Protein AF-A0A9X0D9W3-F1 (afdb_monomer)

Radius of gyration: 35.71 Å; Cα contacts (8 Å, |Δi|>4): 872; chains: 1; bounding box: 97×118×79 Å

Nearest PDB structures (foldseek):
  4uxg-assembly2_E  TM=1.001E-01  e=1.977E-01  Tequatrovirus T4
  6rwe-assembly1_M  TM=1.896E-01  e=6.014E+00  Saccharomyces cerevisiae

Structure (mmCIF, N/CA/C/O backbone):
data_AF-A0A9X0D9W3-F1
#
_entry.id   AF-A0A9X0D9W3-F1
#
loop_
_atom_site.group_PDB
_atom_site.id
_atom_site.type_symbol
_atom_site.label_atom_id
_atom_site.label_alt_id
_atom_site.label_comp_id
_atom_site.label_asym_id
_atom_site.label_entity_id
_atom_site.label_seq_id
_atom_site.pdbx_PDB_ins_code
_atom_site.Cartn_x
_atom_site.Cartn_y
_atom_site.Cartn_z
_atom_site.occupancy
_atom_site.B_iso_or_equiv
_atom_site.auth_seq_id
_atom_site.auth_comp_id
_atom_site.auth_asym_id
_atom_site.auth_atom_id
_atom_site.pdbx_PDB_model_num
ATOM 1 N N . MET A 1 1 ? -22.710 -65.708 23.541 1.00 39.09 1 MET A N 1
ATOM 2 C CA . MET A 1 1 ? -21.930 -64.922 22.558 1.00 39.09 1 MET A CA 1
ATOM 3 C C . MET A 1 1 ? -22.764 -63.740 22.055 1.00 39.09 1 MET A C 1
ATOM 5 O O . MET A 1 1 ? -23.437 -63.841 21.042 1.00 39.09 1 MET A O 1
ATOM 9 N N . LYS A 1 2 ? -22.789 -62.633 22.803 1.00 39.78 2 LYS A N 1
ATOM 10 C CA . LYS A 1 2 ? -23.434 -61.356 22.439 1.00 39.78 2 LYS A CA 1
ATOM 11 C C . LYS A 1 2 ? -22.572 -60.258 23.061 1.00 39.78 2 LYS A C 1
ATOM 13 O O . LYS A 1 2 ? -22.761 -59.957 24.227 1.00 39.78 2 LYS A O 1
ATOM 18 N N . SER A 1 3 ? -21.560 -59.763 22.347 1.00 37.19 3 SER A N 1
ATOM 19 C CA . SER A 1 3 ? -20.753 -58.627 22.840 1.00 37.19 3 SER A CA 1
ATOM 20 C C . SER A 1 3 ? -19.869 -57.929 21.794 1.00 37.19 3 SER A C 1
ATOM 22 O O . SER A 1 3 ? -19.245 -56.931 22.133 1.00 37.19 3 SER A O 1
ATOM 24 N N . HIS A 1 4 ? -19.788 -58.386 20.537 1.00 36.91 4 HIS A N 1
ATOM 25 C CA . HIS A 1 4 ? -18.825 -57.805 19.581 1.00 36.91 4 HIS A CA 1
ATOM 26 C C . HIS A 1 4 ? -19.412 -56.837 18.539 1.00 36.91 4 HIS A C 1
ATOM 28 O O . HIS A 1 4 ? -18.663 -56.040 17.984 1.00 36.91 4 HIS A O 1
ATOM 34 N N . ASN A 1 5 ? -20.737 -56.787 18.341 1.00 39.09 5 ASN A N 1
ATOM 35 C CA . ASN A 1 5 ? -21.336 -55.907 17.320 1.00 39.09 5 ASN A CA 1
ATOM 36 C C . ASN A 1 5 ? -21.685 -54.488 17.803 1.00 39.09 5 ASN A C 1
ATOM 38 O O . ASN A 1 5 ? -21.963 -53.627 16.975 1.00 39.09 5 ASN A O 1
ATOM 42 N N . SER A 1 6 ? -21.645 -54.209 19.112 1.00 41.81 6 SER A N 1
ATOM 43 C CA . SER A 1 6 ? -21.981 -52.872 19.638 1.00 41.81 6 SER A CA 1
ATOM 44 C C . SER A 1 6 ? -20.792 -51.903 19.634 1.00 41.81 6 SER A C 1
ATOM 46 O O . SER A 1 6 ? -20.994 -50.694 19.581 1.00 41.81 6 SER A O 1
ATOM 48 N N . CYS A 1 7 ? -19.556 -52.414 19.659 1.00 36.59 7 CYS A N 1
ATOM 49 C CA . CYS A 1 7 ? -18.354 -51.577 19.731 1.00 36.59 7 CYS A CA 1
ATOM 50 C C . CYS A 1 7 ? -17.955 -51.015 18.353 1.00 36.59 7 CYS A C 1
ATOM 52 O O . CYS A 1 7 ? -17.571 -49.855 18.242 1.00 36.59 7 CYS A O 1
ATOM 54 N N . CYS A 1 8 ? -18.139 -51.794 17.277 1.00 38.62 8 CYS A N 1
ATOM 55 C CA . CYS A 1 8 ? -17.863 -51.333 15.910 1.00 38.62 8 CYS A CA 1
ATOM 56 C C . CYS A 1 8 ? -18.841 -50.245 15.442 1.00 38.62 8 CYS A C 1
ATOM 58 O O . CYS A 1 8 ? -18.432 -49.332 14.731 1.00 38.62 8 CYS A O 1
ATOM 60 N N . LEU A 1 9 ? -20.109 -50.295 15.871 1.00 40.12 9 LEU A N 1
ATOM 61 C CA . LEU A 1 9 ? -21.095 -49.264 15.533 1.00 40.12 9 LEU A CA 1
ATOM 62 C C . LEU A 1 9 ? -20.826 -47.951 16.289 1.00 40.12 9 LEU A C 1
ATOM 64 O O . LEU A 1 9 ? -20.983 -46.879 15.717 1.00 40.12 9 LEU A O 1
ATOM 68 N N . ALA A 1 10 ? -20.351 -48.025 17.539 1.00 43.81 10 ALA A N 1
ATOM 69 C CA . ALA A 1 10 ? -19.939 -46.851 18.308 1.00 43.81 10 ALA A CA 1
ATOM 70 C C . ALA A 1 10 ? -18.675 -46.189 17.726 1.00 43.81 10 ALA A C 1
ATOM 72 O O . ALA A 1 10 ? -18.628 -44.967 17.639 1.00 43.81 10 ALA A O 1
ATOM 73 N N . PHE A 1 11 ? -17.699 -46.969 17.242 1.00 44.72 11 PHE A N 1
ATOM 74 C CA . PHE A 1 11 ? -16.515 -46.442 16.545 1.00 44.72 11 PHE A CA 1
ATOM 75 C C . PHE A 1 11 ? -16.836 -45.848 15.163 1.00 44.72 11 PHE A C 1
ATOM 77 O O . PHE A 1 11 ? -16.240 -44.843 14.783 1.00 44.72 11 PHE A O 1
ATOM 84 N N . LEU A 1 12 ? -17.806 -46.406 14.428 1.00 43.94 12 LEU A N 1
ATOM 85 C CA . LEU A 1 12 ? -18.301 -45.824 13.171 1.00 43.94 12 LEU A CA 1
ATOM 86 C C . LEU A 1 12 ? -19.107 -44.538 13.401 1.00 43.94 12 LEU A C 1
ATOM 88 O O . LEU A 1 12 ? -18.981 -43.591 12.636 1.00 43.94 12 LEU A O 1
ATOM 92 N N . ILE A 1 13 ? -19.879 -44.451 14.486 1.00 44.81 13 ILE A N 1
ATOM 93 C CA . ILE A 1 13 ? -20.594 -43.221 14.853 1.00 44.81 13 ILE A CA 1
ATOM 94 C C . ILE A 1 13 ? -19.617 -42.158 15.387 1.00 44.81 13 ILE A C 1
ATOM 96 O O . ILE A 1 13 ? -19.758 -40.994 15.039 1.00 44.81 13 ILE A O 1
ATOM 100 N N . LEU A 1 14 ? -18.574 -42.529 16.137 1.00 40.50 14 LEU A N 1
ATOM 101 C CA . LEU A 1 14 ? -17.528 -41.596 16.587 1.00 40.50 14 LEU A CA 1
ATOM 102 C C . LEU A 1 14 ? -16.604 -41.122 15.454 1.00 40.50 14 LEU A C 1
ATOM 104 O O . LEU A 1 14 ? -16.125 -39.996 15.510 1.00 40.50 14 LEU A O 1
ATOM 108 N N . THR A 1 15 ? -16.400 -41.917 14.400 1.00 42.72 15 THR A N 1
ATOM 109 C CA . THR A 1 15 ? -15.663 -41.476 13.197 1.00 42.72 15 THR A CA 1
ATOM 110 C C . THR A 1 15 ? -16.526 -40.656 12.234 1.00 42.72 15 THR A C 1
ATOM 112 O O . THR A 1 15 ? -15.991 -39.796 11.545 1.00 42.72 15 THR A O 1
ATOM 115 N N . VAL A 1 16 ? -17.855 -40.835 12.230 1.00 43.56 16 VAL A N 1
ATOM 116 C CA . VAL A 1 16 ? -18.793 -39.989 11.460 1.00 43.56 16 VAL A CA 1
ATOM 117 C C . VAL A 1 16 ? -19.146 -38.686 12.199 1.00 43.56 16 VAL A C 1
ATOM 119 O O . VAL A 1 16 ? -19.351 -37.663 11.555 1.00 43.56 16 VAL A O 1
ATOM 122 N N . ILE A 1 17 ? -19.159 -38.675 13.538 1.00 42.56 17 ILE A N 1
ATOM 123 C CA . ILE A 1 17 ? -19.262 -37.444 14.353 1.00 42.56 17 ILE A CA 1
ATOM 124 C C . ILE A 1 17 ? -17.903 -36.730 14.445 1.00 42.56 17 ILE A C 1
ATOM 126 O O . ILE A 1 17 ? -17.855 -35.518 14.616 1.00 42.56 17 ILE A O 1
ATOM 130 N N . GLY A 1 18 ? -16.805 -37.455 14.226 1.00 35.28 18 GLY A N 1
ATOM 131 C CA . GLY A 1 18 ? -15.480 -36.913 13.938 1.00 35.28 18 GLY A CA 1
ATOM 132 C C . GLY A 1 18 ? -15.330 -36.381 12.510 1.00 35.28 18 GLY A C 1
ATOM 133 O O . GLY A 1 18 ? -14.214 -36.354 11.996 1.00 35.28 18 GLY A O 1
ATOM 134 N N . LEU A 1 19 ? -16.420 -35.940 11.863 1.00 42.41 19 LEU A N 1
ATOM 135 C CA . LEU A 1 19 ? -16.311 -34.830 10.921 1.00 42.41 19 LEU A CA 1
ATOM 136 C C . LEU A 1 19 ? -15.566 -33.749 11.693 1.00 42.41 19 LEU A C 1
ATOM 138 O O . LEU A 1 19 ? -16.136 -33.139 12.596 1.00 42.41 19 LEU A O 1
ATOM 142 N N . SER A 1 20 ? -14.278 -33.566 11.393 1.00 44.38 20 SER A N 1
ATOM 143 C CA . SER A 1 20 ? -13.572 -32.358 11.774 1.00 44.38 20 SER A CA 1
ATOM 144 C C . SER A 1 20 ? -14.526 -31.226 11.420 1.00 44.38 20 SER A C 1
ATOM 146 O O . SER A 1 20 ? -14.822 -31.034 10.236 1.00 44.38 20 SER A O 1
ATOM 148 N N . LEU A 1 21 ? -15.095 -30.556 12.424 1.00 46.56 21 LEU A N 1
ATOM 149 C CA . LEU A 1 21 ? -15.677 -29.243 12.221 1.00 46.56 21 LEU A CA 1
ATOM 150 C C . LEU A 1 21 ? -14.519 -28.468 11.618 1.00 46.56 21 LEU A C 1
ATOM 152 O O . LEU A 1 21 ? -13.539 -28.202 12.311 1.00 46.56 21 LEU A O 1
ATOM 156 N N . ALA A 1 22 ? -14.536 -28.332 10.293 1.00 53.66 22 ALA A N 1
ATOM 157 C CA . ALA A 1 22 ? -13.422 -27.783 9.557 1.00 53.66 22 ALA A CA 1
ATOM 158 C C . ALA A 1 22 ? -13.324 -26.340 10.029 1.00 53.66 22 ALA A C 1
ATOM 160 O O . ALA A 1 22 ? -14.157 -25.504 9.675 1.00 53.66 22 ALA A O 1
ATOM 161 N N . GLN A 1 23 ? -12.378 -26.098 10.931 1.00 66.94 23 GLN A N 1
ATOM 162 C CA . GLN A 1 23 ? -12.080 -24.772 11.418 1.00 66.94 23 GLN A CA 1
ATOM 163 C C . GLN A 1 23 ? -11.667 -23.946 10.205 1.00 66.94 23 GLN A C 1
ATOM 165 O O . GLN A 1 23 ? -10.966 -24.442 9.318 1.00 66.94 23 GLN A O 1
ATOM 170 N N . LYS A 1 24 ? -12.125 -22.697 10.146 1.00 80.62 24 LYS A N 1
ATOM 171 C CA . LYS A 1 24 ? -11.691 -21.769 9.107 1.00 80.62 24 LYS A CA 1
ATOM 172 C C . LYS A 1 24 ? -10.165 -21.690 9.130 1.00 80.62 24 LYS A C 1
ATOM 174 O O . LYS A 1 24 ? -9.580 -21.267 10.123 1.00 80.62 24 LYS A O 1
ATOM 179 N N . GLU A 1 25 ? -9.529 -22.099 8.037 1.00 81.12 25 GLU A N 1
ATOM 180 C CA . GLU A 1 25 ? -8.079 -22.000 7.887 1.00 81.12 25 GLU A CA 1
ATOM 181 C C . GLU A 1 25 ? -7.709 -20.547 7.583 1.00 81.12 25 GLU A C 1
ATOM 183 O O . GLU A 1 25 ? -7.837 -20.075 6.450 1.00 81.12 25 GLU A O 1
ATOM 188 N N . ILE A 1 26 ? -7.314 -19.820 8.626 1.00 84.25 26 ILE A N 1
ATOM 189 C CA . ILE A 1 26 ? -6.941 -18.412 8.531 1.00 84.25 26 ILE A CA 1
ATOM 190 C C . ILE A 1 26 ? -5.695 -18.249 7.656 1.00 84.25 26 ILE A C 1
ATOM 192 O O . ILE A 1 26 ? -4.765 -19.050 7.696 1.00 84.25 26 ILE A O 1
ATOM 196 N N . CYS A 1 27 ? -5.686 -17.187 6.854 1.00 90.56 27 CYS A N 1
ATOM 197 C CA . CYS A 1 27 ? -4.566 -16.866 5.983 1.00 90.56 27 CYS A CA 1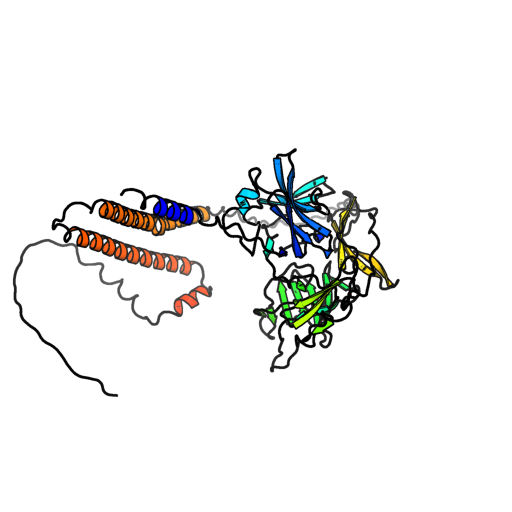
ATOM 198 C C . CYS A 1 27 ? -3.341 -16.449 6.803 1.00 90.56 27 CYS A C 1
ATOM 200 O O . CYS A 1 27 ? -3.468 -15.685 7.754 1.00 90.56 27 CYS A O 1
ATOM 202 N N . SER A 1 28 ? -2.153 -16.922 6.418 1.00 92.00 28 SER A N 1
ATOM 203 C CA . SER A 1 28 ? -0.890 -16.528 7.059 1.00 92.00 28 SER A CA 1
ATOM 204 C C . SER A 1 28 ? -0.595 -15.038 6.885 1.00 92.00 28 SER A C 1
ATOM 206 O O . SER A 1 28 ? 0.047 -14.440 7.746 1.00 92.00 28 SER A O 1
ATOM 208 N N . LYS A 1 29 ? -1.080 -14.437 5.791 1.00 94.44 29 LYS A N 1
ATOM 209 C CA . LYS A 1 29 ? -0.956 -13.012 5.487 1.00 94.44 29 LYS A CA 1
ATOM 210 C C . LYS A 1 29 ? -2.245 -12.435 4.932 1.00 94.44 29 LYS A C 1
ATOM 212 O O . LYS A 1 29 ? -2.955 -13.085 4.157 1.00 94.44 29 LYS A O 1
ATOM 217 N N . ILE A 1 30 ? -2.504 -11.184 5.297 1.00 95.56 30 ILE A N 1
ATOM 218 C CA . ILE A 1 30 ? -3.636 -10.408 4.795 1.00 95.56 30 ILE A CA 1
ATOM 219 C C . ILE A 1 30 ? -3.189 -9.032 4.302 1.00 95.56 30 ILE A C 1
ATOM 221 O O . ILE A 1 30 ? -2.220 -8.464 4.804 1.00 95.56 30 ILE A O 1
ATOM 225 N N . PHE A 1 31 ? -3.914 -8.483 3.333 1.00 94.88 31 PHE A N 1
ATOM 226 C CA . PHE A 1 31 ? -3.724 -7.130 2.812 1.00 94.88 31 PHE A CA 1
ATOM 227 C C . PHE A 1 31 ? -5.055 -6.378 2.801 1.00 94.88 31 PHE A C 1
ATOM 229 O O . PHE A 1 31 ? -6.076 -6.947 2.413 1.00 94.88 31 PHE A O 1
ATOM 236 N N . PHE A 1 32 ? -5.046 -5.110 3.212 1.00 92.38 32 PHE A N 1
ATOM 237 C CA . PHE A 1 32 ? -6.223 -4.242 3.161 1.00 92.38 32 PHE A CA 1
ATOM 238 C C . PHE A 1 32 ? -6.247 -3.448 1.854 1.00 92.38 32 PHE A C 1
ATOM 240 O O . PHE A 1 32 ? -5.360 -2.641 1.604 1.00 92.38 32 PHE A O 1
ATOM 247 N N . GLN A 1 33 ? -7.268 -3.685 1.033 1.00 89.50 33 GLN A N 1
ATOM 248 C CA . GLN A 1 33 ? -7.480 -3.037 -0.263 1.00 89.50 33 GLN A CA 1
ATOM 249 C C . GLN A 1 33 ? -8.439 -1.847 -0.170 1.00 89.50 33 GLN A C 1
ATOM 251 O O . GLN A 1 33 ? -9.206 -1.732 0.785 1.00 89.50 33 GLN A O 1
ATOM 256 N N . ASN A 1 34 ? -8.457 -1.030 -1.231 1.00 88.31 34 ASN A N 1
ATOM 257 C CA . ASN A 1 34 ? -9.407 0.067 -1.465 1.00 88.31 34 ASN A CA 1
ATOM 258 C C . ASN A 1 34 ? -9.416 1.139 -0.367 1.00 88.31 34 ASN A C 1
ATOM 260 O O . ASN A 1 34 ? -10.449 1.721 -0.032 1.00 88.31 34 ASN A O 1
ATOM 264 N N . ILE A 1 35 ? -8.240 1.414 0.181 1.00 89.50 35 ILE A N 1
ATOM 265 C CA . ILE A 1 35 ? -8.014 2.544 1.067 1.00 89.50 35 ILE A CA 1
ATOM 266 C C . ILE A 1 35 ? -8.012 3.823 0.217 1.00 89.50 35 ILE A C 1
ATOM 268 O O . ILE A 1 35 ? -7.099 4.050 -0.570 1.00 89.50 35 ILE A O 1
ATOM 272 N N . ASN A 1 36 ? -9.063 4.637 0.344 1.00 88.31 36 ASN A N 1
ATOM 273 C CA . ASN A 1 36 ? -9.229 5.884 -0.407 1.00 88.31 36 ASN A CA 1
ATOM 274 C C . ASN A 1 36 ? -8.993 7.098 0.498 1.00 88.31 36 ASN A C 1
ATOM 276 O O . ASN A 1 36 ? -9.819 7.400 1.363 1.00 88.31 36 ASN A O 1
ATOM 280 N N . GLU A 1 37 ? -7.909 7.829 0.247 1.00 87.75 37 GLU A N 1
ATOM 281 C CA . GLU A 1 37 ? -7.503 9.000 1.029 1.00 87.75 37 GLU A CA 1
ATOM 282 C C . GLU A 1 37 ? -8.542 10.134 1.058 1.00 87.75 37 GLU A C 1
ATOM 284 O O . GLU A 1 37 ? -8.553 10.926 1.994 1.00 87.75 37 GLU A O 1
ATOM 289 N N . ASN A 1 38 ? -9.447 10.195 0.074 1.00 85.19 38 ASN A N 1
ATOM 290 C CA . ASN A 1 38 ? -10.453 11.259 -0.031 1.00 85.19 38 ASN A CA 1
ATOM 291 C C . ASN A 1 38 ? -11.637 11.082 0.928 1.00 85.19 38 ASN A C 1
ATOM 293 O O . ASN A 1 38 ? -12.405 12.015 1.144 1.00 85.19 38 ASN A O 1
ATOM 297 N N . VAL A 1 39 ? -11.836 9.868 1.444 1.00 86.19 39 VAL A N 1
ATOM 298 C CA . VAL A 1 39 ? -12.977 9.523 2.312 1.00 86.19 39 VAL A CA 1
ATOM 299 C C . VAL A 1 39 ? -12.550 8.817 3.597 1.00 86.19 39 VAL A C 1
ATOM 301 O O . VAL A 1 39 ? -13.357 8.651 4.509 1.00 86.19 39 VAL A O 1
ATOM 304 N N . MET A 1 40 ? -11.289 8.384 3.674 1.00 88.69 40 MET A N 1
ATOM 305 C CA . MET A 1 40 ? -10.721 7.672 4.809 1.00 88.69 40 MET A CA 1
ATOM 306 C C . MET A 1 40 ? -9.302 8.210 5.079 1.00 88.69 40 MET A C 1
ATOM 308 O O . MET A 1 40 ? -8.352 7.828 4.394 1.00 88.69 40 MET A O 1
ATOM 312 N N . PRO A 1 41 ? -9.129 9.100 6.075 1.00 89.06 41 PRO A N 1
ATOM 313 C CA . PRO A 1 41 ? -7.866 9.817 6.281 1.00 89.06 41 PRO A CA 1
ATOM 314 C C . PRO A 1 41 ? -6.770 8.982 6.968 1.00 89.06 41 PRO A C 1
ATOM 316 O O . PRO A 1 41 ? -5.608 9.386 7.026 1.00 89.06 41 PRO A O 1
ATOM 319 N N . TRP A 1 42 ? -7.102 7.794 7.474 1.00 92.38 42 TRP A N 1
ATOM 320 C CA . TRP A 1 42 ? -6.179 6.891 8.174 1.00 92.38 42 TRP A CA 1
ATOM 321 C C . TRP A 1 42 ? -5.471 5.932 7.214 1.00 92.38 42 TRP A C 1
ATOM 323 O O . TRP A 1 42 ? -5.446 4.721 7.418 1.00 92.38 42 TRP A O 1
ATOM 333 N N . VAL A 1 43 ? -4.891 6.477 6.147 1.00 92.12 43 VAL A N 1
ATOM 334 C CA . VAL A 1 43 ? -4.268 5.722 5.045 1.00 92.12 43 VAL A CA 1
ATOM 335 C C . VAL A 1 43 ? -3.105 4.824 5.484 1.00 92.12 43 VAL A C 1
ATOM 337 O O . VAL A 1 43 ? -2.771 3.861 4.803 1.00 92.12 43 VAL A O 1
ATOM 340 N N . GLN A 1 44 ? -2.516 5.082 6.655 1.00 92.31 44 GLN A N 1
ATOM 341 C CA . GLN A 1 44 ? -1.395 4.318 7.212 1.00 92.31 44 GLN A CA 1
ATOM 342 C C . GLN A 1 44 ? -1.740 2.876 7.603 1.00 92.31 44 GLN A C 1
ATOM 344 O O . GLN A 1 44 ? -0.837 2.104 7.923 1.00 92.31 44 GLN A O 1
ATOM 349 N N . VAL A 1 45 ? -3.029 2.531 7.634 1.00 92.94 45 VAL A N 1
ATOM 350 C CA . VAL A 1 45 ? -3.499 1.153 7.834 1.00 92.94 45 VAL A CA 1
ATOM 351 C C . VAL A 1 45 ? -3.348 0.297 6.573 1.00 92.94 45 VAL A C 1
ATOM 353 O O . VAL A 1 45 ? -3.478 -0.922 6.649 1.00 92.94 45 VAL A O 1
ATOM 356 N N . GLU A 1 46 ? -3.079 0.901 5.408 1.00 91.25 46 GLU A N 1
ATOM 357 C CA . GLU A 1 46 ? -2.768 0.129 4.210 1.00 91.25 46 GLU A CA 1
ATOM 358 C C . GLU A 1 46 ? -1.409 -0.562 4.369 1.00 91.25 46 GLU A C 1
ATOM 360 O O . GLU A 1 46 ? -0.367 0.061 4.595 1.00 91.25 46 GLU A O 1
ATOM 365 N N . GLY A 1 47 ? -1.410 -1.880 4.217 1.00 89.62 47 GLY A N 1
ATOM 366 C CA . GLY A 1 47 ? -0.199 -2.673 4.276 1.00 89.62 47 GLY A CA 1
ATOM 367 C C . GLY A 1 47 ? -0.486 -4.152 4.441 1.00 89.62 47 GLY A C 1
ATOM 368 O O . GLY A 1 47 ? -1.634 -4.585 4.559 1.00 89.62 47 GLY A O 1
ATOM 369 N N . VAL A 1 48 ? 0.589 -4.933 4.431 1.00 92.94 48 VAL A N 1
ATOM 370 C CA . VAL A 1 48 ? 0.536 -6.385 4.612 1.00 92.94 48 VAL A CA 1
ATOM 371 C C . VAL A 1 48 ? 0.665 -6.723 6.087 1.00 92.94 48 VAL A C 1
ATOM 373 O O . VAL A 1 48 ? 1.580 -6.236 6.750 1.00 92.94 48 VAL A O 1
ATOM 376 N N . TYR A 1 49 ? -0.234 -7.550 6.599 1.00 95.19 49 TYR A N 1
ATOM 377 C CA . TYR A 1 49 ? -0.220 -7.992 7.982 1.00 95.19 49 TYR A CA 1
ATOM 378 C C . TYR A 1 49 ? 0.030 -9.499 8.029 1.00 95.19 49 TYR A C 1
ATOM 380 O O . TYR A 1 49 ? -0.736 -10.281 7.465 1.00 95.19 49 TYR A O 1
ATOM 388 N N . ASP A 1 50 ? 1.103 -9.895 8.710 1.00 94.50 50 ASP A N 1
ATOM 389 C CA . ASP A 1 50 ? 1.421 -11.296 8.977 1.00 94.50 50 ASP A CA 1
ATOM 390 C C . ASP A 1 50 ? 0.604 -11.783 10.178 1.00 94.50 50 ASP A C 1
ATOM 392 O O . ASP A 1 50 ? 0.424 -11.041 11.146 1.00 94.50 50 ASP A O 1
ATOM 396 N N . PHE A 1 51 ? 0.152 -13.035 10.162 1.00 94.69 51 PHE A N 1
ATOM 397 C CA . PHE A 1 51 ? -0.406 -13.674 11.349 1.00 94.69 51 PHE A CA 1
ATOM 398 C C . PHE A 1 51 ? 0.620 -13.623 12.488 1.00 94.69 51 PHE A C 1
ATOM 400 O O . PHE A 1 51 ? 1.781 -14.002 12.320 1.00 94.69 51 PHE A O 1
ATOM 407 N N . PHE A 1 52 ? 0.188 -13.124 13.644 1.00 94.25 52 PHE A N 1
ATOM 408 C CA . PHE A 1 52 ? 1.053 -12.880 14.792 1.00 94.25 52 PHE A CA 1
ATOM 409 C C . PHE A 1 52 ? 0.752 -13.847 15.936 1.00 94.25 52 PHE A C 1
ATOM 411 O O . PHE A 1 52 ? 1.653 -14.518 16.435 1.00 94.25 52 PHE A O 1
ATOM 418 N N . SER A 1 53 ? -0.510 -13.925 16.354 1.00 93.19 53 SER A N 1
ATOM 419 C CA . SER A 1 53 ? -0.946 -14.797 17.445 1.00 93.19 53 SER A CA 1
ATOM 420 C C . SER A 1 53 ? -2.463 -14.923 17.474 1.00 93.19 53 SER A C 1
ATOM 422 O O . SER A 1 53 ? -3.165 -14.027 17.011 1.00 93.19 53 SER A O 1
ATOM 424 N N . ASP A 1 54 ? -2.980 -15.944 18.147 1.00 85.88 54 ASP A N 1
ATOM 425 C CA . ASP A 1 54 ? -4.384 -15.967 18.552 1.00 85.88 54 ASP A CA 1
ATOM 426 C C . ASP A 1 54 ? -4.560 -15.218 19.875 1.00 85.88 54 ASP A C 1
ATOM 428 O O . ASP A 1 54 ? -3.895 -15.526 20.865 1.00 85.88 54 ASP A O 1
ATOM 432 N N . ASN A 1 55 ? -5.460 -14.235 19.902 1.00 81.62 55 ASN A N 1
ATOM 433 C CA . ASN A 1 55 ? -5.818 -13.503 21.113 1.00 81.62 55 ASN A CA 1
ATOM 434 C C . ASN A 1 55 ? -7.339 -13.496 21.282 1.00 81.62 55 ASN A C 1
ATOM 436 O O . ASN A 1 55 ? -8.065 -13.217 20.331 1.00 81.62 55 ASN A O 1
ATOM 440 N N . ASP A 1 56 ? -7.827 -13.862 22.468 1.00 77.75 56 ASP A N 1
ATOM 441 C CA . ASP A 1 56 ? -9.262 -13.986 22.775 1.00 77.75 56 ASP A CA 1
ATOM 442 C C . ASP A 1 56 ? -10.070 -14.849 21.781 1.00 77.75 56 ASP A C 1
ATOM 444 O O . ASP A 1 56 ? -11.272 -14.669 21.586 1.00 77.75 56 ASP A O 1
ATOM 448 N N . GLY A 1 57 ? -9.423 -15.845 21.166 1.00 82.81 57 GLY A N 1
ATOM 449 C CA . GLY A 1 57 ? -10.052 -16.705 20.160 1.00 82.81 57 GLY A CA 1
ATOM 450 C C . GLY A 1 57 ? -10.244 -16.033 18.799 1.00 82.81 57 GLY A C 1
ATOM 451 O O . GLY A 1 57 ? -11.092 -16.486 18.037 1.00 82.81 57 GLY A O 1
ATOM 452 N N . PHE A 1 58 ? -9.484 -14.976 18.497 1.00 89.44 58 PHE A N 1
ATOM 453 C CA . PHE A 1 58 ? -9.424 -14.324 17.190 1.00 89.44 58 PHE A CA 1
ATOM 454 C C . PHE A 1 58 ? -7.967 -14.201 16.693 1.00 89.44 58 PHE A C 1
ATOM 456 O O . PHE A 1 58 ? -7.082 -13.870 17.492 1.00 89.44 58 PHE A O 1
ATOM 463 N N . PRO A 1 59 ? -7.696 -14.404 15.388 1.00 91.81 59 PRO A N 1
ATOM 464 C CA . PRO A 1 59 ? -6.363 -14.218 14.825 1.00 91.81 59 PRO A CA 1
ATOM 465 C C . PRO A 1 59 ? -5.960 -12.741 14.834 1.00 91.81 59 PRO A C 1
ATOM 467 O O . PRO A 1 59 ? -6.590 -11.890 14.207 1.00 91.81 59 PRO A O 1
ATOM 470 N N . THR A 1 60 ? -4.878 -12.429 15.534 1.00 95.31 60 THR A N 1
ATOM 471 C CA . THR A 1 60 ? -4.246 -11.111 15.511 1.00 95.31 60 THR A CA 1
ATOM 472 C C . THR A 1 60 ? -3.170 -11.086 14.439 1.00 95.31 60 THR A C 1
ATOM 474 O O . THR A 1 60 ? -2.341 -11.995 14.360 1.00 95.31 60 THR A O 1
ATOM 477 N N . PHE A 1 61 ? -3.152 -10.020 13.646 1.00 96.62 61 PHE A N 1
ATOM 478 C CA . PHE A 1 61 ? -2.168 -9.817 12.591 1.00 96.62 61 PHE A CA 1
ATOM 479 C C . PHE A 1 61 ? -1.303 -8.590 12.876 1.00 96.62 61 PHE A C 1
ATOM 481 O O . PHE A 1 61 ? -1.769 -7.634 13.492 1.00 96.62 61 PHE A O 1
ATOM 488 N N . LEU A 1 62 ? -0.056 -8.598 12.412 1.00 95.12 62 LEU A N 1
ATOM 489 C CA . LEU A 1 62 ? 0.923 -7.534 12.613 1.00 95.12 62 LEU A CA 1
ATOM 490 C C . LEU A 1 62 ? 1.512 -7.091 11.274 1.00 95.12 62 LEU A C 1
ATOM 492 O O . LEU A 1 62 ? 2.145 -7.870 10.562 1.00 95.12 62 LEU A O 1
ATOM 496 N N . ASN A 1 63 ? 1.383 -5.805 10.969 1.00 93.06 63 ASN A N 1
ATOM 497 C CA . ASN A 1 63 ? 2.192 -5.159 9.950 1.00 93.06 63 ASN A CA 1
ATOM 498 C C . ASN A 1 63 ? 3.535 -4.775 10.582 1.00 93.06 63 ASN A C 1
ATOM 500 O O . ASN A 1 63 ? 3.654 -3.736 11.231 1.00 93.06 63 ASN A O 1
ATOM 504 N N . LYS A 1 64 ? 4.550 -5.630 10.410 1.00 88.12 64 LYS A N 1
ATOM 505 C CA . LYS A 1 64 ? 5.892 -5.413 10.984 1.00 88.12 64 LYS A CA 1
ATOM 506 C C . LYS A 1 64 ? 6.491 -4.048 10.617 1.00 88.12 64 LYS A C 1
ATOM 508 O O . LYS A 1 64 ? 6.974 -3.382 11.529 1.00 88.12 64 LYS A O 1
ATOM 513 N N . PRO A 1 65 ? 6.419 -3.581 9.350 1.00 84.31 65 PRO A N 1
ATOM 514 C CA . PRO A 1 65 ? 7.045 -2.315 8.973 1.00 84.31 65 PRO A CA 1
ATOM 515 C C . PRO A 1 65 ? 6.448 -1.082 9.671 1.00 84.31 65 PRO A C 1
ATOM 517 O O . PRO A 1 65 ? 7.124 -0.065 9.774 1.00 84.31 65 PRO A O 1
ATOM 520 N N . SER A 1 66 ? 5.191 -1.147 10.116 1.00 85.94 66 SER A N 1
ATOM 521 C CA . SER A 1 66 ? 4.483 -0.034 10.766 1.00 85.94 66 SER A CA 1
ATOM 522 C C . SER A 1 66 ? 4.193 -0.267 12.255 1.00 85.94 66 SER A C 1
ATOM 524 O O . SER A 1 66 ? 3.663 0.605 12.946 1.00 85.94 66 SER A O 1
ATOM 526 N N . SER A 1 67 ? 4.511 -1.465 12.757 1.00 90.06 67 SER A N 1
ATOM 527 C CA . SER A 1 67 ? 4.154 -1.934 14.102 1.00 90.06 67 SER A CA 1
ATOM 528 C C . SER A 1 67 ? 2.659 -1.791 14.435 1.00 90.06 67 SER A C 1
ATOM 530 O O . SER A 1 67 ? 2.288 -1.605 15.596 1.00 90.06 67 SER A O 1
ATOM 532 N N . LEU A 1 68 ? 1.788 -1.861 13.423 1.00 94.19 68 LEU A N 1
ATOM 533 C CA . LEU A 1 68 ? 0.341 -1.871 13.612 1.00 94.19 68 LEU A CA 1
ATOM 534 C C . LEU A 1 68 ? -0.191 -3.296 13.708 1.00 94.19 68 LEU A C 1
ATOM 536 O O . LEU A 1 68 ? 0.023 -4.123 12.822 1.00 94.19 68 LEU A O 1
ATOM 540 N N . PHE A 1 69 ? -0.969 -3.542 14.750 1.00 96.25 69 PHE A N 1
ATOM 541 C CA . PHE A 1 69 ? -1.784 -4.731 14.915 1.00 96.25 69 PHE A CA 1
ATOM 542 C C . PHE A 1 69 ? -3.154 -4.538 14.275 1.00 96.25 69 PHE A C 1
ATOM 544 O O . PHE A 1 69 ? -3.706 -3.439 14.317 1.00 96.25 69 PHE A O 1
ATOM 551 N N . PHE A 1 70 ? -3.720 -5.626 13.767 1.00 96.81 70 PHE A N 1
ATOM 552 C CA . PHE A 1 70 ? -5.131 -5.771 13.435 1.00 96.81 70 PHE A CA 1
ATOM 553 C C . PHE A 1 70 ? -5.716 -6.903 14.283 1.00 96.81 70 PHE A C 1
ATOM 555 O O . PHE A 1 70 ? -5.203 -8.024 14.255 1.00 96.81 70 PHE A O 1
ATOM 562 N N . TYR A 1 71 ? -6.736 -6.603 15.086 1.00 95.69 71 TYR A N 1
ATOM 563 C CA . TYR A 1 71 ? -7.193 -7.493 16.155 1.00 95.69 71 TYR A CA 1
ATOM 564 C C . TYR A 1 71 ? -8.676 -7.292 16.500 1.00 95.69 71 TYR A C 1
ATOM 566 O O . TYR A 1 71 ? -9.274 -6.264 16.183 1.00 95.69 71 TYR A O 1
ATOM 574 N N . TYR A 1 72 ? -9.271 -8.276 17.175 1.00 94.75 72 TYR A N 1
ATOM 575 C CA . TYR A 1 72 ? -10.628 -8.182 17.717 1.00 94.75 72 TYR A CA 1
ATOM 576 C C . TYR A 1 72 ? -10.644 -7.429 19.050 1.00 94.75 72 TYR A C 1
ATOM 578 O O . TYR A 1 72 ? -9.818 -7.687 19.925 1.00 94.75 72 TYR A O 1
ATOM 586 N N . LYS A 1 73 ? -11.615 -6.529 19.230 1.00 92.00 73 LYS A N 1
ATOM 587 C CA . LYS A 1 73 ? -11.786 -5.744 20.453 1.00 92.00 73 LYS A CA 1
ATOM 588 C C . LYS A 1 73 ? -13.239 -5.697 20.905 1.00 92.00 73 LYS A C 1
ATOM 590 O O . LYS A 1 73 ? -14.105 -5.205 20.181 1.00 92.00 73 LYS A O 1
ATOM 595 N N . ASP A 1 74 ? -13.470 -6.105 22.148 1.00 90.62 74 ASP A N 1
ATOM 596 C CA . ASP A 1 74 ? -14.742 -5.935 22.850 1.00 90.62 74 ASP A CA 1
ATOM 597 C C . ASP A 1 74 ? -14.680 -4.709 23.775 1.00 90.62 74 ASP A C 1
ATOM 599 O O . ASP A 1 74 ? -13.896 -4.658 24.728 1.00 90.62 74 ASP A O 1
ATOM 603 N N . VAL A 1 75 ? -15.491 -3.690 23.486 1.00 85.12 75 VAL A N 1
ATOM 604 C CA . VAL A 1 75 ? -15.601 -2.489 24.320 1.00 85.12 75 VAL A CA 1
ATOM 605 C C . VAL A 1 75 ? -16.774 -2.669 25.284 1.00 85.12 75 VAL A C 1
ATOM 607 O O . VAL A 1 75 ? -17.872 -2.148 25.071 1.00 85.12 75 VAL A O 1
ATOM 610 N N . GLN A 1 76 ? -16.510 -3.391 26.378 1.00 71.94 76 GLN A N 1
ATOM 611 C CA . GLN A 1 76 ? -17.502 -3.821 27.378 1.00 71.94 76 GLN A CA 1
ATOM 612 C C . GLN A 1 76 ? -18.406 -2.695 27.906 1.00 71.94 76 GLN A C 1
ATOM 614 O O . GLN A 1 76 ? -19.580 -2.918 28.182 1.00 71.94 76 GLN A O 1
ATOM 619 N N . THR A 1 77 ? -17.899 -1.463 28.010 1.00 65.50 77 THR A N 1
ATOM 620 C CA . THR A 1 77 ? -18.671 -0.311 28.509 1.00 65.50 77 THR A CA 1
ATOM 621 C C . THR A 1 77 ? -19.811 0.118 27.583 1.00 65.50 77 THR A C 1
ATOM 623 O O . THR A 1 77 ? -20.693 0.856 28.016 1.00 65.50 77 THR A O 1
ATOM 626 N N . ARG A 1 78 ? -19.805 -0.322 26.318 1.00 62.66 78 ARG A N 1
ATOM 627 C CA . ARG A 1 78 ? -20.824 0.005 25.304 1.00 62.66 78 ARG A CA 1
ATOM 628 C C . ARG A 1 78 ? -21.427 -1.228 24.624 1.00 62.66 78 ARG A C 1
ATOM 630 O O . ARG A 1 78 ? -22.256 -1.065 23.735 1.00 62.66 78 ARG A O 1
ATOM 637 N N . GLY A 1 79 ? -20.981 -2.434 24.988 1.00 74.25 79 GLY A N 1
ATOM 638 C CA . GLY A 1 79 ? -21.350 -3.686 24.312 1.00 74.25 79 GLY A CA 1
ATOM 639 C C . GLY A 1 79 ? -20.974 -3.729 22.825 1.00 74.25 79 GLY A C 1
ATOM 640 O O . GLY A 1 79 ? -21.466 -4.582 22.096 1.00 74.25 79 GLY A O 1
ATOM 641 N N . THR A 1 80 ? -20.144 -2.790 22.357 1.00 86.25 80 THR A N 1
ATOM 642 C CA . THR A 1 80 ? -19.798 -2.652 20.940 1.00 86.25 80 THR A CA 1
ATOM 643 C C . THR A 1 80 ? -18.520 -3.421 20.641 1.00 86.25 80 THR A C 1
ATOM 645 O O . THR A 1 80 ? -17.522 -3.284 21.354 1.00 86.25 80 THR A O 1
ATOM 648 N N . LYS A 1 81 ? -18.545 -4.193 19.557 1.00 92.75 81 LYS A N 1
ATOM 649 C CA . LYS A 1 81 ? -17.442 -5.049 19.120 1.00 92.75 81 LYS A CA 1
ATOM 650 C C . LYS A 1 81 ? -16.837 -4.527 17.825 1.00 92.75 81 LYS A C 1
ATOM 652 O O . LYS A 1 81 ? -17.557 -4.086 16.925 1.00 92.75 81 LYS A O 1
ATOM 657 N N . PHE A 1 82 ? -15.515 -4.593 17.732 1.00 94.12 82 PHE A N 1
ATOM 658 C CA . PHE A 1 82 ? -14.761 -4.079 16.596 1.00 94.12 82 PHE A CA 1
ATOM 659 C C . PHE A 1 82 ? -13.694 -5.061 16.130 1.00 94.12 82 PHE A C 1
ATOM 661 O O . PHE A 1 82 ? -13.097 -5.777 16.933 1.00 94.12 82 PHE A O 1
ATOM 668 N N . LEU A 1 83 ? -13.389 -5.005 14.837 1.00 95.38 83 LEU A N 1
ATOM 669 C CA . LEU A 1 83 ? -12.051 -5.300 14.339 1.00 95.38 83 LEU A CA 1
ATOM 670 C C . LEU A 1 83 ? -11.290 -3.979 14.270 1.00 95.38 83 LEU A C 1
ATOM 672 O O . LEU A 1 83 ? -11.741 -3.040 13.617 1.00 95.38 83 LEU A O 1
ATOM 676 N N . ALA A 1 84 ? -10.186 -3.873 14.995 1.00 95.62 84 ALA A N 1
ATOM 677 C CA . ALA A 1 84 ? -9.490 -2.617 15.219 1.00 95.62 84 ALA A CA 1
ATOM 678 C C . ALA A 1 84 ? -8.039 -2.687 14.757 1.00 95.62 84 ALA A C 1
ATOM 680 O O . ALA A 1 84 ? -7.380 -3.721 14.876 1.00 95.62 84 ALA A O 1
ATOM 681 N N . PHE A 1 85 ? -7.534 -1.542 14.302 1.00 96.50 85 PHE A N 1
ATOM 682 C CA . PHE A 1 85 ? -6.103 -1.310 14.156 1.00 96.50 85 PHE A CA 1
ATOM 683 C C . PHE A 1 85 ? -5.546 -0.698 15.439 1.00 96.50 85 PHE A C 1
ATOM 685 O O . PHE A 1 85 ? -6.250 0.050 16.115 1.00 96.50 85 PHE A O 1
ATOM 692 N N . GLY A 1 86 ? -4.293 -0.977 15.791 1.00 95.50 86 GLY A N 1
ATOM 693 C CA . GLY A 1 86 ? -3.680 -0.413 16.994 1.00 95.50 86 GLY A CA 1
ATOM 694 C C . GLY A 1 86 ? -2.172 -0.584 17.041 1.00 95.50 86 GLY A C 1
ATOM 695 O O . GLY A 1 86 ? -1.655 -1.598 16.598 1.00 95.50 86 GLY A O 1
ATOM 696 N N . ARG A 1 87 ? -1.450 0.365 17.648 1.00 93.06 87 ARG A N 1
ATOM 697 C CA . ARG A 1 87 ? -0.021 0.173 17.984 1.00 93.06 87 ARG A CA 1
ATOM 698 C C . ARG A 1 87 ? 0.185 -0.856 19.101 1.00 93.06 87 ARG A C 1
ATOM 700 O O . ARG A 1 87 ? 1.274 -1.389 19.282 1.00 93.06 87 ARG A O 1
ATOM 707 N N . LYS A 1 88 ? -0.880 -1.129 19.854 1.00 92.94 88 LYS A N 1
ATOM 708 C CA . LYS A 1 88 ? -1.007 -2.215 20.824 1.00 92.94 88 LYS A CA 1
ATOM 709 C C . LYS A 1 88 ? -2.393 -2.826 20.669 1.00 92.94 88 LYS A C 1
ATOM 711 O O . LYS A 1 88 ? -3.338 -2.114 20.329 1.00 92.94 88 LYS A O 1
ATOM 716 N N . VAL A 1 89 ? -2.545 -4.091 21.049 1.00 91.06 89 VAL A N 1
ATOM 717 C CA . VAL A 1 89 ? -3.836 -4.815 21.071 1.00 91.06 89 VAL A CA 1
ATOM 718 C C . VAL A 1 89 ? -4.842 -4.284 22.111 1.00 91.06 89 VAL A C 1
ATOM 720 O O . VAL A 1 89 ? -5.885 -4.878 22.356 1.00 91.06 89 VAL A O 1
ATOM 723 N N . THR A 1 90 ? -4.545 -3.155 22.753 1.00 89.06 90 THR A N 1
ATOM 724 C CA . THR A 1 90 ? -5.420 -2.460 23.706 1.00 89.06 90 THR A CA 1
ATOM 725 C C . THR A 1 90 ? -5.813 -1.058 23.237 1.00 89.06 90 THR A C 1
ATOM 727 O O . THR A 1 90 ? -6.694 -0.436 23.833 1.00 89.06 90 THR A O 1
ATOM 730 N N . GLU A 1 91 ? -5.237 -0.559 22.141 1.00 91.19 91 GLU A N 1
ATOM 731 C CA . GLU A 1 91 ? -5.381 0.818 21.647 1.00 91.19 91 GLU A CA 1
ATOM 732 C C . GLU A 1 91 ? -6.011 0.833 20.249 1.00 91.19 91 GLU A C 1
ATOM 734 O O . GLU A 1 91 ? -5.753 -0.060 19.449 1.00 91.19 91 GLU A O 1
ATOM 739 N N . ILE A 1 92 ? -6.845 1.832 19.946 1.00 92.81 92 ILE A N 1
ATOM 740 C CA . ILE A 1 92 ? -7.420 1.999 18.601 1.00 92.81 92 ILE A CA 1
ATOM 741 C C . ILE A 1 92 ? -6.626 3.070 17.852 1.00 92.81 92 ILE A C 1
ATOM 743 O O . ILE A 1 92 ? -6.466 4.184 18.346 1.00 92.81 92 ILE A O 1
ATOM 747 N N . PHE A 1 93 ? -6.168 2.733 16.653 1.00 93.88 93 PHE A N 1
ATOM 748 C CA . PHE A 1 93 ? -5.477 3.608 15.719 1.00 93.88 93 PHE A CA 1
ATOM 749 C C . PHE A 1 93 ? -6.430 4.005 14.588 1.00 93.88 93 PHE A C 1
ATOM 751 O O . PHE A 1 93 ? -6.343 3.506 13.470 1.00 93.88 93 PHE A O 1
ATOM 758 N N . GLY A 1 94 ? -7.381 4.881 14.908 1.00 92.44 94 GLY A N 1
ATOM 759 C CA . GLY A 1 94 ? -8.184 5.574 13.905 1.00 92.44 94 GLY A CA 1
ATOM 760 C C . GLY A 1 94 ? -9.300 4.769 13.248 1.00 92.44 94 GLY A C 1
ATOM 761 O O . GLY A 1 94 ? -10.454 5.147 13.387 1.00 92.44 94 GLY A O 1
ATOM 762 N N . LEU A 1 95 ? -8.985 3.685 12.542 1.00 94.50 95 LEU A N 1
ATOM 763 C CA . LEU A 1 95 ? -9.935 2.898 11.750 1.00 94.50 95 LEU A CA 1
ATOM 764 C C . LEU A 1 95 ? -10.423 1.655 12.512 1.00 94.50 95 LEU A C 1
ATOM 766 O O . LEU A 1 95 ? -9.642 0.967 13.176 1.00 94.50 95 LEU A O 1
ATOM 770 N N . VAL A 1 96 ? -11.715 1.346 12.386 1.00 95.12 96 VAL A N 1
ATOM 771 C CA . VAL A 1 96 ? -12.344 0.129 12.916 1.00 95.12 96 VAL A CA 1
ATOM 772 C C . VAL A 1 96 ? -13.406 -0.417 11.960 1.00 95.12 96 VAL A C 1
ATOM 774 O O . VAL A 1 96 ? -14.111 0.342 11.299 1.00 95.12 96 VAL A O 1
ATOM 777 N N . GLY A 1 97 ? -13.561 -1.738 11.922 1.00 94.88 97 GLY A N 1
ATOM 778 C CA . GLY A 1 97 ? -14.722 -2.415 11.345 1.00 94.88 97 GLY A CA 1
ATOM 779 C C . GLY A 1 97 ? -15.718 -2.756 12.450 1.00 94.88 97 GLY A C 1
ATOM 780 O O . GLY A 1 97 ? -15.378 -3.493 13.378 1.00 94.88 97 GLY A O 1
ATOM 781 N N . ARG A 1 98 ? -16.937 -2.213 12.389 1.00 93.88 98 ARG A N 1
ATOM 782 C CA . ARG A 1 98 ? -17.988 -2.478 13.381 1.00 93.88 98 ARG A CA 1
ATOM 783 C C . ARG A 1 98 ? -18.595 -3.860 13.164 1.00 93.88 98 ARG A C 1
ATOM 785 O O . ARG A 1 98 ? -19.030 -4.184 12.062 1.00 93.88 98 ARG A O 1
ATOM 792 N N . LEU A 1 99 ? -18.682 -4.637 14.238 1.00 94.06 99 LEU A N 1
ATOM 793 C CA . LEU A 1 99 ? -19.264 -5.977 14.242 1.00 94.06 99 LEU A CA 1
ATOM 794 C C . LEU A 1 99 ? -20.679 -5.972 14.852 1.00 94.06 99 LEU A C 1
ATOM 796 O O . LEU A 1 99 ? -21.051 -5.018 15.543 1.00 94.06 99 LEU A O 1
ATOM 800 N N . PRO A 1 100 ? -21.484 -7.025 14.617 1.00 92.12 100 PRO A N 1
ATOM 801 C CA . PRO A 1 100 ? -22.691 -7.296 15.389 1.00 92.12 100 PRO A CA 1
ATOM 802 C C . PRO A 1 100 ? -22.415 -7.367 16.895 1.00 92.12 100 PRO A C 1
ATOM 804 O O . PRO A 1 100 ? -21.402 -7.921 17.319 1.00 92.12 100 PRO A O 1
ATOM 807 N N . ASP A 1 101 ? -23.341 -6.862 17.711 1.00 89.56 101 ASP A N 1
ATOM 808 C CA . ASP A 1 101 ? -23.195 -6.870 19.174 1.00 89.56 101 ASP A CA 1
ATOM 809 C C . ASP A 1 101 ? -23.148 -8.311 19.737 1.00 89.56 101 ASP A C 1
ATOM 811 O O . ASP A 1 101 ? -22.498 -8.585 20.747 1.00 89.56 101 ASP A O 1
ATOM 815 N N . ASP A 1 102 ? -23.769 -9.270 19.048 1.00 90.00 102 ASP A N 1
ATOM 816 C CA . ASP A 1 102 ? -23.775 -10.701 19.366 1.00 90.00 102 ASP A CA 1
ATOM 817 C C . ASP A 1 102 ? -22.614 -11.490 18.733 1.00 90.00 102 ASP A C 1
ATOM 819 O O . ASP A 1 102 ? -22.513 -12.694 18.953 1.00 90.00 102 ASP A O 1
ATOM 823 N N . PHE A 1 103 ? -21.702 -10.834 18.005 1.00 91.56 103 PHE A N 1
ATOM 824 C CA . PHE A 1 103 ? -20.569 -11.506 17.366 1.00 91.56 103 PHE A CA 1
ATOM 825 C C . PHE A 1 103 ? -19.677 -12.217 18.392 1.00 91.56 103 PHE A C 1
ATOM 827 O O . PHE A 1 103 ? -19.243 -11.611 19.373 1.00 91.56 103 PHE A O 1
ATOM 834 N N . ASP A 1 104 ? -19.359 -13.485 18.147 1.00 90.25 104 ASP A N 1
ATOM 835 C CA . ASP A 1 104 ? -18.398 -14.251 18.935 1.00 90.25 104 ASP A CA 1
ATOM 836 C C . ASP A 1 104 ? -17.296 -14.814 18.013 1.00 90.25 104 ASP A C 1
ATOM 838 O O . ASP A 1 104 ? -17.589 -15.603 17.109 1.00 90.25 104 ASP A O 1
ATOM 842 N N . PRO A 1 105 ? -16.019 -14.437 18.228 1.00 89.88 105 PRO A N 1
ATOM 843 C CA . PRO A 1 105 ? -14.901 -14.924 17.424 1.00 89.88 105 PRO A CA 1
ATOM 844 C C . PRO A 1 105 ? -14.807 -16.449 17.342 1.00 89.88 105 PRO A C 1
ATOM 846 O O . PRO A 1 105 ? -14.519 -17.001 16.277 1.00 89.88 105 PRO A O 1
ATOM 849 N N . LYS A 1 106 ? -15.078 -17.146 18.455 1.00 88.19 106 LYS A N 1
ATOM 850 C CA . LYS A 1 106 ? -14.895 -18.600 18.548 1.00 88.19 106 LYS A CA 1
ATOM 851 C C . LYS A 1 106 ? -15.894 -19.333 17.666 1.00 88.19 106 LYS A C 1
ATOM 853 O O . LYS A 1 106 ? -15.506 -20.208 16.890 1.00 88.19 106 LYS A O 1
ATOM 858 N N . THR A 1 107 ? -17.169 -18.955 17.744 1.00 88.62 107 THR A N 1
ATOM 859 C CA . THR A 1 107 ? -18.203 -19.499 16.856 1.00 88.62 107 THR A CA 1
ATOM 860 C C . THR A 1 107 ? -17.928 -19.156 15.394 1.00 88.62 107 THR A C 1
ATOM 862 O O . THR A 1 107 ? -17.983 -20.062 14.559 1.00 88.62 107 THR A O 1
ATOM 865 N N . TRP A 1 108 ? -17.532 -17.914 15.079 1.00 88.31 108 TRP A N 1
ATOM 866 C CA . TRP A 1 108 ? -17.214 -17.510 13.703 1.00 88.31 108 TRP A CA 1
ATOM 867 C C . TRP A 1 108 ? -16.067 -18.319 13.079 1.00 88.31 108 TRP A C 1
ATOM 869 O O . TRP A 1 108 ? -16.150 -18.644 11.893 1.00 88.31 108 TRP A O 1
ATOM 879 N N . LEU A 1 109 ? -15.032 -18.677 13.851 1.00 86.75 109 LEU A N 1
ATOM 880 C CA . LEU A 1 109 ? -13.905 -19.501 13.385 1.00 86.75 109 LEU A CA 1
ATOM 881 C C . LEU A 1 109 ? -14.238 -20.996 13.272 1.00 86.75 109 LEU A C 1
ATOM 883 O O . LEU A 1 109 ? -13.630 -21.702 12.467 1.00 86.75 109 LEU A O 1
ATOM 887 N N . SER A 1 110 ? -15.176 -21.492 14.080 1.00 83.19 110 SER A N 1
ATOM 888 C CA . SER A 1 110 ? -15.448 -22.930 14.221 1.00 83.19 110 SER A CA 1
ATOM 889 C C . SER A 1 110 ? -16.227 -23.577 13.069 1.00 83.19 110 SER A C 1
ATOM 891 O O . SER A 1 110 ? -16.337 -24.802 13.028 1.00 83.19 110 SER A O 1
ATOM 893 N N . SER A 1 111 ? -16.785 -22.796 12.138 1.00 75.75 111 SER A N 1
ATOM 894 C CA . SER A 1 111 ? -17.543 -23.348 11.010 1.00 75.75 111 SER A CA 1
ATOM 895 C C . SER A 1 111 ? -17.548 -22.438 9.779 1.00 75.75 111 SER A C 1
ATOM 897 O O . SER A 1 111 ? -17.438 -21.218 9.885 1.00 75.75 111 SER A O 1
ATOM 899 N N . GLY A 1 112 ? -17.716 -23.042 8.598 1.00 77.06 112 GLY A N 1
ATOM 900 C CA . GLY A 1 112 ? -17.850 -22.345 7.314 1.00 77.06 112 GLY A CA 1
ATOM 901 C C . GLY A 1 112 ? -16.545 -22.212 6.522 1.00 77.06 112 GLY A C 1
ATOM 902 O O . GLY A 1 112 ? -15.482 -22.649 6.948 1.00 77.06 112 GLY A O 1
ATOM 903 N N . SER A 1 113 ? -16.634 -21.611 5.335 1.00 80.88 113 SER A N 1
ATOM 904 C CA . SER A 1 113 ? -15.486 -21.319 4.467 1.00 80.88 113 SER A CA 1
ATOM 905 C C . SER A 1 113 ? -15.132 -19.835 4.512 1.00 80.88 113 SER A C 1
ATOM 907 O O . SER A 1 113 ? -16.030 -18.996 4.494 1.00 80.88 113 SER A O 1
ATOM 909 N N . LEU A 1 114 ? -13.841 -19.501 4.499 1.00 85.38 114 LEU A N 1
ATOM 910 C CA . LEU A 1 114 ? -13.383 -18.117 4.359 1.00 85.38 114 LEU A CA 1
ATOM 911 C C . LEU A 1 114 ? -13.467 -17.649 2.905 1.00 85.38 114 LEU A C 1
ATOM 913 O O . LEU A 1 114 ? -12.961 -18.314 1.996 1.00 85.38 114 LEU A O 1
ATOM 917 N N . ASN A 1 115 ? -14.028 -16.461 2.688 1.00 90.38 115 ASN A N 1
ATOM 918 C CA . ASN A 1 115 ? -13.865 -15.759 1.423 1.00 90.38 115 ASN A CA 1
ATOM 919 C C . ASN A 1 115 ? -12.471 -15.119 1.386 1.00 90.38 115 ASN A C 1
ATOM 921 O O . ASN A 1 115 ? -12.257 -14.029 1.901 1.00 90.38 115 ASN A O 1
ATOM 925 N N . LYS A 1 116 ? -11.505 -15.781 0.743 1.00 91.69 116 LYS A N 1
ATOM 926 C CA . LYS A 1 116 ? -10.115 -15.293 0.663 1.00 91.69 116 LYS A CA 1
ATOM 927 C C . LYS A 1 116 ? -9.956 -13.938 -0.049 1.00 91.69 116 LYS A C 1
ATOM 929 O O . LYS A 1 116 ? -8.883 -13.351 0.019 1.00 91.69 116 LYS A O 1
ATOM 934 N N . LYS A 1 117 ? -10.991 -13.446 -0.741 1.00 91.25 117 LYS A N 1
ATOM 935 C CA . LYS A 1 117 ? -11.008 -12.134 -1.412 1.00 91.25 117 LYS A CA 1
ATOM 936 C C . LYS A 1 117 ? -11.751 -11.053 -0.623 1.00 91.25 117 LYS A C 1
ATOM 938 O O . LYS A 1 117 ? -11.830 -9.927 -1.099 1.00 91.25 117 LYS A O 1
ATOM 943 N N . ASP A 1 118 ? -12.333 -11.412 0.516 1.00 91.50 118 ASP A N 1
ATOM 944 C CA . ASP A 1 118 ? -12.963 -10.493 1.460 1.00 91.50 118 ASP A CA 1
ATOM 945 C C . ASP A 1 118 ? -13.204 -11.232 2.785 1.00 91.50 118 ASP A C 1
ATOM 947 O O . ASP A 1 118 ? -14.276 -11.788 3.031 1.00 91.50 118 ASP A O 1
ATOM 951 N N . LEU A 1 119 ? -12.152 -11.327 3.596 1.00 91.69 119 LEU A N 1
ATOM 952 C CA . LEU A 1 119 ? -12.090 -12.192 4.775 1.00 91.69 119 LEU A CA 1
ATOM 953 C C . LEU A 1 119 ? -13.128 -11.858 5.841 1.00 91.69 119 LEU A C 1
ATOM 955 O O . LEU A 1 119 ? -13.563 -12.760 6.553 1.00 91.69 119 LEU A O 1
ATOM 959 N N . PHE A 1 120 ? -13.476 -10.578 5.964 1.00 90.75 120 PHE A N 1
ATOM 960 C CA . PHE A 1 120 ? -14.349 -10.064 7.019 1.00 90.75 120 PHE A CA 1
ATOM 961 C C . PHE A 1 120 ? -15.619 -9.405 6.469 1.00 90.75 120 PHE A C 1
ATOM 963 O O . PHE A 1 120 ? -16.403 -8.860 7.245 1.00 90.75 120 PHE A O 1
ATOM 970 N N . GLY A 1 121 ? -15.845 -9.447 5.153 1.00 89.12 121 GLY A N 1
ATOM 971 C CA . GLY A 1 121 ? -17.015 -8.835 4.520 1.00 89.12 121 GLY A CA 1
ATOM 972 C C . GLY A 1 121 ? -18.351 -9.476 4.902 1.00 89.12 121 GLY A C 1
ATOM 973 O O . GLY A 1 121 ? -19.399 -8.874 4.697 1.00 89.12 121 GLY A O 1
ATOM 974 N N . ASP A 1 122 ? -18.341 -10.681 5.482 1.00 86.81 122 ASP A N 1
ATOM 975 C CA . ASP A 1 122 ? -19.533 -11.338 6.029 1.00 86.81 122 ASP A CA 1
ATOM 976 C C . ASP A 1 122 ? -19.894 -10.864 7.449 1.00 86.81 122 ASP A C 1
ATOM 978 O O . ASP A 1 122 ? -21.013 -11.106 7.904 1.00 86.81 122 ASP A O 1
ATOM 982 N N . VAL A 1 123 ? -18.967 -10.201 8.154 1.00 90.12 123 VAL A N 1
ATOM 983 C CA . VAL A 1 123 ? -19.127 -9.823 9.570 1.00 90.12 123 VAL A CA 1
ATOM 984 C C . VAL A 1 123 ? -19.023 -8.329 9.839 1.00 90.12 123 VAL A C 1
ATOM 986 O O . VAL A 1 123 ? -19.643 -7.848 10.787 1.00 90.12 123 VAL A O 1
ATOM 989 N N . ILE A 1 124 ? -18.267 -7.576 9.041 1.00 92.56 124 ILE A N 1
ATOM 990 C CA . ILE A 1 124 ? -18.183 -6.122 9.189 1.00 92.56 124 ILE A CA 1
ATOM 991 C C . ILE A 1 124 ? -19.475 -5.507 8.654 1.00 92.56 124 ILE A C 1
ATOM 993 O O . ILE A 1 124 ? -19.813 -5.668 7.486 1.00 92.56 124 ILE A O 1
ATOM 997 N N . ARG A 1 125 ? -20.188 -4.780 9.518 1.00 90.88 125 ARG A N 1
ATOM 998 C CA . ARG A 1 125 ? -21.380 -4.015 9.130 1.00 90.88 125 ARG A CA 1
ATOM 999 C C . ARG A 1 125 ? -20.988 -2.738 8.409 1.00 90.88 125 ARG A C 1
ATOM 1001 O O . ARG A 1 125 ? -21.443 -2.496 7.301 1.00 90.88 125 ARG A O 1
ATOM 1008 N N . ASP A 1 126 ? -20.112 -1.965 9.046 1.00 90.31 126 ASP A N 1
ATOM 1009 C CA . ASP A 1 126 ? -19.667 -0.666 8.562 1.00 90.31 126 ASP A CA 1
ATOM 1010 C C . ASP A 1 126 ? -18.210 -0.431 8.961 1.00 90.31 126 ASP A C 1
ATOM 1012 O O . ASP A 1 126 ? -17.790 -0.760 10.078 1.00 90.31 126 ASP A O 1
ATOM 1016 N N . TRP A 1 127 ? -17.447 0.188 8.064 1.00 93.44 127 TRP A N 1
ATOM 1017 C CA . TRP A 1 127 ? -16.145 0.753 8.397 1.00 93.44 127 TRP A CA 1
ATOM 1018 C C . TRP A 1 127 ? -16.328 2.146 8.994 1.00 93.44 127 TRP A C 1
ATOM 1020 O O . TRP A 1 127 ? -17.077 2.973 8.471 1.00 93.44 127 TRP A O 1
ATOM 1030 N N . MET A 1 128 ? -15.637 2.416 10.097 1.00 93.38 128 MET A N 1
ATOM 1031 C CA . MET A 1 128 ? -15.705 3.689 10.804 1.00 93.38 128 MET A CA 1
ATOM 1032 C C . MET A 1 128 ? -14.306 4.199 11.116 1.00 93.38 128 MET A C 1
ATOM 1034 O O . MET A 1 128 ? -13.435 3.424 11.504 1.00 93.38 128 MET A O 1
ATOM 1038 N N . TYR A 1 129 ? -14.105 5.508 11.030 1.00 93.31 129 TYR A N 1
ATOM 1039 C CA . TYR A 1 129 ? -12.850 6.143 11.405 1.00 93.31 129 TYR A CA 1
ATOM 1040 C C . TYR A 1 129 ? -13.057 7.208 12.477 1.00 93.31 129 TYR A C 1
ATOM 1042 O O . TYR A 1 129 ? -14.066 7.904 12.499 1.00 93.31 129 TYR A O 1
ATOM 1050 N N . TYR A 1 130 ? -12.105 7.343 13.391 1.00 92.56 130 TYR A N 1
ATOM 1051 C CA . TYR A 1 130 ? -12.126 8.366 14.423 1.00 92.56 130 TYR A CA 1
ATOM 1052 C C . TYR A 1 130 ? -11.771 9.725 13.814 1.00 92.56 130 TYR A C 1
ATOM 1054 O O . TYR A 1 130 ? -10.714 9.870 13.200 1.00 92.56 130 TYR A O 1
ATOM 1062 N N . SER A 1 131 ? -12.644 10.712 14.008 1.00 90.56 131 SER A N 1
ATOM 1063 C CA . SER A 1 131 ? -12.409 12.124 13.704 1.00 90.56 131 SER A CA 1
ATOM 1064 C C . SER A 1 131 ? -11.911 12.818 14.977 1.00 90.56 131 SER A C 1
ATOM 1066 O O . SER A 1 131 ? -12.684 12.961 15.930 1.00 90.56 131 SER A O 1
ATOM 1068 N N . PRO A 1 132 ? -10.641 13.266 15.041 1.00 89.75 132 PRO A N 1
ATOM 1069 C CA . PRO A 1 132 ? -10.147 14.063 16.163 1.00 89.75 132 PRO A CA 1
ATOM 1070 C C . PRO A 1 132 ? -10.899 15.387 16.322 1.00 89.75 132 PRO A C 1
ATOM 1072 O O . PRO A 1 132 ? -11.071 15.855 17.448 1.00 89.75 132 PRO A O 1
ATOM 1075 N N . LEU A 1 133 ? -11.370 15.954 15.206 1.00 85.69 133 LEU A N 1
ATOM 1076 C CA . LEU A 1 133 ? -12.131 17.199 15.162 1.00 85.69 133 LEU A CA 1
ATOM 1077 C C . LEU A 1 133 ? -13.465 17.060 15.907 1.00 85.69 133 LEU A C 1
ATOM 1079 O O . LEU A 1 133 ? -13.753 17.834 16.818 1.00 85.69 133 LEU A O 1
ATOM 1083 N N . ASP A 1 134 ? -14.233 16.025 15.568 1.00 87.62 134 ASP A N 1
ATOM 1084 C CA . ASP A 1 134 ? -15.560 15.779 16.147 1.00 87.62 134 ASP A CA 1
ATOM 1085 C C . ASP A 1 134 ? -15.502 14.952 17.439 1.00 87.62 134 ASP A C 1
ATOM 1087 O O . ASP A 1 134 ? -16.507 14.781 18.131 1.00 87.62 134 ASP A O 1
ATOM 1091 N N . LYS A 1 135 ? -14.324 14.399 17.753 1.00 89.38 135 LYS A N 1
ATOM 1092 C CA . LYS A 1 135 ? -14.075 13.470 18.865 1.00 89.38 135 LYS A CA 1
ATOM 1093 C C . LYS A 1 135 ? -15.020 12.265 18.855 1.00 89.38 135 LYS A C 1
ATOM 1095 O O . LYS A 1 135 ? -15.421 11.760 19.905 1.00 89.38 135 LYS A O 1
ATOM 1100 N N . THR A 1 136 ? -15.374 11.792 17.664 1.00 91.69 136 THR A N 1
ATOM 1101 C CA . THR A 1 136 ? -16.276 10.655 17.464 1.00 91.69 136 THR A CA 1
ATOM 1102 C C . THR A 1 136 ? -15.873 9.842 16.240 1.00 91.69 136 THR A C 1
ATOM 1104 O O . THR A 1 136 ? -15.091 10.294 15.405 1.00 91.69 136 THR A O 1
ATOM 1107 N N . PHE A 1 137 ? -16.405 8.627 16.140 1.00 91.12 137 PHE A N 1
ATOM 1108 C CA . PHE A 1 137 ? -16.274 7.821 14.936 1.00 91.12 137 PHE A CA 1
ATOM 1109 C C . PHE A 1 137 ? -17.273 8.282 13.874 1.00 91.12 137 PHE A C 1
ATOM 1111 O O . PHE A 1 137 ? -18.473 8.359 14.139 1.00 91.12 137 PHE A O 1
ATOM 1118 N N . GLN A 1 138 ? -16.760 8.543 12.679 1.00 91.19 138 GLN A N 1
ATOM 1119 C CA . GLN A 1 138 ? -17.516 8.796 11.462 1.00 91.19 138 GLN A CA 1
ATOM 1120 C C . GLN A 1 138 ? -17.589 7.511 10.638 1.00 91.19 138 GLN A C 1
ATOM 1122 O O . GLN A 1 138 ? -16.671 6.692 10.663 1.00 91.19 138 GLN A O 1
ATOM 1127 N N . THR A 1 139 ? -18.689 7.318 9.916 1.00 91.00 139 THR A N 1
ATOM 1128 C CA . THR A 1 139 ? -18.822 6.181 8.992 1.00 91.00 139 THR A CA 1
ATOM 1129 C C . THR A 1 139 ? -18.080 6.508 7.703 1.00 91.00 139 THR A C 1
ATOM 1131 O O . THR A 1 139 ? -18.223 7.620 7.199 1.00 91.00 139 THR A O 1
ATOM 1134 N N . VAL A 1 140 ? -17.301 5.563 7.171 1.00 89.00 140 VAL A N 1
ATOM 1135 C CA . VAL A 1 140 ? -16.637 5.723 5.869 1.00 89.00 140 VAL A CA 1
ATOM 1136 C C . VAL A 1 140 ? -17.720 5.772 4.775 1.00 89.00 140 VAL A C 1
ATOM 1138 O O . VAL A 1 140 ? -18.465 4.801 4.634 1.00 89.00 140 VAL A O 1
ATOM 1141 N N . PRO A 1 141 ? -17.860 6.879 4.019 1.00 81.12 141 PRO A N 1
ATOM 1142 C CA . PRO A 1 141 ? -18.877 7.008 2.976 1.00 81.12 141 PRO A CA 1
ATOM 1143 C C . PRO A 1 141 ? -18.613 6.110 1.758 1.00 81.12 141 PRO A C 1
ATOM 1145 O O . PRO A 1 141 ? -17.467 5.923 1.358 1.00 81.12 141 PRO A O 1
ATOM 1148 N N . GLY A 1 142 ? -19.686 5.671 1.093 1.00 67.56 142 GLY A N 1
ATOM 1149 C CA . GLY A 1 142 ? -19.626 4.905 -0.160 1.00 67.56 142 GLY A CA 1
ATOM 1150 C C . GLY A 1 142 ? -19.870 3.403 0.028 1.00 67.56 142 GLY A C 1
ATOM 1151 O O . GLY A 1 142 ? -20.119 2.956 1.148 1.00 67.56 142 GLY A O 1
ATOM 1152 N N . PRO A 1 143 ? -19.884 2.609 -1.059 1.00 56.34 143 PRO A N 1
ATOM 1153 C CA . PRO A 1 143 ? -19.949 1.157 -0.935 1.00 56.34 143 PRO A CA 1
ATOM 1154 C C . PRO A 1 143 ? -18.765 0.637 -0.102 1.00 56.34 143 PRO A C 1
ATOM 1156 O O . PRO A 1 143 ? -17.675 1.204 -0.137 1.00 56.34 143 PRO A O 1
ATOM 1159 N N . LEU A 1 144 ? -19.013 -0.417 0.686 1.00 60.75 144 LEU A N 1
ATOM 1160 C CA . LEU A 1 144 ? -18.056 -1.075 1.586 1.00 60.75 144 LEU A CA 1
ATOM 1161 C C . LEU A 1 144 ? -16.877 -1.664 0.792 1.00 60.75 144 LEU A C 1
ATOM 1163 O O . LEU A 1 144 ? -16.848 -2.855 0.485 1.00 60.75 144 LEU A O 1
ATOM 1167 N N . ASP A 1 145 ? -15.919 -0.819 0.424 1.00 72.06 145 ASP A N 1
ATOM 1168 C CA . ASP A 1 145 ? -14.836 -1.230 -0.463 1.00 72.06 145 ASP A CA 1
ATOM 1169 C C . ASP A 1 145 ? -13.595 -1.696 0.299 1.00 72.06 145 ASP A C 1
ATOM 1171 O O . ASP A 1 145 ? -12.831 -2.482 -0.261 1.00 72.06 145 ASP A O 1
ATOM 1175 N N . ILE A 1 146 ? -13.397 -1.299 1.565 1.00 89.12 146 ILE A N 1
ATOM 1176 C CA . ILE A 1 146 ? -12.239 -1.772 2.336 1.00 89.12 146 ILE A CA 1
ATOM 1177 C C . ILE A 1 146 ? -12.379 -3.275 2.579 1.00 89.12 146 ILE A C 1
ATOM 1179 O O . ILE A 1 146 ? -13.280 -3.730 3.287 1.00 89.12 146 ILE A O 1
ATOM 1183 N N . LYS A 1 147 ? -11.454 -4.037 1.994 1.00 90.69 147 LYS A N 1
ATOM 1184 C CA . LYS A 1 147 ? -11.457 -5.503 2.003 1.00 90.69 147 LYS A CA 1
ATOM 1185 C C . LYS A 1 147 ? -10.140 -6.019 2.529 1.00 90.69 147 LYS A C 1
ATOM 1187 O O . LYS A 1 147 ? -9.086 -5.618 2.047 1.00 90.69 147 LYS A O 1
ATOM 1192 N N . ALA A 1 148 ? -10.208 -6.949 3.472 1.00 93.25 148 ALA A N 1
ATOM 1193 C CA . ALA A 1 148 ? -9.055 -7.756 3.836 1.00 93.25 148 ALA A CA 1
ATOM 1194 C C . ALA A 1 148 ? -8.996 -8.968 2.904 1.00 93.25 148 ALA A C 1
ATOM 1196 O O . ALA A 1 148 ? -9.923 -9.778 2.876 1.00 93.25 148 ALA A O 1
ATOM 1197 N N . VAL A 1 149 ? -7.916 -9.108 2.146 1.00 93.75 149 VAL A N 1
ATOM 1198 C CA . VAL A 1 149 ? -7.714 -10.232 1.227 1.00 93.75 149 VAL A CA 1
ATOM 1199 C C . VAL A 1 149 ? -6.540 -11.079 1.679 1.00 93.75 149 VAL A C 1
ATOM 1201 O O . VAL A 1 149 ? -5.571 -10.561 2.227 1.00 93.75 149 VAL A O 1
ATOM 1204 N N . CYS A 1 150 ? -6.610 -12.382 1.433 1.00 93.75 150 CYS A N 1
ATOM 1205 C CA . CYS A 1 150 ? -5.462 -13.257 1.607 1.00 93.75 150 CYS A CA 1
ATOM 1206 C C . CYS A 1 150 ? -4.458 -13.004 0.495 1.00 93.75 150 CYS A C 1
ATOM 1208 O O . CYS A 1 150 ? -4.822 -12.991 -0.684 1.00 93.75 150 CYS A O 1
ATOM 1210 N N . VAL A 1 151 ? -3.199 -12.863 0.879 1.00 92.88 151 VAL A N 1
ATOM 1211 C CA . VAL A 1 151 ? -2.083 -12.688 -0.048 1.00 92.88 151 VAL A CA 1
ATOM 1212 C C . VAL A 1 151 ? -1.045 -13.776 0.180 1.00 92.88 151 VAL A C 1
ATOM 1214 O O . VAL A 1 151 ? -1.048 -14.437 1.219 1.00 92.88 151 VAL A O 1
ATOM 1217 N N . ASP A 1 152 ? -0.209 -14.010 -0.825 1.00 89.00 152 ASP A N 1
ATOM 1218 C CA . ASP A 1 152 ? 0.881 -14.975 -0.726 1.00 89.00 152 ASP A CA 1
ATOM 1219 C C . ASP A 1 152 ? 2.053 -14.431 0.110 1.00 89.00 152 ASP A C 1
ATOM 1221 O O . ASP A 1 152 ? 2.096 -13.261 0.500 1.00 89.00 152 ASP A O 1
ATOM 1225 N N . ASP A 1 153 ? 3.024 -15.300 0.393 1.00 85.44 153 ASP A N 1
ATOM 1226 C CA . ASP A 1 153 ? 4.185 -14.940 1.205 1.00 85.44 153 ASP A CA 1
ATOM 1227 C C . ASP A 1 153 ? 5.122 -13.927 0.521 1.00 85.44 153 ASP A C 1
ATOM 1229 O O . ASP A 1 153 ? 5.938 -13.307 1.209 1.00 85.44 153 ASP A O 1
ATOM 1233 N N . GLU A 1 154 ? 4.984 -13.717 -0.791 1.00 85.31 154 GLU A N 1
ATOM 1234 C CA . GLU A 1 154 ? 5.763 -12.758 -1.584 1.00 85.31 154 GLU A CA 1
ATOM 1235 C C . GLU A 1 154 ? 5.139 -11.370 -1.652 1.00 85.31 154 GLU A C 1
ATOM 1237 O O . GLU A 1 154 ? 5.738 -10.438 -2.191 1.00 85.31 154 GLU A O 1
ATOM 1242 N N . TYR A 1 155 ? 3.948 -11.218 -1.091 1.00 89.56 155 TYR A N 1
ATOM 1243 C CA . TYR A 1 155 ? 3.300 -9.936 -0.974 1.00 89.56 155 TYR A CA 1
ATOM 1244 C C . TYR A 1 155 ? 3.894 -9.194 0.225 1.00 89.56 155 TYR A C 1
ATOM 1246 O O . TYR A 1 155 ? 3.549 -9.438 1.381 1.00 89.56 155 TYR A O 1
ATOM 1254 N N . PHE A 1 156 ? 4.859 -8.319 -0.035 1.00 89.50 156 PHE A N 1
ATOM 1255 C CA . PHE A 1 156 ? 5.539 -7.520 0.979 1.00 89.50 156 PHE A CA 1
ATOM 1256 C C . PHE A 1 156 ? 5.909 -6.144 0.429 1.00 89.50 156 PHE A C 1
ATOM 1258 O O . PHE A 1 156 ? 5.952 -5.925 -0.779 1.00 89.50 156 PHE A O 1
ATOM 1265 N N . ARG A 1 157 ? 6.175 -5.202 1.336 1.00 88.75 157 ARG A N 1
ATOM 1266 C CA . ARG A 1 157 ? 6.616 -3.848 0.991 1.00 88.75 157 ARG A CA 1
ATOM 1267 C C . ARG A 1 157 ? 7.996 -3.877 0.332 1.00 88.75 157 ARG A C 1
ATOM 1269 O O . ARG A 1 157 ? 8.909 -4.515 0.857 1.00 88.75 157 ARG A O 1
ATOM 1276 N N . CYS A 1 158 ? 8.175 -3.128 -0.754 1.00 90.31 158 CYS A N 1
ATOM 1277 C CA . CYS A 1 158 ? 9.473 -2.988 -1.407 1.00 90.31 158 CYS A CA 1
ATOM 1278 C C . CYS A 1 158 ? 10.286 -1.855 -0.773 1.00 90.31 158 CYS A C 1
ATOM 1280 O O . CYS A 1 158 ? 10.263 -0.711 -1.230 1.00 90.31 158 CYS A O 1
ATOM 1282 N N . ASP A 1 159 ? 11.051 -2.176 0.271 1.00 87.88 159 ASP A N 1
ATOM 1283 C CA . ASP A 1 159 ? 11.936 -1.204 0.928 1.00 87.88 159 ASP A CA 1
ATOM 1284 C C . ASP A 1 159 ? 13.262 -0.974 0.169 1.00 87.88 159 ASP A C 1
ATOM 1286 O O . ASP A 1 159 ? 14.039 -0.092 0.533 1.00 87.88 159 ASP A O 1
ATOM 1290 N N . SER A 1 160 ? 13.495 -1.686 -0.943 1.00 90.81 160 SER A N 1
ATOM 1291 C CA . SER A 1 160 ? 14.649 -1.479 -1.833 1.00 90.81 160 SER A CA 1
ATOM 1292 C C . SER A 1 160 ? 14.597 -0.169 -2.627 1.00 90.81 160 SER A C 1
ATOM 1294 O O . SER A 1 160 ? 15.606 0.254 -3.191 1.00 90.81 160 SER A O 1
ATOM 1296 N N . GLY A 1 161 ? 13.418 0.457 -2.719 1.00 91.12 161 GLY A N 1
ATOM 1297 C CA . GLY A 1 161 ? 13.171 1.593 -3.610 1.00 91.12 161 GLY A CA 1
ATOM 1298 C C . GLY A 1 161 ? 13.138 1.214 -5.094 1.00 91.12 161 GLY A C 1
ATOM 1299 O O . GLY A 1 161 ? 13.118 2.100 -5.949 1.00 91.12 161 GLY A O 1
ATOM 1300 N N . GLN A 1 162 ? 13.138 -0.084 -5.413 1.00 95.50 162 GLN A N 1
ATOM 1301 C CA . GLN A 1 162 ? 13.140 -0.593 -6.778 1.00 95.50 162 GLN A CA 1
ATOM 1302 C C . GLN A 1 162 ? 12.049 -1.645 -6.972 1.00 95.50 162 GLN A C 1
ATOM 1304 O O . GLN A 1 162 ? 11.874 -2.558 -6.163 1.00 95.50 162 GLN A O 1
ATOM 1309 N N . VAL A 1 163 ? 11.339 -1.544 -8.089 1.00 96.88 163 VAL A N 1
ATOM 1310 C CA . VAL A 1 163 ? 10.277 -2.475 -8.476 1.00 96.88 163 VAL A CA 1
ATOM 1311 C C . VAL A 1 163 ? 10.419 -2.863 -9.941 1.00 96.88 163 VAL A C 1
ATOM 1313 O O . VAL A 1 163 ? 11.061 -2.157 -10.711 1.00 96.88 163 VAL A O 1
ATOM 1316 N N . TYR A 1 164 ? 9.841 -3.980 -10.358 1.00 96.06 164 TYR A N 1
ATOM 1317 C CA . TYR A 1 164 ? 9.877 -4.421 -11.750 1.00 96.06 164 TYR A CA 1
ATOM 1318 C C . TYR A 1 164 ? 8.544 -5.031 -12.174 1.00 96.06 164 TYR A C 1
ATOM 1320 O O . TYR A 1 164 ? 7.773 -5.510 -11.343 1.00 96.06 164 TYR A O 1
ATOM 1328 N N . LEU A 1 165 ? 8.274 -5.002 -13.478 1.00 95.62 165 LEU A N 1
ATOM 1329 C CA . LEU A 1 165 ? 7.174 -5.753 -14.078 1.00 95.62 165 LEU A CA 1
ATOM 1330 C C . LEU A 1 165 ? 7.588 -7.220 -14.164 1.00 95.62 165 LEU A C 1
ATOM 1332 O O . LEU A 1 165 ? 8.647 -7.510 -14.710 1.00 95.62 165 LEU A O 1
ATOM 1336 N N . ASN A 1 166 ? 6.769 -8.132 -13.647 1.00 94.00 166 ASN A N 1
ATOM 1337 C CA . ASN A 1 166 ? 7.074 -9.567 -13.590 1.00 94.00 166 ASN A CA 1
ATOM 1338 C C . ASN A 1 166 ? 7.021 -10.298 -14.943 1.00 94.00 166 ASN A C 1
ATOM 1340 O O . ASN A 1 166 ? 7.332 -11.487 -14.986 1.00 94.00 166 ASN A O 1
ATOM 1344 N N . ASP A 1 167 ? 6.610 -9.618 -16.010 1.00 92.81 167 ASP A N 1
ATOM 1345 C CA . ASP A 1 167 ? 6.458 -10.189 -17.343 1.00 92.81 167 ASP A CA 1
ATOM 1346 C C . ASP A 1 167 ? 7.117 -9.299 -18.404 1.00 92.81 167 ASP A C 1
ATOM 1348 O O . ASP A 1 167 ? 7.390 -8.110 -18.191 1.00 92.81 167 ASP A O 1
ATOM 1352 N N . THR A 1 168 ? 7.399 -9.897 -19.555 1.00 91.06 168 THR A N 1
ATOM 1353 C CA . THR A 1 168 ? 7.993 -9.211 -20.695 1.00 91.06 168 THR A CA 1
ATOM 1354 C C . THR A 1 168 ? 6.955 -8.333 -21.386 1.00 91.06 168 THR A C 1
ATOM 1356 O O . THR A 1 168 ? 5.905 -8.807 -21.805 1.00 91.06 168 THR A O 1
ATOM 1359 N N . VAL A 1 169 ? 7.276 -7.050 -21.572 1.00 87.94 169 VAL A N 1
ATOM 1360 C CA . VAL A 1 169 ? 6.452 -6.139 -22.383 1.00 87.94 169 VAL A CA 1
ATOM 1361 C C . VAL A 1 169 ? 7.102 -5.990 -23.750 1.00 87.94 169 VAL A C 1
ATOM 1363 O O . VAL A 1 169 ? 8.262 -5.584 -23.844 1.00 87.94 169 VAL A O 1
ATOM 1366 N N . THR A 1 170 ? 6.360 -6.308 -24.810 1.00 84.19 170 THR A N 1
ATOM 1367 C CA . THR A 1 170 ? 6.846 -6.230 -26.195 1.00 84.19 170 THR A CA 1
ATOM 1368 C C . THR A 1 170 ? 6.204 -5.092 -26.980 1.00 84.19 170 THR A C 1
ATOM 1370 O O . THR A 1 170 ? 5.014 -4.825 -26.830 1.00 84.19 170 THR A O 1
ATOM 1373 N N . GLY A 1 171 ? 6.978 -4.460 -27.860 1.00 74.69 171 GLY A N 1
ATOM 1374 C CA . GLY A 1 171 ? 6.517 -3.427 -28.784 1.00 74.69 171 GLY A CA 1
ATOM 1375 C C . GLY A 1 171 ? 5.940 -3.981 -30.087 1.00 74.69 171 GLY A C 1
ATOM 1376 O O . GLY A 1 171 ? 5.870 -5.194 -30.315 1.00 74.69 171 GLY A O 1
ATOM 1377 N N . SER A 1 172 ? 5.554 -3.072 -30.987 1.00 67.06 172 SER A N 1
ATOM 1378 C CA . SER A 1 172 ? 5.059 -3.408 -32.325 1.00 67.06 172 SER A CA 1
ATOM 1379 C C . SER A 1 172 ? 6.200 -3.956 -33.190 1.00 67.06 172 SER A C 1
ATOM 1381 O O . SER A 1 172 ? 6.914 -3.196 -33.838 1.00 67.06 172 SER A O 1
ATOM 1383 N N . GLY A 1 173 ? 6.392 -5.275 -33.169 1.00 65.12 173 GLY A N 1
ATOM 1384 C CA . GLY A 1 173 ? 7.464 -5.958 -33.906 1.00 65.12 173 GLY A CA 1
ATOM 1385 C C . GLY A 1 173 ? 8.269 -6.978 -33.098 1.00 65.12 173 GLY A C 1
ATOM 1386 O O . GLY A 1 173 ? 9.348 -7.354 -33.541 1.00 65.12 173 GLY A O 1
ATOM 1387 N N . ALA A 1 174 ? 7.770 -7.418 -31.935 1.00 70.44 174 ALA A N 1
ATOM 1388 C CA . ALA A 1 174 ? 8.455 -8.346 -31.022 1.00 70.44 174 ALA A CA 1
ATOM 1389 C C . ALA A 1 174 ? 9.750 -7.796 -30.388 1.00 70.44 174 ALA A C 1
ATOM 1391 O O . ALA A 1 174 ? 10.520 -8.549 -29.795 1.00 70.44 174 ALA A O 1
ATOM 1392 N N . GLU A 1 175 ? 9.976 -6.481 -30.462 1.00 83.50 175 GLU A N 1
ATOM 1393 C CA . GLU A 1 175 ? 11.004 -5.812 -29.666 1.00 83.50 175 GLU A CA 1
ATOM 1394 C C . GLU A 1 175 ? 10.660 -5.940 -28.178 1.00 83.50 175 GLU A C 1
ATOM 1396 O O . GLU A 1 175 ? 9.546 -5.615 -27.768 1.00 83.50 175 GLU A O 1
ATOM 1401 N N . VAL A 1 176 ? 11.607 -6.411 -27.368 1.00 87.25 176 VAL A N 1
ATOM 1402 C CA . VAL A 1 176 ? 11.458 -6.461 -25.910 1.00 87.25 176 VAL A CA 1
ATOM 1403 C C . VAL A 1 176 ? 11.682 -5.059 -25.358 1.00 87.25 176 VAL A C 1
ATOM 1405 O O . VAL A 1 176 ? 12.808 -4.565 -25.339 1.00 87.25 176 VAL A O 1
ATOM 1408 N N . LEU A 1 177 ? 10.603 -4.418 -24.915 1.00 88.25 177 LEU A N 1
ATOM 1409 C CA . LEU A 1 177 ? 10.648 -3.075 -24.344 1.00 88.25 177 LEU A CA 1
ATOM 1410 C C . LEU A 1 177 ? 10.946 -3.098 -22.839 1.00 88.25 177 LEU A C 1
ATOM 1412 O O . LEU A 1 177 ? 11.591 -2.176 -22.344 1.00 88.25 177 LEU A O 1
ATOM 1416 N N . ASN A 1 178 ? 10.499 -4.150 -22.143 1.00 93.25 178 ASN A N 1
ATOM 1417 C CA . ASN A 1 178 ? 10.821 -4.432 -20.742 1.00 93.25 178 ASN A CA 1
ATOM 1418 C C . ASN A 1 178 ? 11.134 -5.923 -20.563 1.00 93.25 178 ASN A C 1
ATOM 1420 O O . ASN A 1 178 ? 10.275 -6.770 -20.822 1.00 93.25 178 ASN A O 1
ATOM 1424 N N . ASP A 1 179 ? 12.333 -6.229 -20.076 1.00 93.62 179 ASP A N 1
ATOM 1425 C CA . ASP A 1 179 ? 12.773 -7.562 -19.666 1.00 93.62 179 ASP A CA 1
ATOM 1426 C C . ASP A 1 179 ? 12.727 -7.701 -18.129 1.00 93.62 179 ASP A C 1
ATOM 1428 O O . ASP A 1 179 ? 13.534 -7.069 -17.439 1.00 93.62 179 ASP A O 1
ATOM 1432 N N . PRO A 1 180 ? 11.865 -8.568 -17.558 1.00 93.50 180 PRO A N 1
ATOM 1433 C CA . PRO A 1 180 ? 11.753 -8.765 -16.111 1.00 93.50 180 PRO A CA 1
ATOM 1434 C C . PRO A 1 180 ? 13.046 -9.253 -15.436 1.00 93.50 180 PRO A C 1
ATOM 1436 O O . PRO A 1 180 ? 13.120 -9.250 -14.208 1.00 93.50 180 PRO A O 1
ATOM 1439 N N . ARG A 1 181 ? 14.069 -9.685 -16.182 1.00 92.81 181 ARG A N 1
ATOM 1440 C CA . ARG A 1 181 ? 15.360 -10.127 -15.624 1.00 92.81 181 ARG A CA 1
ATOM 1441 C C . ARG A 1 181 ? 16.362 -8.995 -15.429 1.00 92.81 181 ARG A C 1
ATOM 1443 O O . ARG A 1 181 ? 17.209 -9.086 -14.547 1.00 92.81 181 ARG A O 1
ATOM 1450 N N . ALA A 1 182 ? 16.283 -7.951 -16.250 1.00 92.88 182 ALA A N 1
ATOM 1451 C CA . ALA A 1 182 ? 17.276 -6.874 -16.293 1.00 92.88 182 ALA A CA 1
ATOM 1452 C C . ALA A 1 182 ? 16.688 -5.500 -15.953 1.00 92.88 182 ALA A C 1
ATOM 1454 O O . ALA A 1 182 ? 17.394 -4.610 -15.470 1.00 92.88 182 ALA A O 1
ATOM 1455 N N . ASP A 1 183 ? 15.397 -5.319 -16.207 1.00 96.12 183 ASP A N 1
ATOM 1456 C CA . ASP A 1 183 ? 14.762 -4.016 -16.186 1.00 96.12 183 ASP A CA 1
ATOM 1457 C C . ASP A 1 183 ? 14.034 -3.785 -14.866 1.00 96.12 183 ASP A C 1
ATOM 1459 O O . ASP A 1 183 ? 13.541 -4.706 -14.209 1.00 96.12 183 ASP A O 1
ATOM 1463 N N . TYR A 1 184 ? 14.020 -2.534 -14.426 1.00 97.00 184 TYR A N 1
ATOM 1464 C CA . TYR A 1 184 ? 13.375 -2.126 -13.188 1.00 97.00 184 TYR A CA 1
ATOM 1465 C C . TYR A 1 184 ? 13.064 -0.633 -13.215 1.00 97.00 184 TYR A C 1
ATOM 1467 O O . TYR A 1 184 ? 13.640 0.148 -13.975 1.00 97.00 184 TYR A O 1
ATOM 1475 N N . PHE A 1 185 ? 12.166 -0.245 -12.325 1.00 98.00 185 PHE A N 1
ATOM 1476 C CA . PHE A 1 185 ? 11.814 1.118 -11.997 1.00 98.00 185 PHE A CA 1
ATOM 1477 C C . PHE A 1 185 ? 12.410 1.458 -10.631 1.00 98.00 185 PHE A C 1
ATOM 1479 O O . PHE A 1 185 ? 12.138 0.777 -9.645 1.00 98.00 185 PHE A O 1
ATOM 1486 N N . ALA A 1 186 ? 13.219 2.512 -10.564 1.00 96.94 186 ALA A N 1
ATOM 1487 C CA . ALA A 1 186 ? 13.750 3.043 -9.313 1.00 96.94 186 ALA A CA 1
ATOM 1488 C C . ALA A 1 186 ? 12.956 4.279 -8.892 1.00 96.94 186 ALA A C 1
ATOM 1490 O O . ALA A 1 186 ? 12.679 5.146 -9.725 1.00 96.94 186 ALA A O 1
ATOM 1491 N N . ALA A 1 187 ? 12.598 4.369 -7.612 1.00 95.31 187 ALA A N 1
ATOM 1492 C CA . ALA A 1 187 ? 11.913 5.532 -7.066 1.00 95.31 187 ALA A CA 1
ATOM 1493 C C . ALA A 1 187 ? 12.763 6.787 -7.309 1.00 95.31 187 ALA A C 1
ATOM 1495 O O . ALA A 1 187 ? 13.963 6.802 -7.032 1.00 95.31 187 ALA A O 1
ATOM 1496 N N . ILE A 1 188 ? 12.153 7.842 -7.844 1.00 94.06 188 ILE A N 1
ATOM 1497 C CA . ILE A 1 188 ? 12.834 9.116 -8.047 1.00 94.06 188 ILE A CA 1
ATOM 1498 C C . ILE A 1 188 ? 12.878 9.833 -6.695 1.00 94.06 188 ILE A C 1
ATOM 1500 O O . ILE A 1 188 ? 11.818 10.134 -6.136 1.00 94.06 188 ILE A O 1
ATOM 1504 N N . PRO A 1 189 ? 14.070 10.169 -6.171 1.00 89.19 189 PRO A N 1
ATOM 1505 C CA . PRO A 1 189 ? 14.179 10.811 -4.873 1.00 89.19 189 PRO A CA 1
ATOM 1506 C C . PRO A 1 189 ? 13.317 12.074 -4.762 1.00 89.19 189 PRO A C 1
ATOM 1508 O O . PRO A 1 189 ? 13.380 13.012 -5.574 1.00 89.19 189 PRO A O 1
ATOM 1511 N N . SER A 1 190 ? 12.495 12.076 -3.715 1.00 87.62 190 SER A N 1
ATOM 1512 C CA . SER A 1 190 ? 11.642 13.191 -3.304 1.00 87.62 190 SER A CA 1
ATOM 1513 C C . SER A 1 190 ? 10.557 13.614 -4.305 1.00 87.62 190 SER A C 1
ATOM 1515 O O . SER A 1 190 ? 9.990 14.698 -4.138 1.00 87.62 190 SER A O 1
ATOM 1517 N N . VAL A 1 191 ? 10.249 12.790 -5.316 1.00 92.56 191 VAL A N 1
ATOM 1518 C CA . VAL A 1 191 ? 9.143 13.021 -6.264 1.00 92.56 191 VAL A CA 1
ATOM 1519 C C . VAL A 1 191 ? 7.949 12.151 -5.899 1.00 92.56 191 VAL A C 1
ATOM 1521 O O . VAL A 1 191 ? 8.025 10.924 -5.954 1.00 92.56 191 VAL A O 1
ATOM 1524 N N . TYR A 1 192 ? 6.847 12.816 -5.576 1.00 92.69 192 TYR A N 1
ATOM 1525 C CA . TYR A 1 192 ? 5.569 12.208 -5.238 1.00 92.69 192 TYR A CA 1
ATOM 1526 C C . TYR A 1 192 ? 4.460 12.905 -6.029 1.00 92.69 192 TYR A C 1
ATOM 1528 O O . TYR A 1 192 ? 4.603 14.070 -6.409 1.00 92.69 192 TYR A O 1
ATOM 1536 N N . LEU A 1 193 ? 3.392 12.168 -6.322 1.00 90.38 193 LEU A N 1
ATOM 1537 C CA . LEU A 1 193 ? 2.138 12.706 -6.842 1.00 90.38 193 LEU A CA 1
ATOM 1538 C C . LEU A 1 193 ? 1.057 12.370 -5.822 1.00 90.38 193 LEU A C 1
ATOM 1540 O O . LEU A 1 193 ? 0.747 11.192 -5.613 1.00 90.38 193 LEU A O 1
ATOM 1544 N N . SER A 1 194 ? 0.541 13.401 -5.143 1.00 85.94 194 SER A N 1
ATOM 1545 C CA . SER A 1 194 ? -0.143 13.218 -3.860 1.00 85.94 194 SER A CA 1
ATOM 1546 C C . SER A 1 194 ? 0.778 12.407 -2.927 1.00 85.94 194 SER A C 1
ATOM 1548 O O . SER A 1 194 ? 1.974 12.663 -2.846 1.00 85.94 194 SER A O 1
ATOM 1550 N N . ILE A 1 195 ? 0.285 11.360 -2.283 1.00 92.31 195 ILE A N 1
ATOM 1551 C CA . ILE A 1 195 ? 1.039 10.541 -1.323 1.00 92.31 195 ILE A CA 1
ATOM 1552 C C . ILE A 1 195 ? 1.774 9.333 -1.932 1.00 92.31 195 ILE A C 1
ATOM 1554 O O . ILE A 1 195 ? 2.262 8.479 -1.193 1.00 92.31 195 ILE A O 1
ATOM 1558 N N . ARG A 1 196 ? 1.862 9.229 -3.267 1.00 94.25 196 ARG A N 1
ATOM 1559 C CA . ARG A 1 196 ? 2.417 8.050 -3.962 1.00 94.25 196 ARG A CA 1
ATOM 1560 C C . ARG A 1 196 ? 3.741 8.368 -4.672 1.00 94.25 196 ARG A C 1
ATOM 1562 O O . ARG A 1 196 ? 3.841 9.414 -5.318 1.00 94.25 196 ARG A O 1
ATOM 1569 N N . PRO A 1 197 ? 4.769 7.503 -4.565 1.00 95.19 197 PRO A N 1
ATOM 1570 C CA . PRO A 1 197 ? 6.069 7.743 -5.188 1.00 95.19 197 PRO A CA 1
ATOM 1571 C C . PRO A 1 197 ? 6.017 7.609 -6.713 1.00 95.19 197 PRO A C 1
ATOM 1573 O O . PRO A 1 197 ? 5.277 6.788 -7.257 1.00 95.19 197 PRO A O 1
ATOM 1576 N N . VAL A 1 198 ? 6.862 8.380 -7.399 1.00 96.94 198 VAL A N 1
ATOM 1577 C CA . VAL A 1 198 ? 7.111 8.237 -8.841 1.00 96.94 198 VAL A CA 1
ATOM 1578 C C . VAL A 1 198 ? 8.398 7.453 -9.055 1.00 96.94 198 VAL A C 1
ATOM 1580 O O . VAL A 1 198 ? 9.407 7.725 -8.407 1.00 96.94 198 VAL A O 1
ATOM 1583 N N . PHE A 1 199 ? 8.397 6.523 -10.006 1.00 97.94 199 PHE A N 1
ATOM 1584 C CA . PHE A 1 199 ? 9.571 5.733 -10.355 1.00 97.94 199 PHE A CA 1
ATOM 1585 C C . PHE A 1 199 ? 9.993 5.985 -11.799 1.00 97.94 199 PHE A C 1
ATOM 1587 O O . PHE A 1 199 ? 9.159 6.246 -12.664 1.00 97.94 199 PHE A O 1
ATOM 1594 N N . LYS A 1 200 ? 11.293 5.867 -12.073 1.00 98.00 200 LYS A N 1
ATOM 1595 C CA . LYS A 1 200 ? 11.881 5.960 -13.410 1.00 98.00 200 LYS A CA 1
ATOM 1596 C C . LYS A 1 200 ? 12.452 4.612 -13.828 1.00 98.00 200 LYS A C 1
ATOM 1598 O O . LYS A 1 200 ? 13.169 3.979 -13.054 1.00 98.00 200 LYS A O 1
ATOM 1603 N N . HIS A 1 201 ? 12.164 4.198 -15.054 1.00 97.81 201 HIS A N 1
ATOM 1604 C CA . HIS A 1 201 ? 12.737 2.991 -15.637 1.00 97.81 201 HIS A CA 1
ATOM 1605 C C . HIS A 1 201 ? 14.249 3.153 -15.857 1.00 97.81 201 HIS A C 1
ATOM 1607 O O . HIS A 1 201 ? 14.730 4.212 -16.258 1.00 97.81 201 HIS A O 1
ATOM 1613 N N . ASN A 1 202 ? 15.012 2.090 -15.618 1.00 96.56 202 ASN A N 1
ATOM 1614 C CA . ASN A 1 202 ? 16.476 2.091 -15.707 1.00 96.56 202 ASN A CA 1
ATOM 1615 C C . ASN A 1 202 ? 17.059 2.238 -17.132 1.00 96.56 202 ASN A C 1
ATOM 1617 O O . ASN A 1 202 ? 18.240 2.546 -17.269 1.00 96.56 202 ASN A O 1
ATOM 1621 N N . ARG A 1 203 ? 16.268 2.008 -18.187 1.00 94.19 203 ARG A N 1
ATOM 1622 C CA . ARG A 1 203 ? 16.724 1.951 -19.591 1.00 94.19 203 ARG A CA 1
ATOM 1623 C C . ARG A 1 203 ? 15.809 2.721 -20.527 1.00 94.19 203 ARG A C 1
ATOM 1625 O O . ARG A 1 203 ? 16.295 3.455 -21.380 1.00 94.19 203 ARG A O 1
ATOM 1632 N N . GLN A 1 204 ? 14.501 2.552 -20.360 1.00 92.75 204 GLN A N 1
ATOM 1633 C CA . GLN A 1 204 ? 13.505 3.265 -21.147 1.00 92.75 204 GLN A CA 1
ATOM 1634 C C . GLN A 1 204 ? 13.277 4.668 -20.588 1.00 92.75 204 GLN A C 1
ATOM 1636 O O . GLN A 1 204 ? 13.432 4.916 -19.391 1.00 92.75 204 GLN A O 1
ATOM 1641 N N . ASN A 1 205 ? 12.825 5.588 -21.439 1.00 93.50 205 ASN A N 1
ATOM 1642 C CA . ASN A 1 205 ? 12.292 6.867 -20.974 1.00 93.50 205 ASN A CA 1
ATOM 1643 C C . ASN A 1 205 ? 10.845 6.696 -20.485 1.00 93.50 205 ASN A C 1
ATOM 1645 O O . ASN A 1 205 ? 9.926 7.294 -21.041 1.00 93.50 205 ASN A O 1
ATOM 1649 N N . TRP A 1 206 ? 10.650 5.821 -19.496 1.00 96.38 206 TRP A N 1
ATOM 1650 C CA . TRP A 1 206 ? 9.355 5.500 -18.903 1.00 96.38 206 TRP A CA 1
ATOM 1651 C C . TRP A 1 206 ? 9.333 5.818 -17.415 1.00 96.38 206 TRP A C 1
ATOM 1653 O O . TRP A 1 206 ? 10.341 5.711 -16.709 1.00 96.38 206 TRP A O 1
ATOM 1663 N N . TYR A 1 207 ? 8.142 6.145 -16.941 1.00 98.12 207 TYR A N 1
ATOM 1664 C CA . TYR A 1 207 ? 7.841 6.446 -15.558 1.00 98.12 207 TYR A CA 1
ATOM 1665 C C . TYR A 1 207 ? 6.678 5.589 -15.096 1.00 98.12 207 TYR A C 1
ATOM 1667 O O . TYR A 1 207 ? 5.719 5.429 -15.843 1.00 98.12 207 TYR A O 1
ATOM 1675 N N . LEU A 1 208 ? 6.760 5.079 -13.871 1.00 98.19 208 LEU A N 1
ATOM 1676 C CA . LEU A 1 208 ? 5.655 4.434 -13.166 1.00 98.19 208 LEU A CA 1
ATOM 1677 C C . LEU A 1 208 ? 5.126 5.420 -12.124 1.00 98.19 208 LEU A C 1
ATOM 1679 O O . LEU A 1 208 ? 5.888 5.890 -11.276 1.00 98.19 208 LEU A O 1
ATOM 1683 N N . TYR A 1 209 ? 3.850 5.774 -12.224 1.00 97.62 209 TYR A N 1
ATOM 1684 C CA . TYR A 1 209 ? 3.268 6.874 -11.459 1.00 97.62 209 TYR A CA 1
ATOM 1685 C C . TYR A 1 209 ? 1.760 6.700 -11.262 1.00 97.62 209 TYR A C 1
ATOM 1687 O O . TYR A 1 209 ? 1.132 5.875 -11.926 1.00 97.62 209 TYR A O 1
ATOM 1695 N N . TYR A 1 210 ? 1.181 7.483 -10.352 1.00 95.62 210 TYR A N 1
ATOM 1696 C CA . TYR A 1 210 ? -0.250 7.478 -10.066 1.00 95.62 210 TYR A CA 1
ATOM 1697 C C . TYR A 1 210 ? -0.903 8.792 -10.495 1.00 95.62 210 TYR A C 1
ATOM 1699 O O . TYR A 1 210 ? -0.402 9.865 -10.160 1.00 95.62 210 TYR A O 1
ATOM 1707 N N . LEU A 1 211 ? -2.014 8.708 -11.230 1.00 93.69 211 LEU A N 1
ATOM 1708 C CA . LEU A 1 211 ? -2.789 9.861 -11.692 1.00 93.69 211 LEU A CA 1
ATOM 1709 C C . LEU A 1 211 ? -4.248 9.466 -11.970 1.00 93.69 211 LEU A C 1
ATOM 1711 O O . LEU A 1 211 ? -4.508 8.459 -12.639 1.00 93.69 211 LEU A O 1
ATOM 1715 N N . ASP A 1 212 ? -5.189 10.287 -11.499 1.00 90.44 212 ASP A N 1
ATOM 1716 C CA . ASP A 1 212 ? -6.637 10.162 -11.734 1.00 90.44 212 ASP A CA 1
ATOM 1717 C C . ASP A 1 212 ? -7.211 8.779 -11.381 1.00 90.44 212 ASP A C 1
ATOM 1719 O O . ASP A 1 212 ? -7.915 8.151 -12.176 1.00 90.44 212 ASP A O 1
ATOM 1723 N N . GLY A 1 213 ? -6.871 8.247 -10.203 1.00 90.94 213 GLY A N 1
ATOM 1724 C CA . GLY A 1 213 ? -7.377 6.945 -9.749 1.00 90.94 213 GLY A CA 1
ATOM 1725 C C . GLY A 1 213 ? -6.697 5.730 -10.389 1.00 90.94 213 GLY A C 1
ATOM 1726 O O . GLY A 1 213 ? -7.210 4.617 -10.272 1.00 90.94 213 GLY A O 1
ATOM 1727 N N . HIS A 1 214 ? -5.594 5.934 -11.117 1.00 95.25 214 HIS A N 1
ATOM 1728 C CA . HIS A 1 214 ? -4.900 4.877 -11.845 1.00 95.25 214 HIS A CA 1
ATOM 1729 C C . HIS A 1 214 ? -3.394 4.905 -11.599 1.00 95.25 214 HIS A C 1
ATOM 1731 O O . HIS A 1 214 ? -2.766 5.961 -11.671 1.00 95.25 214 HIS A O 1
ATOM 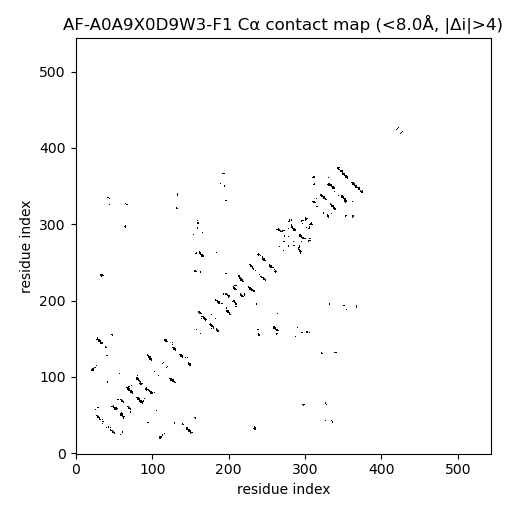1737 N N . TRP A 1 215 ? -2.804 3.724 -11.444 1.00 97.44 215 TRP A N 1
ATOM 1738 C CA . TRP A 1 215 ? -1.377 3.520 -11.672 1.00 97.44 215 TRP A CA 1
ATOM 1739 C C . TRP A 1 215 ? -1.104 3.369 -13.168 1.00 97.44 215 TRP A C 1
ATOM 1741 O O . TRP A 1 215 ? -1.880 2.749 -13.901 1.00 97.44 215 TRP A O 1
ATOM 1751 N N . ARG A 1 216 ? -0.017 3.977 -13.641 1.00 97.25 216 ARG A N 1
ATOM 1752 C CA . ARG A 1 216 ? 0.291 4.157 -15.064 1.00 97.25 216 ARG A CA 1
ATOM 1753 C C . ARG A 1 216 ? 1.772 3.947 -15.332 1.00 97.25 216 ARG A C 1
ATOM 1755 O O . ARG A 1 216 ? 2.604 4.261 -14.483 1.00 97.25 216 ARG A O 1
ATOM 1762 N N . VAL A 1 217 ? 2.087 3.467 -16.534 1.00 97.31 217 VAL A N 1
ATOM 1763 C CA . VAL A 1 217 ? 3.438 3.534 -17.103 1.00 97.31 217 VAL A CA 1
ATOM 1764 C C . VAL A 1 217 ? 3.383 4.349 -18.385 1.00 97.31 217 VAL A C 1
ATOM 1766 O O . VAL A 1 217 ? 2.602 4.015 -19.272 1.00 97.31 217 VAL A O 1
ATOM 1769 N N . GLY A 1 218 ? 4.202 5.393 -18.496 1.00 95.44 218 GLY A N 1
ATOM 1770 C CA . GLY A 1 218 ? 4.208 6.299 -19.650 1.00 95.44 218 GLY A CA 1
ATOM 1771 C C . GLY A 1 218 ? 5.501 7.103 -19.771 1.00 95.44 218 GLY A C 1
ATOM 1772 O O . GLY A 1 218 ? 6.377 7.020 -18.912 1.00 95.44 218 GLY A O 1
ATOM 1773 N N . SER A 1 219 ? 5.648 7.889 -20.840 1.00 93.94 219 SER A N 1
ATOM 1774 C CA . SER A 1 219 ? 6.878 8.665 -21.093 1.00 93.94 219 SER A CA 1
ATOM 1775 C C . SER A 1 219 ? 7.007 9.957 -20.276 1.00 93.94 219 SER A C 1
ATOM 1777 O O . SER A 1 219 ? 8.043 10.619 -20.318 1.00 93.94 219 SER A O 1
ATOM 1779 N N . SER A 1 220 ? 5.955 10.338 -19.554 1.00 93.69 220 SER A N 1
ATOM 1780 C CA . SER A 1 220 ? 5.931 11.437 -18.591 1.00 93.69 220 SER A CA 1
ATOM 1781 C C . SER A 1 220 ? 4.975 11.079 -17.458 1.00 93.69 220 SER A C 1
ATOM 1783 O O . SER A 1 220 ? 4.008 10.363 -17.681 1.00 93.69 220 SER A O 1
ATOM 1785 N N . TYR A 1 221 ? 5.230 11.609 -16.265 1.00 93.69 221 TYR A N 1
ATOM 1786 C CA . TYR A 1 221 ? 4.324 11.521 -15.116 1.00 93.69 221 TYR A CA 1
ATOM 1787 C C . TYR A 1 221 ? 3.508 12.809 -14.902 1.00 93.69 221 TYR A C 1
ATOM 1789 O O . TYR A 1 221 ? 2.767 12.917 -13.932 1.00 93.69 221 TYR A O 1
ATOM 1797 N N . SER A 1 222 ? 3.647 13.806 -15.786 1.00 89.75 222 SER A N 1
ATOM 1798 C CA . SER A 1 222 ? 2.880 15.064 -15.737 1.00 89.75 222 SER A CA 1
ATOM 1799 C C . SER A 1 222 ? 1.557 15.015 -16.513 1.00 89.75 222 SER A C 1
ATOM 1801 O O . SER A 1 222 ? 0.849 16.017 -16.575 1.00 89.75 222 SER A O 1
ATOM 1803 N N . GLY A 1 223 ? 1.242 13.890 -17.156 1.00 88.50 223 GLY A N 1
ATOM 1804 C CA . GLY A 1 223 ? 0.015 13.692 -17.921 1.00 88.50 223 GLY A CA 1
ATOM 1805 C C . GLY A 1 223 ? -0.020 12.323 -18.599 1.00 88.50 223 GLY A C 1
ATOM 1806 O O . GLY A 1 223 ? 1.019 11.701 -18.788 1.00 88.50 223 GLY A O 1
ATOM 1807 N N . SER A 1 224 ? -1.215 11.885 -18.997 1.00 85.88 224 SER A N 1
ATOM 1808 C CA . SER A 1 224 ? -1.514 10.501 -19.409 1.00 85.88 224 SER A CA 1
ATOM 1809 C C . SER A 1 224 ? -1.537 10.250 -20.923 1.00 85.88 224 SER A C 1
ATOM 1811 O O . SER A 1 224 ? -1.849 9.151 -21.379 1.00 85.88 224 SER A O 1
ATOM 1813 N N . ALA A 1 225 ? -1.217 11.259 -21.739 1.00 84.69 225 ALA A N 1
ATOM 1814 C CA . ALA A 1 225 ? -1.365 11.183 -23.197 1.00 84.69 225 ALA A CA 1
ATOM 1815 C C . ALA A 1 225 ? -0.471 10.122 -23.872 1.00 84.69 225 ALA A C 1
ATOM 1817 O O . ALA A 1 225 ? -0.764 9.699 -24.987 1.00 84.69 225 ALA A O 1
ATOM 1818 N N . ALA A 1 226 ? 0.612 9.708 -23.212 1.00 87.12 226 ALA A N 1
ATOM 1819 C CA . ALA A 1 226 ? 1.596 8.755 -23.725 1.00 87.12 226 ALA A CA 1
ATOM 1820 C C . ALA A 1 226 ? 1.733 7.518 -22.818 1.00 87.12 226 ALA A C 1
ATOM 1822 O O . ALA A 1 226 ? 2.820 6.945 -22.695 1.00 87.12 226 ALA A O 1
ATOM 1823 N N . ASP A 1 227 ? 0.645 7.136 -22.149 1.00 92.94 227 ASP A N 1
ATOM 1824 C CA . ASP A 1 227 ? 0.612 5.935 -21.320 1.00 92.94 227 ASP A CA 1
ATOM 1825 C C . ASP A 1 227 ? 0.599 4.669 -22.176 1.00 92.94 227 ASP A C 1
ATOM 1827 O O . ASP A 1 227 ? -0.142 4.551 -23.152 1.00 92.94 227 ASP A O 1
ATOM 1831 N N . ILE A 1 228 ? 1.401 3.695 -21.762 1.00 92.62 228 ILE A N 1
ATOM 1832 C CA . ILE A 1 228 ? 1.496 2.367 -22.369 1.00 92.62 228 ILE A CA 1
ATOM 1833 C C . ILE A 1 228 ? 0.902 1.278 -21.480 1.00 92.62 228 ILE A C 1
ATOM 1835 O O . ILE A 1 228 ? 0.478 0.248 -21.995 1.00 92.62 228 ILE A O 1
ATOM 1839 N N . LEU A 1 229 ? 0.852 1.503 -20.164 1.00 95.50 229 LEU A N 1
ATOM 1840 C CA . LEU A 1 229 ? 0.193 0.625 -19.204 1.00 95.50 229 LEU A CA 1
ATOM 1841 C C . LEU A 1 229 ? -0.689 1.457 -18.276 1.00 95.50 229 LEU A C 1
ATOM 1843 O O . LEU A 1 229 ? -0.317 2.564 -17.889 1.00 95.50 229 LEU A O 1
ATOM 1847 N N . SER A 1 230 ? -1.839 0.916 -17.889 1.00 96.25 230 SER A N 1
ATOM 1848 C CA . SER A 1 230 ? -2.748 1.557 -16.942 1.00 96.25 230 SER A CA 1
ATOM 1849 C C . SER A 1 230 ? -3.542 0.529 -16.143 1.00 96.25 230 SER A C 1
ATOM 1851 O O . SER A 1 230 ? -3.994 -0.480 -16.682 1.00 96.25 230 SER A O 1
ATOM 1853 N N . VAL A 1 231 ? -3.747 0.794 -14.858 1.00 96.44 231 VAL A N 1
ATOM 1854 C CA . VAL A 1 231 ? -4.589 -0.004 -13.967 1.00 96.44 231 VAL A CA 1
ATOM 1855 C C . VAL A 1 231 ? -5.318 0.917 -13.001 1.00 96.44 231 VAL A C 1
ATOM 1857 O O . VAL A 1 231 ? -4.714 1.794 -12.393 1.00 96.44 231 VAL A O 1
ATOM 1860 N N . GLN A 1 232 ? -6.628 0.730 -12.869 1.00 94.94 232 GLN A N 1
ATOM 1861 C CA . GLN A 1 232 ? -7.420 1.426 -11.862 1.00 94.94 232 GLN A CA 1
ATOM 1862 C C . GLN A 1 232 ? -7.268 0.679 -10.537 1.00 94.94 232 GLN A C 1
ATOM 1864 O O . GLN A 1 232 ? -7.783 -0.429 -10.408 1.00 94.94 232 GLN A O 1
ATOM 1869 N N . ASP A 1 233 ? -6.530 1.234 -9.584 1.00 93.44 233 ASP A N 1
ATOM 1870 C CA . ASP A 1 233 ? -6.263 0.623 -8.277 1.00 93.44 233 ASP A CA 1
ATOM 1871 C C . ASP A 1 233 ? -5.812 1.722 -7.310 1.00 93.44 233 ASP A C 1
ATOM 1873 O O . ASP A 1 233 ? -5.011 2.566 -7.702 1.00 93.44 233 ASP A O 1
ATOM 1877 N N . LEU A 1 234 ? -6.326 1.734 -6.079 1.00 92.19 234 LEU A N 1
ATOM 1878 C CA . LEU A 1 234 ? -6.060 2.794 -5.098 1.00 92.19 234 LEU A CA 1
ATOM 1879 C C . LEU A 1 234 ? -4.794 2.565 -4.267 1.00 92.19 234 LEU A C 1
ATOM 1881 O O . LEU A 1 234 ? -4.469 3.418 -3.443 1.00 92.19 234 LEU A O 1
ATOM 1885 N N . ALA A 1 235 ? -4.073 1.464 -4.487 1.00 93.31 235 ALA A N 1
ATOM 1886 C CA . ALA A 1 235 ? -2.861 1.127 -3.750 1.00 93.31 235 ALA A CA 1
ATOM 1887 C C . ALA A 1 235 ? -1.915 2.331 -3.567 1.00 93.31 235 ALA A C 1
ATOM 1889 O O . ALA A 1 235 ? -1.616 3.047 -4.530 1.00 93.31 235 ALA A O 1
ATOM 1890 N N . LEU A 1 236 ? -1.399 2.565 -2.356 1.00 92.88 236 LEU A N 1
ATOM 1891 C CA . LEU A 1 236 ? -0.421 3.636 -2.095 1.00 92.88 236 LEU A CA 1
ATOM 1892 C C . LEU A 1 236 ? 0.967 3.306 -2.656 1.00 92.88 236 LEU A C 1
ATOM 1894 O O . LEU A 1 236 ? 1.827 4.180 -2.782 1.00 92.88 236 LEU A O 1
ATOM 1898 N N . ARG A 1 237 ? 1.198 2.037 -2.997 1.00 93.56 237 ARG A N 1
ATOM 1899 C CA . ARG A 1 237 ? 2.462 1.524 -3.525 1.00 93.56 237 ARG A CA 1
ATOM 1900 C C . ARG A 1 237 ? 2.211 0.623 -4.726 1.00 93.56 237 ARG A C 1
ATOM 1902 O O . ARG A 1 237 ? 1.230 -0.121 -4.723 1.00 93.56 237 ARG A O 1
ATOM 1909 N N . PRO A 1 238 ? 3.079 0.647 -5.747 1.00 95.38 238 PRO A N 1
ATOM 1910 C CA . PRO A 1 238 ? 2.812 -0.094 -6.968 1.00 95.38 238 PRO A CA 1
ATOM 1911 C C . PRO A 1 238 ? 2.894 -1.613 -6.773 1.00 95.38 238 PRO A C 1
ATOM 1913 O O . PRO A 1 238 ? 2.155 -2.348 -7.420 1.00 95.38 238 PRO A O 1
ATOM 1916 N N . GLU A 1 239 ? 3.730 -2.106 -5.857 1.00 93.88 239 GLU A N 1
ATOM 1917 C CA . GLU A 1 239 ? 3.777 -3.530 -5.501 1.00 93.88 239 GLU A CA 1
ATOM 1918 C C . GLU A 1 239 ? 2.486 -4.044 -4.846 1.00 93.88 239 GLU A C 1
ATOM 1920 O O . GLU A 1 239 ? 2.268 -5.250 -4.781 1.00 93.88 239 GLU A O 1
ATOM 1925 N N . TYR A 1 240 ? 1.619 -3.137 -4.385 1.00 94.00 240 TYR A N 1
ATOM 1926 C CA . TYR A 1 240 ? 0.331 -3.469 -3.783 1.00 94.00 240 TYR A CA 1
ATOM 1927 C C . TYR A 1 240 ? -0.845 -3.421 -4.765 1.00 94.00 240 TYR A C 1
ATOM 1929 O O . TYR A 1 240 ? -2.000 -3.594 -4.377 1.00 94.00 240 TYR A O 1
ATOM 1937 N N . ILE A 1 241 ? -0.574 -3.190 -6.049 1.00 93.44 241 ILE A N 1
ATOM 1938 C CA . ILE A 1 241 ? -1.604 -3.222 -7.083 1.00 93.44 241 ILE A CA 1
ATOM 1939 C C . ILE A 1 241 ? -2.100 -4.655 -7.248 1.00 93.44 241 ILE A C 1
ATOM 1941 O O . ILE A 1 241 ? -1.336 -5.585 -7.520 1.00 93.44 241 ILE A O 1
ATOM 1945 N N . THR A 1 242 ? -3.414 -4.824 -7.170 1.00 89.25 242 THR A N 1
ATOM 1946 C CA . THR A 1 242 ? -4.057 -6.139 -7.258 1.00 89.25 242 THR A CA 1
ATOM 1947 C C . THR A 1 242 ? -4.944 -6.290 -8.485 1.00 89.25 242 THR A C 1
ATOM 1949 O O . THR A 1 242 ? -5.131 -7.412 -8.979 1.00 89.25 242 THR A O 1
ATOM 1952 N N . ASN A 1 243 ? -5.435 -5.171 -9.023 1.00 91.75 243 ASN A N 1
ATOM 1953 C CA . ASN A 1 243 ? -6.246 -5.150 -10.230 1.00 91.75 243 ASN A CA 1
ATOM 1954 C C . ASN A 1 243 ? -5.436 -5.483 -11.492 1.00 91.75 243 ASN A C 1
ATOM 1956 O O . ASN A 1 243 ? -4.205 -5.532 -11.510 1.00 91.75 243 ASN A O 1
ATOM 1960 N N . GLN A 1 244 ? -6.153 -5.811 -12.567 1.00 94.50 244 GLN A N 1
ATOM 1961 C CA . GLN A 1 244 ? -5.537 -6.216 -13.827 1.00 94.50 244 GLN A CA 1
ATOM 1962 C C . GLN A 1 244 ? -5.045 -5.001 -14.609 1.00 94.50 244 GLN A C 1
ATOM 1964 O O . GLN A 1 244 ? -5.813 -4.077 -14.887 1.00 94.50 244 GLN A O 1
ATOM 1969 N N . TRP A 1 245 ? -3.776 -5.048 -15.001 1.00 96.00 245 TRP A N 1
ATOM 1970 C CA . TRP A 1 245 ? -3.184 -4.061 -15.887 1.00 96.00 245 TRP A CA 1
ATOM 1971 C C . TRP A 1 245 ? -3.805 -4.118 -17.275 1.00 96.00 245 TRP A C 1
ATOM 1973 O O . TRP A 1 245 ? -4.233 -5.169 -17.751 1.00 96.00 245 TRP A O 1
ATOM 1983 N N . LYS A 1 246 ? -3.836 -2.965 -17.929 1.00 94.62 246 LYS A N 1
ATOM 1984 C CA . LYS A 1 246 ? -4.161 -2.820 -19.340 1.00 94.62 246 LYS A CA 1
ATOM 1985 C C . LYS A 1 246 ? -2.952 -2.263 -20.068 1.00 94.62 246 LYS A C 1
ATOM 1987 O O . LYS A 1 246 ? -2.281 -1.392 -19.523 1.00 94.62 246 LYS A O 1
ATOM 1992 N N . SER A 1 247 ? -2.715 -2.720 -21.286 1.00 92.19 247 SER A N 1
ATOM 1993 C CA . SER A 1 247 ? -1.680 -2.228 -22.189 1.00 92.19 247 SER A CA 1
ATOM 1994 C C . SER A 1 247 ? -2.285 -1.482 -23.371 1.00 92.19 247 SER A C 1
ATOM 1996 O O . SER A 1 247 ? -3.392 -1.792 -23.819 1.00 92.19 247 SER A O 1
ATOM 1998 N N . TRP A 1 248 ? -1.582 -0.468 -23.865 1.00 89.00 248 TRP A N 1
ATOM 1999 C CA . TRP A 1 248 ? -1.983 0.271 -25.054 1.00 89.00 248 TRP A CA 1
ATOM 2000 C C . TRP A 1 248 ? -1.341 -0.335 -26.301 1.00 89.00 248 TRP A C 1
ATOM 2002 O O . TRP A 1 248 ? -0.124 -0.334 -26.460 1.00 89.00 248 TRP A O 1
ATOM 2012 N N . THR A 1 249 ? -2.169 -0.797 -27.234 1.00 81.38 249 THR A N 1
ATOM 2013 C CA . THR A 1 249 ? -1.722 -1.407 -28.503 1.00 81.38 249 THR A CA 1
ATOM 2014 C C . THR A 1 249 ? -1.425 -0.386 -29.609 1.00 81.38 249 THR A C 1
ATOM 2016 O O . THR A 1 249 ? -1.194 -0.758 -30.757 1.00 81.38 249 THR A O 1
ATOM 2019 N N . GLY A 1 250 ? -1.507 0.913 -29.312 1.00 82.25 250 GLY A N 1
ATOM 2020 C CA . GLY A 1 250 ? -1.510 1.984 -30.314 1.00 82.25 250 GLY A CA 1
ATOM 2021 C C . GLY A 1 250 ? -2.914 2.379 -30.787 1.00 82.25 250 GLY A C 1
ATOM 2022 O O . GLY A 1 250 ? -3.097 3.496 -31.265 1.00 82.25 250 GLY A O 1
ATOM 2023 N N . THR A 1 251 ? -3.912 1.501 -30.625 1.00 85.62 251 THR A N 1
ATOM 2024 C CA . THR A 1 251 ? -5.303 1.752 -31.060 1.00 85.62 251 THR A CA 1
ATOM 2025 C C . THR A 1 251 ? -6.353 1.459 -29.991 1.00 85.62 251 THR A C 1
ATOM 2027 O O . THR A 1 251 ? -7.400 2.105 -29.974 1.00 85.62 251 THR A O 1
ATOM 2030 N N . ALA A 1 252 ? -6.089 0.508 -29.096 1.00 89.69 252 ALA A N 1
ATOM 2031 C CA . ALA A 1 252 ? -7.002 0.123 -28.028 1.00 89.69 252 ALA A CA 1
ATOM 2032 C C . ALA A 1 252 ? -6.254 -0.335 -26.771 1.00 89.69 252 ALA A C 1
ATOM 2034 O O . ALA A 1 252 ? -5.112 -0.800 -26.844 1.00 89.69 252 ALA A O 1
ATOM 2035 N N . TRP A 1 253 ? -6.941 -0.246 -25.631 1.00 91.88 253 TRP A N 1
ATOM 2036 C CA . TRP A 1 253 ? -6.497 -0.825 -24.367 1.00 91.88 253 TRP A CA 1
ATOM 2037 C C . TRP A 1 253 ? -6.873 -2.306 -24.293 1.00 91.88 253 TRP A C 1
ATOM 2039 O O . TRP A 1 253 ? -8.046 -2.654 -24.442 1.00 91.88 253 TRP A O 1
ATOM 2049 N N . THR A 1 254 ? -5.899 -3.164 -24.010 1.00 91.38 254 THR A N 1
ATOM 2050 C CA . THR A 1 254 ? -6.072 -4.613 -23.845 1.00 91.38 254 THR A CA 1
ATOM 2051 C C . THR A 1 254 ? -5.710 -5.038 -22.434 1.00 91.38 254 THR A C 1
ATOM 2053 O O . THR A 1 254 ? -4.743 -4.541 -21.875 1.00 91.38 254 THR A O 1
ATOM 2056 N N . THR A 1 255 ? -6.487 -5.935 -21.828 1.00 93.12 255 THR A N 1
ATOM 2057 C CA . THR A 1 255 ? -6.206 -6.426 -20.471 1.00 93.12 255 THR A CA 1
ATOM 2058 C C . THR A 1 255 ? -5.061 -7.434 -20.488 1.00 93.12 255 THR A C 1
ATOM 2060 O O . THR A 1 255 ? -5.143 -8.441 -21.186 1.00 93.12 255 THR A O 1
ATOM 2063 N N . GLU A 1 256 ? -4.052 -7.199 -19.657 1.00 87.38 256 GLU A N 1
ATOM 2064 C CA . GLU A 1 256 ? -2.909 -8.081 -19.452 1.00 87.38 256 GLU A CA 1
ATOM 2065 C C . GLU A 1 256 ? -3.182 -9.051 -18.300 1.00 87.38 256 GLU A C 1
ATOM 2067 O O . GLU A 1 256 ? -3.354 -8.667 -17.134 1.00 87.38 256 GLU A O 1
ATOM 2072 N N . SER A 1 257 ? -3.232 -10.344 -18.614 1.00 84.81 257 SER A N 1
ATOM 2073 C CA . SER A 1 257 ? -3.397 -11.386 -17.605 1.00 84.81 257 SER A CA 1
ATOM 2074 C C . SER A 1 257 ? -2.055 -11.711 -16.955 1.00 84.81 257 SER A C 1
ATOM 2076 O O . SER A 1 257 ? -1.160 -12.214 -17.619 1.00 84.81 257 SER A O 1
ATOM 2078 N N . GLY A 1 258 ? -1.932 -11.488 -15.647 1.00 86.50 258 GLY A N 1
ATOM 2079 C CA . GLY A 1 258 ? -0.762 -11.919 -14.870 1.00 86.50 258 GLY A CA 1
ATOM 2080 C C . GLY A 1 258 ? 0.352 -10.880 -14.723 1.00 86.50 258 GLY A C 1
ATOM 2081 O O . GLY A 1 258 ? 1.192 -11.051 -13.839 1.00 86.50 258 GLY A O 1
ATOM 2082 N N . LEU A 1 259 ? 0.307 -9.776 -15.480 1.00 92.88 259 LEU A N 1
ATOM 2083 C CA . LEU A 1 259 ? 1.222 -8.649 -15.291 1.00 92.88 259 LEU A CA 1
ATOM 2084 C C . LEU A 1 259 ? 1.025 -8.036 -13.897 1.00 92.88 259 LEU A C 1
ATOM 2086 O O . LEU A 1 259 ? -0.099 -7.720 -13.493 1.00 92.88 259 LEU A O 1
ATOM 2090 N N . ARG A 1 260 ? 2.112 -7.898 -13.144 1.00 93.56 260 ARG A N 1
ATOM 2091 C CA . ARG A 1 260 ? 2.175 -7.393 -11.770 1.00 93.56 260 ARG A CA 1
ATOM 2092 C C . ARG A 1 260 ? 3.479 -6.638 -11.560 1.00 93.56 260 ARG A C 1
ATOM 2094 O O . ARG A 1 260 ? 4.488 -6.926 -12.202 1.00 93.56 260 ARG A O 1
ATOM 2101 N N . ILE A 1 261 ? 3.456 -5.707 -10.614 1.00 95.25 261 ILE A N 1
ATOM 2102 C CA . ILE A 1 261 ? 4.669 -5.081 -10.101 1.00 95.25 261 ILE A CA 1
ATOM 2103 C C . ILE A 1 261 ? 5.165 -5.913 -8.917 1.00 95.25 261 ILE A C 1
ATOM 2105 O O . ILE A 1 261 ? 4.386 -6.250 -8.030 1.00 95.25 261 ILE A O 1
ATOM 2109 N N . LYS A 1 262 ? 6.453 -6.253 -8.913 1.00 94.44 262 LYS A N 1
ATOM 2110 C CA . LYS A 1 262 ? 7.131 -6.972 -7.828 1.00 94.44 262 LYS A CA 1
ATOM 2111 C C . LYS A 1 262 ? 8.358 -6.195 -7.356 1.00 94.44 262 LYS A C 1
ATOM 2113 O O . LYS A 1 262 ? 8.883 -5.351 -8.082 1.00 94.44 262 LYS A O 1
ATOM 2118 N N . CYS A 1 263 ? 8.846 -6.494 -6.156 1.00 94.81 263 CYS A N 1
ATOM 2119 C CA . CYS A 1 263 ? 10.066 -5.877 -5.638 1.00 94.81 263 CYS A CA 1
ATOM 2120 C C . CYS A 1 263 ? 11.293 -6.337 -6.417 1.00 94.81 263 CYS A C 1
ATOM 2122 O O . CYS A 1 263 ? 11.525 -7.537 -6.546 1.00 94.81 263 CYS A O 1
ATOM 2124 N N . ARG A 1 264 ? 12.111 -5.387 -6.875 1.00 94.75 264 ARG A N 1
ATOM 2125 C CA . ARG A 1 264 ? 13.461 -5.671 -7.365 1.00 94.75 264 ARG A CA 1
ATOM 2126 C C . ARG A 1 264 ? 14.398 -5.700 -6.159 1.00 94.75 264 ARG A C 1
ATOM 2128 O O . ARG A 1 264 ? 14.397 -4.766 -5.352 1.00 94.75 264 ARG A O 1
ATOM 2135 N N . GLY A 1 265 ? 15.135 -6.792 -6.011 1.00 92.75 265 GLY A N 1
ATOM 2136 C CA . GLY A 1 265 ? 16.034 -7.034 -4.894 1.00 92.75 265 GLY A CA 1
ATOM 2137 C C . GLY A 1 265 ? 17.502 -6.861 -5.275 1.00 92.75 265 GLY A C 1
ATOM 2138 O O . GLY A 1 265 ? 17.846 -6.087 -6.164 1.00 92.75 265 GLY A O 1
ATOM 2139 N N . ILE A 1 266 ? 18.379 -7.580 -4.576 1.00 93.69 266 ILE A N 1
ATOM 2140 C CA . ILE A 1 266 ? 19.839 -7.501 -4.750 1.00 93.69 266 ILE A CA 1
ATOM 2141 C C . ILE A 1 266 ? 20.361 -8.409 -5.865 1.00 93.69 266 ILE A C 1
ATOM 2143 O O . ILE A 1 266 ? 21.471 -8.208 -6.354 1.00 93.69 266 ILE A O 1
ATOM 2147 N N . ALA A 1 267 ? 19.589 -9.429 -6.250 1.00 92.81 267 ALA A N 1
ATOM 2148 C CA . ALA A 1 267 ? 19.963 -10.370 -7.297 1.00 92.81 267 ALA A CA 1
ATOM 2149 C C . ALA A 1 267 ? 18.731 -11.019 -7.939 1.00 92.81 267 ALA A C 1
ATOM 2151 O O . ALA A 1 267 ? 17.798 -11.410 -7.239 1.00 92.81 267 ALA A O 1
ATOM 2152 N N . ASN A 1 268 ? 18.796 -11.221 -9.256 1.00 92.88 268 ASN A N 1
ATOM 2153 C CA . ASN A 1 268 ? 17.849 -12.020 -10.031 1.00 92.88 268 ASN A CA 1
ATOM 2154 C C . ASN A 1 268 ? 18.526 -13.317 -10.509 1.00 92.88 268 ASN A C 1
ATOM 2156 O O . ASN A 1 268 ? 19.692 -13.305 -10.900 1.00 92.88 268 ASN A O 1
ATOM 2160 N N . GLY A 1 269 ? 17.810 -14.440 -10.478 1.00 91.19 269 GLY A N 1
ATOM 2161 C CA . GLY A 1 269 ? 18.282 -15.746 -10.951 1.00 91.19 269 GLY A CA 1
ATOM 2162 C C . GLY A 1 269 ? 19.145 -16.538 -9.963 1.00 91.19 269 GLY A C 1
ATOM 2163 O O . GLY A 1 269 ? 19.441 -17.700 -10.223 1.00 91.19 269 GLY A O 1
ATOM 2164 N N . GLU A 1 270 ? 19.516 -15.963 -8.817 1.00 91.31 270 GLU A N 1
ATOM 2165 C CA . GLU A 1 270 ? 20.385 -16.609 -7.827 1.00 91.31 270 GLU A CA 1
ATOM 2166 C C . GLU A 1 270 ? 19.948 -16.262 -6.401 1.00 91.31 270 GLU A C 1
ATOM 2168 O O . GLU A 1 270 ? 19.638 -15.104 -6.112 1.00 91.31 270 GLU A O 1
ATOM 2173 N N . SER A 1 271 ? 19.961 -17.253 -5.503 1.00 94.31 271 SER A N 1
ATOM 2174 C CA . SER A 1 271 ? 19.737 -17.035 -4.071 1.00 94.31 271 SER A CA 1
ATOM 2175 C C . SER A 1 271 ? 21.021 -16.565 -3.389 1.00 94.31 271 SER A C 1
ATOM 2177 O O . SER A 1 271 ? 21.959 -17.341 -3.201 1.00 94.31 271 SER A O 1
ATOM 2179 N N . LYS A 1 272 ? 21.051 -15.295 -2.970 1.00 94.00 272 LYS A N 1
ATOM 2180 C CA . LYS A 1 272 ? 22.148 -14.724 -2.165 1.00 94.00 272 LYS A CA 1
ATOM 2181 C C . LYS A 1 272 ? 21.901 -14.822 -0.656 1.00 94.00 272 LYS A C 1
ATOM 2183 O O . LYS A 1 272 ? 22.733 -14.366 0.125 1.00 94.00 272 LYS A O 1
ATOM 2188 N N . CYS A 1 273 ? 20.808 -15.459 -0.227 1.00 94.25 273 CYS A N 1
ATOM 2189 C CA . CYS A 1 273 ? 20.450 -15.532 1.192 1.00 94.25 273 CYS A CA 1
ATOM 2190 C C . CYS A 1 273 ? 21.392 -16.379 2.052 1.00 94.25 273 CYS A C 1
ATOM 2192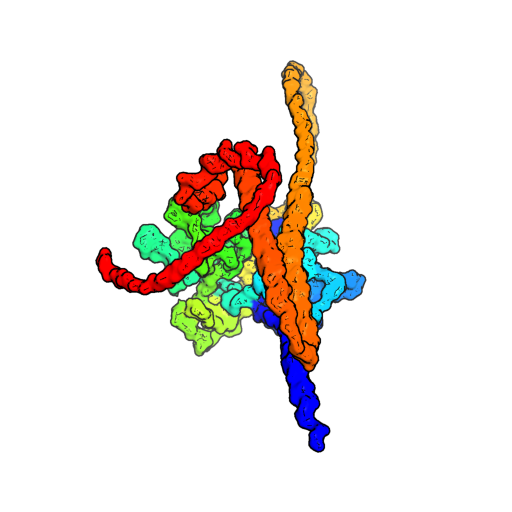 O O . CYS A 1 273 ? 21.450 -16.174 3.259 1.00 94.25 273 CYS A O 1
ATOM 2194 N N . ASN A 1 274 ? 22.171 -17.272 1.437 1.00 90.94 274 ASN A N 1
ATOM 2195 C CA . ASN A 1 274 ? 23.176 -18.079 2.134 1.00 90.94 274 ASN A CA 1
ATOM 2196 C C . ASN A 1 274 ? 24.507 -17.336 2.367 1.00 90.94 274 ASN A C 1
ATOM 2198 O O . ASN A 1 274 ? 25.426 -17.903 2.953 1.00 90.94 274 ASN A O 1
ATOM 2202 N N . GLY A 1 275 ? 24.648 -16.102 1.870 1.00 85.25 275 GLY A N 1
ATOM 2203 C CA . GLY A 1 275 ? 25.826 -15.276 2.125 1.00 85.25 275 GLY A CA 1
ATOM 2204 C C . GLY A 1 275 ? 25.902 -14.789 3.577 1.00 85.25 275 GLY A C 1
ATOM 2205 O O . GLY A 1 275 ? 24.930 -14.851 4.328 1.00 85.25 275 GLY A O 1
ATOM 2206 N N . ASN A 1 276 ? 27.054 -14.242 3.972 1.00 85.38 276 ASN A N 1
ATOM 2207 C CA . ASN A 1 276 ? 27.177 -13.567 5.263 1.00 85.38 276 ASN A CA 1
ATOM 2208 C C . ASN A 1 276 ? 26.399 -12.244 5.235 1.00 85.38 276 ASN A C 1
ATOM 2210 O O . ASN A 1 276 ? 26.788 -11.323 4.524 1.00 85.38 276 ASN A O 1
ATOM 2214 N N . ALA A 1 277 ? 25.329 -12.159 6.031 1.00 88.44 277 ALA A N 1
ATOM 2215 C CA . ALA A 1 277 ? 24.540 -10.946 6.268 1.00 88.44 277 ALA A CA 1
ATOM 2216 C C . ALA A 1 277 ? 24.144 -10.162 4.989 1.00 88.44 277 ALA A C 1
ATOM 2218 O O . ALA A 1 277 ? 24.404 -8.962 4.907 1.00 88.44 277 ALA A O 1
ATOM 2219 N N . PRO A 1 278 ? 23.467 -10.791 4.006 1.00 93.00 278 PRO A N 1
ATOM 2220 C CA . PRO A 1 278 ? 23.116 -10.159 2.726 1.00 93.00 278 PRO A CA 1
ATOM 2221 C C . PRO A 1 278 ? 22.208 -8.929 2.872 1.00 93.00 278 PRO A C 1
ATOM 2223 O O . PRO A 1 278 ? 22.146 -8.112 1.965 1.00 93.00 278 PRO A O 1
ATOM 2226 N N . CYS A 1 279 ? 21.533 -8.780 4.013 1.00 94.81 279 CYS A N 1
ATOM 2227 C CA . CYS A 1 279 ? 20.683 -7.636 4.344 1.00 94.81 279 CYS A CA 1
ATOM 2228 C C . CYS A 1 279 ? 21.252 -6.813 5.511 1.00 94.81 279 CYS A C 1
ATOM 2230 O O . CYS A 1 279 ? 20.501 -6.327 6.355 1.00 94.81 279 CYS A O 1
ATOM 2232 N N . ASN A 1 280 ? 22.584 -6.756 5.639 1.00 93.38 280 ASN A N 1
ATOM 2233 C CA . ASN A 1 280 ? 23.320 -5.980 6.648 1.00 93.38 280 ASN A CA 1
ATOM 2234 C C . ASN A 1 280 ? 22.928 -6.243 8.118 1.00 93.38 280 ASN A C 1
ATOM 2236 O O . ASN A 1 280 ? 23.154 -5.398 8.981 1.00 93.38 280 ASN A O 1
ATOM 2240 N N . ASN A 1 281 ? 22.349 -7.411 8.428 1.00 91.56 281 ASN A N 1
ATOM 2241 C CA . ASN A 1 281 ? 21.723 -7.724 9.727 1.00 91.56 281 ASN A CA 1
ATOM 2242 C C . ASN A 1 281 ? 20.599 -6.748 10.134 1.00 91.56 281 ASN A C 1
ATOM 2244 O O . ASN A 1 281 ? 20.244 -6.669 11.306 1.00 91.56 281 ASN A O 1
ATOM 2248 N N . LEU A 1 282 ? 20.048 -6.012 9.168 1.00 92.19 282 LEU A N 1
ATOM 2249 C CA . LEU A 1 282 ? 18.954 -5.050 9.331 1.00 92.19 282 LEU A CA 1
ATOM 2250 C C . LEU A 1 282 ? 17.716 -5.454 8.545 1.00 92.19 282 LEU A C 1
ATOM 2252 O O . LEU A 1 282 ? 16.822 -4.650 8.301 1.00 92.19 282 LEU A O 1
ATOM 2256 N N . GLY A 1 283 ? 17.666 -6.710 8.129 1.00 92.00 283 GLY A N 1
ATOM 2257 C CA . GLY A 1 283 ? 16.565 -7.249 7.370 1.00 92.00 283 GLY A CA 1
ATOM 2258 C C . GLY A 1 283 ? 16.626 -8.760 7.293 1.00 92.00 283 GLY A C 1
ATOM 2259 O O . GLY A 1 283 ? 17.640 -9.393 7.592 1.00 92.00 283 GLY A O 1
ATOM 2260 N N . THR A 1 284 ? 15.509 -9.335 6.873 1.00 92.62 284 THR A N 1
ATOM 2261 C CA . THR A 1 284 ? 15.403 -10.758 6.553 1.00 92.62 284 THR A CA 1
ATOM 2262 C C . THR A 1 284 ? 15.623 -10.947 5.059 1.00 92.62 284 THR A C 1
ATOM 2264 O O . THR A 1 284 ? 14.974 -10.280 4.256 1.00 92.62 284 THR A O 1
ATOM 2267 N N . CYS A 1 285 ? 16.520 -11.854 4.677 1.00 94.56 285 CYS A N 1
ATOM 2268 C CA . CYS A 1 285 ? 16.705 -12.211 3.274 1.00 94.56 285 CYS A CA 1
ATOM 2269 C C . CYS A 1 285 ? 15.659 -13.232 2.838 1.00 94.56 285 CYS A C 1
ATOM 2271 O O . CYS A 1 285 ? 15.474 -14.248 3.508 1.00 94.56 285 CYS A O 1
ATOM 2273 N N . VAL A 1 286 ? 15.016 -12.980 1.701 1.00 93.88 286 VAL A N 1
ATOM 2274 C CA . VAL A 1 286 ? 14.036 -13.879 1.092 1.00 93.88 286 VAL A CA 1
ATOM 2275 C C . VAL A 1 286 ? 14.419 -14.138 -0.358 1.00 93.88 286 VAL A C 1
ATOM 2277 O O . VAL A 1 286 ? 14.745 -13.213 -1.098 1.00 93.88 286 VAL A O 1
ATOM 2280 N N . TYR A 1 287 ? 14.356 -15.404 -0.771 1.00 94.38 287 TYR A N 1
ATOM 2281 C CA . TYR A 1 287 ? 14.432 -15.790 -2.176 1.00 94.38 287 TYR A CA 1
ATOM 2282 C C . TYR A 1 287 ? 13.031 -16.148 -2.668 1.00 94.38 287 TYR A C 1
ATOM 2284 O O . TYR A 1 287 ? 12.415 -17.087 -2.167 1.00 94.38 287 TYR A O 1
ATOM 2292 N N . THR A 1 288 ? 12.513 -15.356 -3.600 1.00 92.88 288 THR A N 1
ATOM 2293 C CA . THR A 1 288 ? 11.143 -15.478 -4.115 1.00 92.88 288 THR A CA 1
ATOM 2294 C C . THR A 1 288 ? 11.047 -16.546 -5.209 1.00 92.88 288 THR A C 1
ATOM 2296 O O . THR A 1 288 ? 12.022 -16.851 -5.894 1.00 92.88 288 THR A O 1
ATOM 2299 N N . THR A 1 289 ? 9.845 -17.068 -5.447 1.00 89.31 289 THR A N 1
ATOM 2300 C CA . THR A 1 289 ? 9.496 -17.933 -6.588 1.00 89.31 289 THR A CA 1
ATOM 2301 C C . THR A 1 289 ? 9.680 -17.240 -7.939 1.00 89.31 289 THR A C 1
ATOM 2303 O O . THR A 1 289 ? 9.832 -17.910 -8.957 1.00 89.31 289 THR A O 1
ATOM 2306 N N . GLY A 1 290 ? 9.739 -15.903 -7.959 1.00 86.31 290 GLY A N 1
ATOM 2307 C CA . GLY A 1 290 ? 10.160 -15.106 -9.115 1.00 86.31 290 GLY A CA 1
ATOM 2308 C C . GLY A 1 290 ? 11.672 -15.113 -9.376 1.00 86.31 290 GLY A C 1
ATOM 2309 O O . GLY A 1 290 ? 12.140 -14.336 -10.204 1.00 86.31 290 GLY A O 1
ATOM 2310 N N . ASN A 1 291 ? 12.437 -15.958 -8.675 1.00 92.00 291 ASN A N 1
ATOM 2311 C CA . ASN A 1 291 ? 13.898 -16.028 -8.701 1.00 92.00 291 ASN A CA 1
ATOM 2312 C C . ASN A 1 291 ? 14.590 -14.721 -8.283 1.00 92.00 291 ASN A C 1
ATOM 2314 O O . ASN A 1 291 ? 15.692 -14.432 -8.743 1.00 92.00 291 ASN A O 1
ATOM 2318 N N . GLU A 1 292 ? 13.974 -13.937 -7.402 1.00 94.12 292 GLU A N 1
ATOM 2319 C CA . GLU A 1 292 ? 14.542 -12.686 -6.892 1.00 94.12 292 GLU A CA 1
ATOM 2320 C C . GLU A 1 292 ? 15.019 -12.857 -5.445 1.00 94.12 292 GLU A C 1
ATOM 2322 O O . GLU A 1 292 ? 14.247 -13.322 -4.604 1.00 94.12 292 GLU A O 1
ATOM 2327 N N . THR A 1 293 ? 16.251 -12.444 -5.135 1.00 95.06 293 THR A N 1
ATOM 2328 C CA . THR A 1 293 ? 16.717 -12.280 -3.751 1.00 95.06 293 THR A CA 1
ATOM 2329 C C . THR A 1 293 ? 16.398 -10.873 -3.265 1.00 95.06 293 THR A C 1
ATOM 2331 O O . THR A 1 293 ? 16.986 -9.912 -3.754 1.00 95.06 293 THR A O 1
ATOM 2334 N N . VAL A 1 294 ? 15.518 -10.749 -2.273 1.00 95.19 294 VAL A N 1
ATOM 2335 C CA . VAL A 1 294 ? 15.046 -9.473 -1.718 1.00 95.19 294 VAL A CA 1
ATOM 2336 C C . VAL A 1 294 ? 15.362 -9.392 -0.225 1.00 95.19 294 VAL A C 1
ATOM 2338 O O . VAL A 1 294 ? 15.241 -10.379 0.500 1.00 95.19 294 VAL A O 1
ATOM 2341 N N . CYS A 1 295 ? 15.732 -8.202 0.243 1.00 94.81 295 CYS A N 1
ATOM 2342 C CA . CYS A 1 295 ? 15.859 -7.904 1.663 1.00 94.81 295 CYS A CA 1
ATOM 2343 C C . CYS A 1 295 ? 14.592 -7.231 2.197 1.00 94.81 295 CYS A C 1
ATOM 2345 O O . CYS A 1 295 ? 14.188 -6.173 1.720 1.00 94.81 295 CYS A O 1
ATOM 2347 N N . LEU A 1 296 ? 13.974 -7.848 3.205 1.00 92.50 296 LEU A N 1
ATOM 2348 C CA . LEU A 1 296 ? 12.857 -7.285 3.958 1.00 92.50 296 LEU A CA 1
ATOM 2349 C C . LEU A 1 296 ? 13.414 -6.528 5.161 1.00 92.50 296 LEU A C 1
ATOM 2351 O O . LEU A 1 296 ? 13.796 -7.146 6.159 1.00 92.50 296 LEU A O 1
ATOM 2355 N N . CYS A 1 297 ? 13.508 -5.208 5.043 1.00 91.31 297 CYS A N 1
ATOM 2356 C CA . CYS A 1 297 ? 14.158 -4.371 6.043 1.00 91.31 297 CYS A CA 1
ATOM 2357 C C . CYS A 1 297 ? 13.340 -4.261 7.335 1.00 91.31 297 CYS A C 1
ATOM 2359 O O . CYS A 1 297 ? 12.111 -4.203 7.322 1.00 91.31 297 CYS A O 1
ATOM 2361 N N . GLN A 1 298 ? 14.046 -4.264 8.462 1.00 86.94 298 GLN A N 1
ATOM 2362 C CA . GLN A 1 298 ? 13.497 -4.060 9.797 1.00 86.94 298 GLN A CA 1
ATOM 2363 C C . GLN A 1 298 ? 13.642 -2.590 10.210 1.00 86.94 298 GLN A C 1
ATOM 2365 O O . GLN A 1 298 ? 14.502 -1.868 9.704 1.00 86.94 298 GLN A O 1
ATOM 2370 N N . ASP A 1 299 ? 12.808 -2.162 11.157 1.00 80.25 299 ASP A N 1
ATOM 2371 C CA . ASP A 1 299 ? 12.834 -0.820 11.744 1.00 80.25 299 ASP A CA 1
ATOM 2372 C C . ASP A 1 299 ? 12.802 0.300 10.683 1.00 80.25 299 ASP A C 1
ATOM 2374 O O . ASP A 1 299 ? 12.023 0.240 9.728 1.00 80.25 299 ASP A O 1
ATOM 2378 N N . SER A 1 300 ? 13.626 1.340 10.845 1.00 80.25 300 SER A N 1
ATOM 2379 C CA . SER A 1 300 ? 13.778 2.432 9.883 1.00 80.25 300 SER A CA 1
ATOM 2380 C C . SER A 1 300 ? 14.764 2.139 8.741 1.00 80.25 300 SER A C 1
ATOM 2382 O O . SER A 1 300 ? 15.083 3.035 7.953 1.00 80.25 300 SER A O 1
ATOM 2384 N N . ALA A 1 301 ? 15.229 0.891 8.597 1.00 90.62 301 ALA A N 1
ATOM 2385 C CA . ALA A 1 301 ? 16.157 0.539 7.531 1.00 90.62 301 ALA A CA 1
ATOM 2386 C C . ALA A 1 301 ? 15.474 0.472 6.154 1.00 90.62 301 ALA A C 1
ATOM 2388 O O . ALA A 1 301 ? 14.296 0.121 6.035 1.00 90.62 301 ALA A O 1
ATOM 2389 N N . HIS A 1 302 ? 16.223 0.815 5.107 1.00 91.44 302 HIS A N 1
ATOM 2390 C CA . HIS A 1 302 ? 15.776 0.761 3.713 1.00 91.44 302 HIS A CA 1
ATOM 2391 C C . HIS A 1 302 ? 16.966 0.691 2.740 1.00 91.44 302 HIS A C 1
ATOM 2393 O O . HIS A 1 302 ? 18.128 0.813 3.133 1.00 91.44 302 HIS A O 1
ATOM 2399 N N . GLY A 1 303 ? 16.673 0.514 1.453 1.00 92.69 303 GLY A N 1
ATOM 2400 C CA . GLY A 1 303 ? 17.655 0.248 0.402 1.00 92.69 303 GLY A CA 1
ATOM 2401 C C . GLY A 1 303 ? 17.725 -1.242 0.052 1.00 92.69 303 GLY A C 1
ATOM 2402 O O . GLY A 1 303 ? 17.218 -2.074 0.809 1.00 92.69 303 GLY A O 1
ATOM 2403 N N . PRO A 1 304 ? 18.293 -1.612 -1.110 1.00 93.62 304 PRO A N 1
ATOM 2404 C CA . PRO A 1 304 ? 18.301 -2.999 -1.574 1.00 93.62 304 PRO A CA 1
ATOM 2405 C C . PRO A 1 304 ? 18.928 -3.984 -0.580 1.00 93.62 304 PRO A C 1
ATOM 2407 O O . PRO A 1 304 ? 18.467 -5.118 -0.496 1.00 93.62 304 PRO A O 1
ATOM 2410 N N . TYR A 1 305 ? 19.919 -3.548 0.203 1.00 94.75 305 TYR A N 1
ATOM 2411 C CA . TYR A 1 305 ? 20.607 -4.340 1.225 1.00 94.75 305 TYR A CA 1
ATOM 2412 C C . TYR A 1 305 ? 20.216 -3.924 2.656 1.00 94.75 305 TYR A C 1
ATOM 2414 O O . TYR A 1 305 ? 20.867 -4.345 3.613 1.00 94.75 305 TYR A O 1
ATOM 2422 N N . CYS A 1 306 ? 19.185 -3.089 2.837 1.00 94.12 306 CYS A N 1
ATOM 2423 C CA . CYS A 1 306 ? 18.841 -2.455 4.119 1.00 94.12 306 CYS A CA 1
ATOM 2424 C C . CYS A 1 306 ? 19.997 -1.639 4.728 1.00 94.12 306 CYS A C 1
ATOM 2426 O O . CYS A 1 306 ? 20.204 -1.631 5.941 1.00 94.12 306 CYS A O 1
ATOM 2428 N N . GLU A 1 307 ? 20.798 -1.002 3.877 1.00 93.62 307 GLU A N 1
ATOM 2429 C CA . GLU A 1 307 ? 22.020 -0.287 4.244 1.00 93.62 307 GLU A CA 1
ATOM 2430 C C . GLU A 1 307 ? 21.781 1.125 4.797 1.00 93.62 307 GLU A C 1
ATOM 2432 O O . GLU A 1 307 ? 22.629 1.652 5.518 1.00 93.62 307 GLU A O 1
ATOM 2437 N N . ASN A 1 308 ? 20.632 1.731 4.495 1.00 91.88 308 ASN A N 1
ATOM 2438 C CA . ASN A 1 308 ? 20.311 3.101 4.887 1.00 91.88 308 ASN A CA 1
ATOM 2439 C C . ASN A 1 308 ? 19.419 3.112 6.128 1.00 91.88 308 ASN A C 1
ATOM 2441 O O . ASN A 1 308 ? 18.580 2.229 6.297 1.00 91.88 308 ASN A O 1
ATOM 2445 N N . ARG A 1 309 ? 19.570 4.134 6.978 1.00 89.94 309 ARG A N 1
ATOM 2446 C CA . ARG A 1 309 ? 18.759 4.341 8.197 1.00 89.94 309 ARG A CA 1
ATOM 2447 C C . ARG A 1 309 ? 18.233 5.768 8.340 1.00 89.94 309 ARG A C 1
ATOM 2449 O O . ARG A 1 309 ? 17.876 6.192 9.435 1.00 89.94 309 ARG A O 1
ATOM 2456 N N . ASP A 1 310 ? 18.232 6.525 7.252 1.00 88.25 310 ASP A N 1
ATOM 2457 C CA . ASP A 1 310 ? 17.715 7.884 7.279 1.00 88.25 310 ASP A CA 1
ATOM 2458 C C . ASP A 1 310 ? 16.215 7.864 7.579 1.00 88.25 310 ASP A C 1
ATOM 2460 O O . ASP A 1 310 ? 15.445 7.130 6.956 1.00 88.25 310 ASP A O 1
ATOM 2464 N N . GLU A 1 311 ? 15.798 8.686 8.534 1.00 90.94 311 GLU A N 1
ATOM 2465 C CA . GLU A 1 311 ? 14.413 8.783 8.970 1.00 90.94 311 GLU A CA 1
ATOM 2466 C C . GLU A 1 311 ? 14.026 10.236 9.223 1.00 90.94 311 GLU A C 1
ATOM 2468 O O . GLU A 1 311 ? 14.860 11.080 9.557 1.00 90.94 311 GLU A O 1
ATOM 2473 N N . CYS A 1 312 ? 12.746 10.546 9.055 1.00 92.25 312 CYS A N 1
ATOM 2474 C CA . CYS A 1 312 ? 12.218 11.832 9.471 1.00 92.25 312 CYS A CA 1
ATOM 2475 C C . CYS A 1 312 ? 12.073 11.876 10.993 1.00 92.25 312 CYS A C 1
ATOM 2477 O O . CYS A 1 312 ? 11.599 10.923 11.612 1.00 92.25 312 CYS A O 1
ATOM 2479 N N . SER A 1 313 ? 12.394 13.021 11.594 1.00 91.69 313 SER A N 1
ATOM 2480 C CA . SER A 1 313 ? 12.051 13.311 12.991 1.00 91.69 313 SER A CA 1
ATOM 2481 C C . SER A 1 313 ? 10.544 13.194 13.232 1.00 91.69 313 SER A C 1
ATOM 2483 O O . SER A 1 313 ? 9.761 13.179 12.286 1.00 91.69 313 SER A O 1
ATOM 2485 N N . ASP A 1 314 ? 10.097 13.145 14.488 1.00 89.25 314 ASP A N 1
ATOM 2486 C CA . ASP A 1 314 ? 8.658 13.231 14.765 1.00 89.25 314 ASP A CA 1
ATOM 2487 C C . ASP A 1 314 ? 8.066 14.507 14.136 1.00 89.25 314 ASP A C 1
ATOM 2489 O O . ASP A 1 314 ? 8.648 15.581 14.307 1.00 89.25 314 ASP A O 1
ATOM 2493 N N . PRO A 1 315 ? 6.937 14.418 13.406 1.00 84.06 315 PRO A N 1
ATOM 2494 C CA . PRO A 1 315 ? 6.412 15.534 12.611 1.00 84.06 315 PRO A CA 1
ATOM 2495 C C . PRO A 1 315 ? 5.995 16.757 13.444 1.00 84.06 315 PRO A C 1
ATOM 2497 O O . PRO A 1 315 ? 5.765 17.829 12.887 1.00 84.06 315 PRO A O 1
ATOM 2500 N N . GLY A 1 316 ? 5.902 16.620 14.771 1.00 85.38 316 GLY A N 1
ATOM 2501 C CA . GLY A 1 316 ? 5.290 17.626 15.633 1.00 85.38 316 GLY A CA 1
ATOM 2502 C C . GLY A 1 316 ? 3.811 17.825 15.291 1.00 85.38 316 GLY A C 1
ATOM 2503 O O . GLY A 1 316 ? 3.236 17.091 14.491 1.00 85.38 316 GLY A O 1
ATOM 2504 N N . ILE A 1 317 ? 3.179 18.815 15.919 1.00 84.31 317 ILE A N 1
ATOM 2505 C CA . ILE A 1 317 ? 1.819 19.237 15.568 1.00 84.31 317 ILE A CA 1
ATOM 2506 C C . ILE A 1 317 ? 1.922 20.662 15.014 1.00 84.31 317 ILE A C 1
ATOM 2508 O O . ILE A 1 317 ? 2.289 21.566 15.771 1.00 84.31 317 ILE A O 1
ATOM 2512 N N . PRO A 1 318 ? 1.652 20.882 13.713 1.00 83.31 318 PRO A N 1
ATOM 2513 C CA . PRO A 1 318 ? 1.627 22.221 13.139 1.00 83.31 318 PRO A CA 1
ATOM 2514 C C . PRO A 1 318 ? 0.605 23.125 13.853 1.00 83.31 318 PRO A C 1
ATOM 2516 O O . PRO A 1 318 ? -0.439 22.631 14.276 1.00 83.31 318 PRO A O 1
ATOM 2519 N N . PRO A 1 319 ? 0.823 24.453 13.941 1.00 82.50 319 PRO A N 1
ATOM 2520 C CA . PRO A 1 319 ? -0.102 25.364 14.630 1.00 82.50 319 PRO A CA 1
ATOM 2521 C C . PRO A 1 319 ? -1.540 25.361 14.088 1.00 82.50 319 PRO A C 1
ATOM 2523 O O . PRO A 1 319 ? -2.478 25.667 14.817 1.00 82.50 319 PRO A O 1
ATOM 2526 N N . SER A 1 320 ? -1.718 25.033 12.806 1.00 80.50 320 SER A N 1
ATOM 2527 C CA . SER A 1 320 ? -3.014 24.931 12.121 1.00 80.50 320 SER A CA 1
ATOM 2528 C C . SER A 1 320 ? -3.720 23.585 12.332 1.00 80.50 320 SER A C 1
ATOM 2530 O O . SER A 1 320 ? -4.820 23.379 11.817 1.00 80.50 320 SER A O 1
ATOM 2532 N N . SER A 1 321 ? -3.094 22.659 13.061 1.00 84.75 321 SER A N 1
ATOM 2533 C CA . SER A 1 321 ? -3.510 21.266 13.183 1.00 84.75 321 SER A CA 1
ATOM 2534 C C . SER A 1 321 ? -3.831 20.889 14.628 1.00 84.75 321 SER A C 1
ATOM 2536 O O . SER A 1 321 ? -3.204 21.356 15.574 1.00 84.75 321 SER A O 1
ATOM 2538 N N . LEU A 1 322 ? -4.811 20.008 14.800 1.00 86.94 322 LEU A N 1
ATOM 2539 C CA . LEU A 1 322 ? -5.200 19.443 16.088 1.00 86.94 322 LEU A CA 1
ATOM 2540 C C . LEU A 1 322 ? -4.304 18.265 16.491 1.00 86.94 322 LEU A C 1
ATOM 2542 O O . LEU A 1 322 ? -4.007 18.071 17.668 1.00 86.94 322 LEU A O 1
ATOM 2546 N N . SER A 1 323 ? -3.911 17.450 15.516 1.00 87.56 323 SER A N 1
ATOM 2547 C CA . SER A 1 323 ? -3.193 16.197 15.746 1.00 87.56 323 SER A CA 1
ATOM 2548 C C . SER A 1 323 ? -2.531 15.707 14.469 1.00 87.56 323 SER A C 1
ATOM 2550 O O . SER A 1 323 ? -3.106 15.877 13.395 1.00 87.56 323 SER A O 1
ATOM 2552 N N . VAL A 1 324 ? -1.393 15.025 14.610 1.00 91.38 324 VAL A N 1
ATOM 2553 C CA . VAL A 1 324 ? -0.691 14.339 13.520 1.00 91.38 324 VAL A CA 1
ATOM 2554 C C . VAL A 1 324 ? -0.487 12.875 13.895 1.00 91.38 324 VAL A C 1
ATOM 2556 O O . VAL A 1 324 ? -0.078 12.572 15.016 1.00 91.38 324 VAL A O 1
ATOM 2559 N N . PHE A 1 325 ? -0.758 11.970 12.958 1.00 92.69 325 PHE A N 1
ATOM 2560 C CA . PHE A 1 325 ? -0.598 10.530 13.130 1.00 92.69 325 PHE A CA 1
ATOM 2561 C C . PHE A 1 325 ? 0.271 9.947 12.021 1.00 92.69 325 PHE A C 1
ATOM 2563 O O . PHE A 1 325 ? 0.109 10.277 10.853 1.00 92.69 325 PHE A O 1
ATOM 2570 N N . ASN A 1 326 ? 1.170 9.039 12.382 1.00 92.44 326 ASN A N 1
ATOM 2571 C CA . ASN A 1 326 ? 2.022 8.283 11.468 1.00 92.44 326 ASN A CA 1
ATOM 2572 C C . ASN A 1 326 ? 2.207 6.859 12.006 1.00 92.44 326 ASN A C 1
ATOM 2574 O O . ASN A 1 326 ? 1.902 6.587 13.169 1.00 92.44 326 ASN A O 1
ATOM 2578 N N . THR A 1 327 ? 2.724 5.944 11.190 1.00 87.25 327 THR A N 1
ATOM 2579 C CA . THR A 1 327 ? 3.040 4.564 11.617 1.00 87.25 327 THR A CA 1
ATOM 2580 C C . THR A 1 327 ? 4.483 4.159 11.311 1.00 87.25 327 THR A C 1
ATOM 2582 O O . THR A 1 327 ? 4.909 3.063 11.646 1.00 87.25 327 THR A O 1
ATOM 2585 N N . GLY A 1 328 ? 5.270 5.079 10.756 1.00 89.12 328 GLY A N 1
ATOM 2586 C CA . GLY A 1 328 ? 6.695 4.924 10.495 1.00 89.12 328 GLY A CA 1
ATOM 2587 C C . GLY A 1 328 ? 7.348 6.277 10.211 1.00 89.12 328 GLY A C 1
ATOM 2588 O O . GLY A 1 328 ? 6.680 7.316 10.256 1.00 89.12 328 GLY A O 1
ATOM 2589 N N . LYS A 1 329 ? 8.662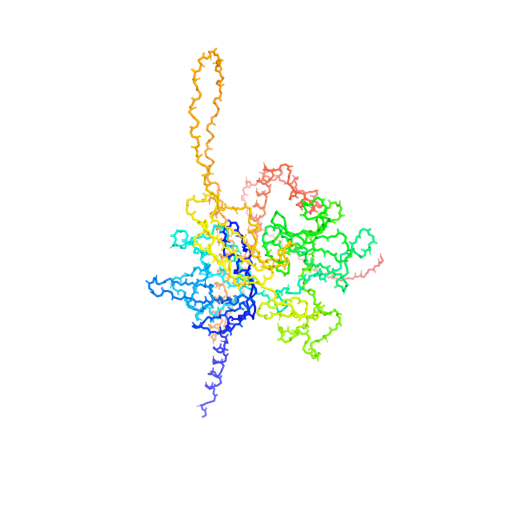 6.268 9.982 1.00 91.12 329 LYS A N 1
ATOM 2590 C CA . LYS A 1 329 ? 9.498 7.462 9.760 1.00 91.12 329 LYS A CA 1
ATOM 2591 C C . LYS A 1 329 ? 10.465 7.312 8.581 1.00 91.12 329 LYS A C 1
ATOM 2593 O O . LYS A 1 329 ? 11.328 8.160 8.390 1.00 91.12 329 LYS A O 1
ATOM 2598 N N . ARG A 1 330 ? 10.357 6.239 7.802 1.00 89.88 330 ARG A N 1
ATOM 2599 C CA . ARG A 1 330 ? 11.231 5.974 6.652 1.00 89.88 330 ARG A CA 1
ATOM 2600 C C . ARG A 1 330 ? 10.845 6.835 5.456 1.00 89.88 330 ARG A C 1
ATOM 2602 O O . ARG A 1 330 ? 9.693 7.267 5.375 1.00 89.88 330 ARG A O 1
ATOM 2609 N N . PRO A 1 331 ? 11.743 7.009 4.473 1.00 89.81 331 PRO A N 1
ATOM 2610 C CA . PRO A 1 331 ? 11.366 7.564 3.184 1.00 89.81 331 PRO A CA 1
ATOM 2611 C C . PRO A 1 331 ? 10.112 6.879 2.612 1.00 89.81 331 PRO A C 1
ATOM 2613 O O . PRO A 1 331 ? 10.031 5.652 2.521 1.00 89.81 331 PRO A O 1
ATOM 2616 N N . GLY A 1 332 ? 9.117 7.682 2.240 1.00 90.31 332 GLY A N 1
ATOM 2617 C CA . GLY A 1 332 ? 7.833 7.225 1.713 1.00 90.31 332 GLY A CA 1
ATOM 2618 C C . GLY A 1 332 ? 6.815 6.767 2.764 1.00 90.31 332 GLY A C 1
ATOM 2619 O O . GLY A 1 332 ? 5.741 6.311 2.377 1.00 90.31 332 GLY A O 1
ATOM 2620 N N . ASP A 1 333 ? 7.116 6.846 4.065 1.00 92.44 333 ASP A N 1
ATOM 2621 C CA . ASP A 1 333 ? 6.088 6.725 5.107 1.00 92.44 333 ASP A CA 1
ATOM 2622 C C . ASP A 1 333 ? 5.206 7.981 5.128 1.00 92.44 333 ASP A C 1
ATOM 2624 O O . ASP A 1 333 ? 5.666 9.082 4.818 1.00 92.44 333 ASP A O 1
ATOM 2628 N N . ILE A 1 334 ? 3.930 7.803 5.486 1.00 93.75 334 ILE A N 1
ATOM 2629 C CA . ILE A 1 334 ? 2.894 8.839 5.402 1.00 93.75 334 ILE A CA 1
ATOM 2630 C C . ILE A 1 334 ? 2.439 9.242 6.807 1.00 93.75 334 ILE A C 1
ATOM 2632 O O . ILE A 1 334 ? 2.173 8.391 7.662 1.00 93.75 334 ILE A O 1
ATOM 2636 N N . ALA A 1 335 ? 2.291 10.544 7.029 1.00 94.06 335 ALA A N 1
ATOM 2637 C CA . ALA A 1 335 ? 1.636 11.116 8.194 1.00 94.06 335 ALA A CA 1
ATOM 2638 C C . ALA A 1 335 ? 0.357 11.854 7.773 1.00 94.06 335 ALA A C 1
ATOM 2640 O O . ALA A 1 335 ? 0.342 12.530 6.748 1.00 94.06 335 ALA A O 1
ATOM 2641 N N . THR A 1 336 ? -0.698 11.737 8.574 1.00 93.44 336 THR A N 1
ATOM 2642 C CA . THR A 1 336 ? -1.960 12.463 8.392 1.00 93.44 336 THR A CA 1
ATOM 2643 C C . THR A 1 336 ? -2.085 13.498 9.494 1.00 93.44 336 THR A C 1
ATOM 2645 O O . THR A 1 336 ? -1.953 13.162 10.673 1.00 93.44 336 THR A O 1
ATOM 2648 N N . SER A 1 337 ? -2.370 14.737 9.117 1.00 91.44 337 SER A N 1
ATOM 2649 C CA . SER A 1 337 ? -2.719 15.817 10.029 1.00 91.44 337 SER A CA 1
ATOM 2650 C C . SER A 1 337 ? -4.198 16.164 9.916 1.00 91.44 337 SER A C 1
ATOM 2652 O O . SER A 1 337 ? -4.763 16.134 8.826 1.00 91.44 337 SER A O 1
ATOM 2654 N N . PHE A 1 338 ? -4.819 16.516 11.039 1.00 89.94 338 PHE A N 1
ATOM 2655 C CA . PHE A 1 338 ? -6.211 16.964 11.097 1.00 89.94 338 PHE A CA 1
ATOM 2656 C C . PHE A 1 338 ? -6.258 18.454 11.427 1.00 89.94 338 PHE A C 1
ATOM 2658 O O . PHE A 1 338 ? -5.741 18.870 12.466 1.00 89.94 338 PHE A O 1
ATOM 2665 N N . CYS A 1 339 ? -6.883 19.253 10.565 1.00 86.56 339 CYS A N 1
ATOM 2666 C CA . CYS A 1 339 ? -6.972 20.702 10.704 1.00 86.56 339 CYS A CA 1
ATOM 2667 C C . CYS A 1 339 ? -7.839 21.126 11.898 1.00 86.56 339 CYS A C 1
ATOM 2669 O O . CYS A 1 339 ? -8.795 20.453 12.289 1.00 86.56 339 CYS A O 1
ATOM 2671 N N . LEU A 1 340 ? -7.543 22.302 12.452 1.00 82.81 340 LEU A N 1
ATOM 2672 C CA . LEU A 1 340 ? -8.436 22.977 13.394 1.00 82.81 340 LEU A CA 1
ATOM 2673 C C . LEU A 1 340 ? -9.724 23.450 12.696 1.00 82.81 340 LEU A C 1
ATOM 2675 O O . LEU A 1 340 ? -9.699 23.865 11.539 1.00 82.81 340 LEU A O 1
ATOM 2679 N N . ALA A 1 341 ? -10.841 23.479 13.434 1.00 73.94 341 ALA A N 1
ATOM 2680 C CA . ALA A 1 341 ? -12.160 23.873 12.917 1.00 73.94 341 ALA A CA 1
ATOM 2681 C C . ALA A 1 341 ? -12.181 25.254 12.231 1.00 73.94 341 ALA A C 1
ATOM 2683 O O . ALA A 1 341 ? -12.949 25.482 11.304 1.00 73.94 341 ALA A O 1
ATOM 2684 N N . SER A 1 342 ? -11.331 26.186 12.672 1.00 66.06 342 SER A N 1
ATOM 2685 C CA . SER A 1 342 ? -11.224 27.535 12.104 1.00 66.06 342 SER A CA 1
ATOM 2686 C C . SER A 1 342 ? -10.445 27.604 10.781 1.00 66.06 342 SER A C 1
ATOM 2688 O O . SER A 1 342 ? -10.231 28.702 10.273 1.00 66.06 342 SER A O 1
ATOM 2690 N N . TYR A 1 343 ? -9.992 26.466 10.244 1.00 63.22 343 TYR A N 1
ATOM 2691 C CA . TYR A 1 343 ? -9.096 26.364 9.085 1.00 63.22 343 TYR A CA 1
ATOM 2692 C C . TYR A 1 343 ? -9.620 25.436 7.966 1.00 63.22 343 TYR A C 1
ATOM 2694 O O . TYR A 1 343 ? -8.827 25.035 7.115 1.00 63.22 343 TYR A O 1
ATOM 2702 N N . SER A 1 344 ? -10.905 25.043 7.936 1.00 57.41 344 SER A N 1
ATOM 2703 C CA . SER A 1 344 ? -11.351 23.991 7.004 1.00 57.41 344 SER A CA 1
ATOM 2704 C C . SER A 1 344 ? -12.327 24.439 5.905 1.00 57.41 344 SER A C 1
ATOM 2706 O O . SER A 1 344 ? -13.461 24.848 6.142 1.00 57.41 344 SER A O 1
ATOM 2708 N N . SER A 1 345 ? -11.867 24.264 4.660 1.00 51.34 345 SER A N 1
ATOM 2709 C CA . SER A 1 345 ? -12.698 23.847 3.515 1.00 51.34 345 SER A CA 1
ATOM 2710 C C . SER A 1 345 ? -12.503 22.353 3.185 1.00 51.34 345 SER A C 1
ATOM 2712 O O . SER A 1 345 ? -13.400 21.745 2.612 1.00 51.34 345 SER A O 1
ATOM 2714 N N . LEU A 1 346 ? -11.384 21.748 3.621 1.00 62.19 346 LEU A N 1
ATOM 2715 C CA . LEU A 1 346 ? -11.106 20.304 3.666 1.00 62.19 346 LEU A CA 1
ATOM 2716 C C . LEU A 1 346 ? -10.380 19.990 5.002 1.00 62.19 346 LEU A C 1
ATOM 2718 O O . LEU A 1 346 ? -9.516 20.786 5.380 1.00 62.19 346 LEU A O 1
ATOM 2722 N N . PRO A 1 347 ? -10.744 18.936 5.764 1.00 74.31 347 PRO A N 1
ATOM 2723 C CA . PRO A 1 347 ? -10.298 18.772 7.156 1.00 74.31 347 PRO A CA 1
ATOM 2724 C C . PRO A 1 347 ? -8.927 18.112 7.375 1.00 74.31 347 PRO A C 1
ATOM 2726 O O . PRO A 1 347 ? -8.450 18.136 8.512 1.00 74.31 347 PRO A O 1
ATOM 2729 N N . GLU A 1 348 ? -8.290 17.530 6.358 1.00 85.88 348 GLU A N 1
ATOM 2730 C CA . GLU A 1 348 ? -7.073 16.726 6.534 1.00 85.88 348 GLU A CA 1
ATOM 2731 C C . GLU A 1 348 ? -5.936 17.092 5.569 1.00 85.88 348 GLU A C 1
ATOM 2733 O O . GLU A 1 348 ? -6.157 17.436 4.407 1.00 85.88 348 GLU A O 1
ATOM 2738 N N . GLU A 1 349 ? -4.699 16.973 6.057 1.00 89.94 349 GLU A N 1
ATOM 2739 C CA . GLU A 1 349 ? -3.464 17.127 5.285 1.00 89.94 349 GLU A CA 1
ATOM 2740 C C . GLU A 1 349 ? -2.639 15.840 5.336 1.00 89.94 349 GLU A C 1
ATOM 2742 O O . GLU A 1 349 ? -2.594 15.150 6.358 1.00 89.94 349 GLU A O 1
ATOM 2747 N N . PHE A 1 350 ? -1.920 15.549 4.256 1.00 92.25 350 PHE A N 1
ATOM 2748 C CA . PHE A 1 350 ? -1.025 14.401 4.180 1.00 92.25 350 PHE A CA 1
ATOM 2749 C C . PHE A 1 350 ? 0.413 14.849 3.963 1.00 92.25 350 PHE A C 1
ATOM 2751 O O . PHE A 1 350 ? 0.711 15.663 3.086 1.00 92.25 350 PHE A O 1
ATOM 2758 N N . TYR A 1 351 ? 1.314 14.257 4.736 1.00 92.88 351 TYR A N 1
ATOM 2759 C CA . TYR A 1 351 ? 2.746 14.475 4.645 1.00 92.88 351 TYR A CA 1
ATOM 2760 C C . TYR A 1 351 ? 3.447 13.175 4.294 1.00 92.88 351 TYR A C 1
ATOM 2762 O O . TYR A 1 351 ? 3.114 12.117 4.825 1.00 92.88 351 TYR A O 1
ATOM 2770 N N . VAL A 1 352 ? 4.477 13.266 3.464 1.00 94.38 352 VAL A N 1
ATOM 2771 C CA . VAL A 1 352 ? 5.352 12.143 3.143 1.00 94.38 352 VAL A CA 1
ATOM 2772 C C . VAL A 1 352 ? 6.740 12.417 3.696 1.00 94.38 352 VAL A C 1
ATOM 2774 O O . VAL A 1 352 ? 7.303 13.499 3.503 1.00 94.38 352 VAL A O 1
ATOM 2777 N N . CYS A 1 353 ? 7.311 11.431 4.380 1.00 93.44 353 CYS A N 1
ATOM 2778 C CA . CYS A 1 353 ? 8.697 11.499 4.803 1.00 93.44 353 CYS A CA 1
ATOM 2779 C C . CYS A 1 353 ? 9.612 11.370 3.579 1.00 93.44 353 CYS A C 1
ATOM 2781 O O . CYS A 1 353 ? 9.611 10.349 2.892 1.00 93.44 353 CYS A O 1
ATOM 2783 N N . LYS A 1 354 ? 10.395 12.405 3.269 1.00 92.12 354 LYS A N 1
ATOM 2784 C CA . LYS A 1 354 ? 11.314 12.389 2.124 1.00 92.12 354 LYS A CA 1
ATOM 2785 C C . LYS A 1 354 ? 12.525 13.282 2.355 1.00 92.12 354 LYS A C 1
ATOM 2787 O O . LYS A 1 354 ? 12.521 14.169 3.206 1.00 92.12 354 LYS A O 1
ATOM 2792 N N . GLN A 1 355 ? 13.570 13.059 1.568 1.00 88.88 355 GLN A N 1
ATOM 2793 C CA . GLN A 1 355 ? 14.764 13.888 1.626 1.00 88.88 355 GLN A CA 1
ATOM 2794 C C . GLN A 1 355 ? 14.456 15.292 1.092 1.00 88.88 355 GLN A C 1
ATOM 2796 O O . GLN A 1 355 ? 13.907 15.462 -0.001 1.00 88.88 355 GLN A O 1
ATOM 2801 N N . ASN A 1 356 ? 14.816 16.320 1.845 1.00 84.56 356 ASN A N 1
ATOM 2802 C CA . ASN A 1 356 ? 14.771 17.692 1.373 1.00 84.56 356 ASN A CA 1
ATOM 2803 C C . ASN A 1 356 ? 15.908 17.899 0.360 1.00 84.56 356 ASN A C 1
ATOM 2805 O O . ASN A 1 356 ? 17.069 17.626 0.650 1.00 84.56 356 ASN A O 1
ATOM 2809 N N . ARG A 1 357 ? 15.573 18.375 -0.845 1.00 81.38 357 ARG A N 1
ATOM 2810 C CA . ARG A 1 357 ? 16.541 18.522 -1.945 1.00 81.38 357 ARG A CA 1
ATOM 2811 C C . ARG A 1 357 ? 17.599 19.587 -1.681 1.00 81.38 357 ARG A C 1
ATOM 2813 O O . ARG A 1 357 ? 18.688 19.496 -2.233 1.00 81.38 357 ARG A O 1
ATOM 2820 N N . GLN A 1 358 ? 17.267 20.601 -0.889 1.00 82.31 358 GLN A N 1
ATOM 2821 C CA . GLN A 1 358 ? 18.165 21.702 -0.571 1.00 82.31 358 GLN A CA 1
ATOM 2822 C C . GLN A 1 358 ? 19.115 21.341 0.573 1.00 82.31 358 GLN A C 1
ATOM 2824 O O . GLN A 1 358 ? 20.305 21.619 0.475 1.00 82.31 358 GLN A O 1
ATOM 2829 N N . SER A 1 359 ? 18.605 20.736 1.651 1.00 82.69 359 SER A N 1
ATOM 2830 C CA . SER A 1 359 ? 19.415 20.415 2.836 1.00 82.69 359 SER A CA 1
ATOM 2831 C C . SER A 1 359 ? 20.012 19.007 2.824 1.00 82.69 359 SER A C 1
ATOM 2833 O O . SER A 1 359 ? 20.895 18.723 3.626 1.00 82.69 359 SER A O 1
ATOM 2835 N N . GLY A 1 360 ? 19.505 18.101 1.983 1.00 83.31 360 GLY A N 1
ATOM 2836 C CA . GLY A 1 360 ? 19.844 16.675 2.018 1.00 83.31 360 GLY A CA 1
ATOM 2837 C C . GLY A 1 360 ? 19.304 15.934 3.248 1.00 83.31 360 GLY A C 1
ATOM 2838 O O . GLY A 1 360 ? 19.511 14.730 3.368 1.00 83.31 360 GLY A O 1
ATOM 2839 N N . SER A 1 361 ? 18.600 16.617 4.157 1.00 87.75 361 SER A N 1
ATOM 2840 C CA . SER A 1 361 ? 18.071 16.031 5.391 1.00 87.75 361 SER A CA 1
ATOM 2841 C C . SER A 1 361 ? 16.667 15.458 5.190 1.00 87.75 361 SER A C 1
ATOM 2843 O O . SER A 1 361 ? 15.875 15.990 4.410 1.00 87.75 361 SER A O 1
ATOM 2845 N N . MET A 1 362 ? 16.321 14.409 5.932 1.00 91.69 362 MET A N 1
ATOM 2846 C CA . MET A 1 362 ? 14.969 13.844 5.935 1.00 91.69 362 MET A CA 1
ATOM 2847 C C . MET A 1 362 ? 13.977 14.777 6.630 1.00 91.69 362 MET A C 1
ATOM 2849 O O . MET A 1 362 ? 14.246 15.260 7.727 1.00 91.69 362 MET A O 1
ATOM 2853 N N . ASN A 1 363 ? 12.838 15.042 5.989 1.00 91.88 363 ASN A N 1
ATOM 2854 C CA . ASN A 1 363 ? 11.778 15.896 6.519 1.00 91.88 363 ASN A CA 1
ATOM 2855 C C . ASN A 1 363 ? 10.388 15.395 6.098 1.00 91.88 363 ASN A C 1
ATOM 2857 O O . ASN A 1 363 ? 10.222 14.793 5.035 1.00 91.88 363 ASN A O 1
ATOM 2861 N N . TRP A 1 364 ? 9.379 15.698 6.915 1.00 92.62 364 TRP A N 1
ATOM 2862 C CA . TRP A 1 364 ? 7.976 15.542 6.534 1.00 92.62 364 TRP A CA 1
ATOM 2863 C C . TRP A 1 364 ? 7.579 16.669 5.591 1.00 92.62 364 TRP A C 1
ATOM 2865 O O . TRP A 1 364 ? 7.647 17.843 5.951 1.00 92.62 364 TRP A O 1
ATOM 2875 N N . MET A 1 365 ? 7.180 16.311 4.378 1.00 90.81 365 MET A N 1
ATOM 2876 C CA . MET A 1 365 ? 6.827 17.263 3.332 1.00 90.81 365 MET A CA 1
ATOM 2877 C C . MET A 1 365 ? 5.349 17.127 2.999 1.00 90.81 365 MET A C 1
ATOM 2879 O O . MET A 1 365 ? 4.866 16.014 2.819 1.00 90.81 365 MET A O 1
ATOM 2883 N N . LEU A 1 366 ? 4.647 18.255 2.941 1.00 89.12 366 LEU A N 1
ATOM 2884 C CA . LEU A 1 366 ? 3.228 18.315 2.602 1.00 89.12 366 LEU A CA 1
ATOM 2885 C C . LEU A 1 366 ? 3.016 17.894 1.142 1.00 89.12 366 LEU A C 1
ATOM 2887 O O . LEU A 1 366 ? 3.637 18.471 0.251 1.00 89.12 366 LEU A O 1
ATOM 2891 N N . GLU A 1 367 ? 2.141 16.916 0.918 1.00 88.69 367 GLU A N 1
ATOM 2892 C CA . GLU A 1 367 ? 1.812 16.381 -0.412 1.00 88.69 367 GLU A CA 1
ATOM 2893 C C . GLU A 1 367 ? 0.309 16.393 -0.729 1.00 88.69 367 GLU A C 1
ATOM 2895 O O . GLU A 1 367 ? -0.086 16.139 -1.867 1.00 88.69 367 GLU A O 1
ATOM 2900 N N . SER A 1 368 ? -0.552 16.672 0.249 1.00 81.00 368 SER A N 1
ATOM 2901 C CA . SER A 1 368 ? -1.984 16.819 -0.008 1.00 81.00 368 SER A CA 1
ATOM 2902 C C . SER A 1 368 ? -2.286 18.074 -0.825 1.00 81.00 368 SER A C 1
ATOM 2904 O O . SER A 1 368 ? -1.708 19.137 -0.602 1.00 81.00 368 SER A O 1
ATOM 2906 N N . GLU A 1 369 ? -3.258 17.976 -1.736 1.00 70.75 369 GLU A N 1
ATOM 2907 C CA . GLU A 1 369 ? -3.823 19.156 -2.407 1.00 70.75 369 GLU A CA 1
ATOM 2908 C C . GLU A 1 369 ? -4.582 20.049 -1.412 1.00 70.75 369 GLU A C 1
ATOM 2910 O O . GLU A 1 369 ? -4.524 21.281 -1.475 1.00 70.75 369 GLU A O 1
ATOM 2915 N N . ALA A 1 370 ? -5.273 19.412 -0.462 1.00 68.31 370 ALA A N 1
ATOM 2916 C CA . ALA A 1 370 ? -5.911 20.066 0.667 1.00 68.31 370 ALA A CA 1
ATOM 2917 C C . ALA A 1 370 ? -4.859 20.650 1.614 1.00 68.31 370 ALA A C 1
ATOM 2919 O O . ALA A 1 370 ? -3.861 19.999 1.928 1.00 68.31 370 ALA A O 1
ATOM 2920 N N . THR A 1 371 ? -5.104 21.877 2.079 1.00 73.75 371 THR A N 1
ATOM 2921 C CA . THR A 1 371 ? -4.272 22.546 3.086 1.00 73.75 371 THR A CA 1
ATOM 2922 C C . THR A 1 371 ? -5.160 23.221 4.125 1.00 73.75 371 THR A C 1
ATOM 2924 O O . THR A 1 371 ? -6.212 23.763 3.771 1.00 73.75 371 THR A O 1
ATOM 2927 N N . CYS A 1 372 ? -4.742 23.216 5.391 1.00 74.19 372 CYS A N 1
ATOM 2928 C CA . CYS A 1 372 ? -5.421 23.880 6.498 1.00 74.19 372 CYS A CA 1
ATOM 2929 C C . CYS A 1 372 ? -5.323 25.402 6.312 1.00 74.19 372 CYS A C 1
ATOM 2931 O O . CYS A 1 372 ? -4.443 26.069 6.865 1.00 74.19 372 CYS A O 1
ATOM 2933 N N . ARG A 1 373 ? -6.206 25.975 5.492 1.00 67.44 373 ARG A N 1
ATOM 2934 C CA . ARG A 1 373 ? -6.269 27.417 5.230 1.00 67.44 373 ARG A CA 1
ATOM 2935 C C . ARG A 1 373 ? -7.373 28.044 6.054 1.00 67.44 373 ARG A C 1
ATOM 2937 O O . ARG A 1 373 ? -8.505 27.575 6.045 1.00 67.44 373 ARG A O 1
ATOM 2944 N N . VAL A 1 374 ? -7.068 29.174 6.688 1.00 61.31 374 VAL A N 1
ATOM 2945 C CA . VAL A 1 374 ? -8.113 30.041 7.244 1.00 61.31 374 VAL A CA 1
ATOM 2946 C C . VAL A 1 374 ? -9.096 30.353 6.108 1.00 61.31 374 VAL A C 1
ATOM 2948 O O . VAL A 1 374 ? -8.635 30.787 5.045 1.00 61.31 374 VAL A O 1
ATOM 2951 N N . PRO A 1 375 ? -10.412 30.125 6.278 1.00 57.66 375 PRO A N 1
ATOM 2952 C CA . PRO A 1 375 ? -11.398 30.596 5.322 1.00 57.66 375 PRO A CA 1
ATOM 2953 C C . PRO A 1 375 ? -11.137 32.079 5.082 1.00 57.66 375 PRO A C 1
ATOM 2955 O O . PRO A 1 375 ? -11.049 32.851 6.040 1.00 57.66 375 PRO A O 1
ATOM 2958 N N . VAL A 1 376 ? -10.946 32.479 3.822 1.00 55.53 376 VAL A N 1
ATOM 2959 C CA . VAL A 1 376 ? -10.812 33.902 3.495 1.00 55.53 376 VAL A CA 1
ATOM 2960 C C . VAL A 1 376 ? -12.039 34.589 4.097 1.00 55.53 376 VAL A C 1
ATOM 2962 O O . VAL A 1 376 ? -13.149 34.108 3.845 1.00 55.53 376 VAL A O 1
ATOM 2965 N N . PRO A 1 377 ? -11.881 35.644 4.922 1.00 47.81 377 PRO A N 1
ATOM 2966 C CA . PRO A 1 377 ? -13.025 36.386 5.415 1.00 47.81 377 PRO A CA 1
ATOM 2967 C C . PRO A 1 377 ? -13.854 36.758 4.199 1.00 47.81 377 PRO A C 1
ATOM 2969 O O . PRO A 1 377 ? -13.317 37.358 3.268 1.00 47.81 377 PRO A O 1
ATOM 2972 N N . THR A 1 378 ? -15.124 36.366 4.172 1.00 40.78 378 THR A N 1
ATOM 2973 C CA . THR A 1 378 ? -16.050 36.863 3.166 1.00 40.78 378 THR A CA 1
ATOM 2974 C C . THR A 1 378 ? -16.065 38.373 3.353 1.00 40.78 378 THR A C 1
ATOM 2976 O O . THR A 1 378 ? -16.727 38.887 4.255 1.00 40.78 378 THR A O 1
ATOM 2979 N N . THR A 1 379 ? -15.265 39.100 2.573 1.00 37.56 379 THR A N 1
ATOM 2980 C CA . THR A 1 379 ? -15.450 40.529 2.405 1.00 37.56 379 THR A CA 1
ATOM 2981 C C . THR A 1 379 ? -16.835 40.635 1.811 1.00 37.56 379 THR A C 1
ATOM 2983 O O . THR A 1 379 ? -17.067 40.305 0.650 1.00 37.56 379 THR A O 1
ATOM 2986 N N . ILE A 1 380 ? -17.790 40.986 2.669 1.00 38.28 380 ILE A N 1
ATOM 2987 C CA . ILE A 1 380 ? -19.051 41.559 2.245 1.00 38.28 380 ILE A CA 1
ATOM 2988 C C . ILE A 1 380 ? -18.622 42.847 1.557 1.00 38.28 380 ILE A C 1
ATOM 2990 O O . ILE A 1 380 ? -18.463 43.879 2.207 1.00 38.28 380 ILE A O 1
ATOM 2994 N N . ASP A 1 381 ? -18.327 42.759 0.262 1.00 38.56 381 ASP A N 1
ATOM 2995 C CA . ASP A 1 381 ? -18.263 43.947 -0.561 1.00 38.56 381 ASP A CA 1
ATOM 2996 C C . ASP A 1 381 ? -19.615 44.637 -0.359 1.00 38.56 381 ASP A C 1
ATOM 2998 O O . ASP A 1 381 ? -20.663 43.999 -0.544 1.00 38.56 381 ASP A O 1
ATOM 3002 N N . PRO A 1 382 ? -19.637 45.894 0.119 1.00 43.47 382 PRO A N 1
ATOM 3003 C CA . PRO A 1 382 ? -20.883 46.625 0.214 1.00 43.47 382 PRO A CA 1
ATOM 3004 C C . PRO A 1 382 ? -21.527 46.606 -1.177 1.00 43.47 382 PRO A C 1
ATOM 3006 O O . PRO A 1 382 ? -20.819 46.802 -2.171 1.00 43.47 382 PRO A O 1
ATOM 3009 N N . PRO A 1 383 ? -22.839 46.327 -1.277 1.00 42.50 383 PRO A N 1
ATOM 3010 C CA . PRO A 1 383 ? -23.496 46.234 -2.568 1.00 42.50 383 PRO A CA 1
ATOM 3011 C C . PRO A 1 383 ? -23.207 47.513 -3.363 1.00 42.50 383 PRO A C 1
ATOM 3013 O O . PRO A 1 383 ? -23.334 48.611 -2.805 1.00 42.50 383 PRO A O 1
ATOM 3016 N N . PRO A 1 384 ? -22.793 47.406 -4.639 1.00 41.59 384 PRO A N 1
ATOM 3017 C CA . PRO A 1 384 ? -22.560 48.583 -5.455 1.00 41.59 384 PRO A CA 1
ATOM 3018 C C . PRO A 1 384 ? -23.847 49.420 -5.491 1.00 41.59 384 PRO A C 1
ATOM 3020 O O . PRO A 1 384 ? -24.944 48.851 -5.536 1.00 41.59 384 PRO A O 1
ATOM 3023 N N . PRO A 1 385 ? -23.748 50.760 -5.439 1.00 35.06 385 PRO A N 1
ATOM 3024 C CA . PRO A 1 385 ? -24.920 51.618 -5.416 1.00 35.06 385 PRO A CA 1
ATOM 3025 C C . PRO A 1 385 ? -25.780 51.335 -6.647 1.00 35.06 385 PRO A C 1
ATOM 3027 O O . PRO A 1 385 ? -25.321 51.429 -7.785 1.00 35.06 385 PRO A O 1
ATOM 3030 N N . VAL A 1 386 ? -27.033 50.961 -6.390 1.00 36.50 386 VAL A N 1
ATOM 3031 C CA . VAL A 1 386 ? -28.042 50.680 -7.409 1.00 36.50 386 VAL A CA 1
ATOM 3032 C C . VAL A 1 386 ? -28.313 51.967 -8.183 1.00 36.50 386 VAL A C 1
ATOM 3034 O O . VAL A 1 386 ? -29.058 52.836 -7.735 1.00 36.50 386 VAL A O 1
ATOM 3037 N N . THR A 1 387 ? -27.712 52.099 -9.361 1.00 34.47 387 THR A N 1
ATOM 3038 C CA . THR A 1 387 ? -28.150 53.042 -10.388 1.00 34.47 387 THR A CA 1
ATOM 3039 C C . THR A 1 387 ? -29.306 52.402 -11.161 1.00 34.47 387 THR A C 1
ATOM 3041 O O . THR A 1 387 ? -29.128 51.344 -11.768 1.00 34.47 387 THR A O 1
ATOM 3044 N N . PRO A 1 388 ? -30.512 52.994 -11.160 1.00 32.12 388 PRO A N 1
ATOM 3045 C CA . PRO A 1 388 ? -31.637 52.436 -11.890 1.00 32.12 388 PRO A CA 1
ATOM 3046 C C . PRO A 1 388 ? -31.461 52.750 -13.376 1.00 32.12 388 PRO A C 1
ATOM 3048 O O . PRO A 1 388 ? -31.513 53.913 -13.772 1.00 32.12 388 PRO A O 1
ATOM 3051 N N . ASN A 1 389 ? -31.279 51.728 -14.212 1.00 29.83 389 ASN A N 1
ATOM 3052 C CA . ASN A 1 389 ? -31.444 51.882 -15.655 1.00 29.83 389 ASN A CA 1
ATOM 3053 C C . ASN A 1 389 ? -32.582 50.970 -16.150 1.00 29.83 389 ASN A C 1
ATOM 3055 O O . ASN A 1 389 ? -32.515 49.752 -15.966 1.00 29.83 389 ASN A O 1
ATOM 3059 N N . PRO A 1 390 ? -33.649 51.536 -16.742 1.00 36.41 390 PRO A N 1
ATOM 3060 C CA . PRO A 1 390 ? -34.828 50.794 -17.146 1.00 36.41 390 PRO A CA 1
ATOM 3061 C C . PRO A 1 390 ? -34.644 50.209 -18.546 1.00 36.41 390 PRO A C 1
ATOM 3063 O O . PRO A 1 390 ? -34.443 50.950 -19.505 1.00 36.41 390 PRO A O 1
ATOM 3066 N N . ARG A 1 391 ? -34.773 48.882 -18.659 1.00 38.62 391 ARG A N 1
ATOM 3067 C CA . ARG A 1 391 ? -35.394 48.131 -19.775 1.00 38.62 391 ARG A CA 1
ATOM 3068 C C . ARG A 1 391 ? -34.905 46.685 -19.744 1.00 38.62 391 ARG A C 1
ATOM 3070 O O . ARG A 1 391 ? -33.898 46.353 -20.359 1.00 38.62 391 ARG A O 1
ATOM 3077 N N . GLN A 1 392 ? -35.690 45.806 -19.134 1.00 29.02 392 GLN A N 1
ATOM 3078 C CA . GLN A 1 392 ? -35.746 44.414 -19.568 1.00 29.02 392 GLN A CA 1
ATOM 3079 C C . GLN A 1 392 ? -37.198 44.060 -19.871 1.00 29.02 392 GLN A C 1
ATOM 3081 O O . GLN A 1 392 ? -38.105 44.253 -19.067 1.00 29.02 392 GLN A O 1
ATOM 3086 N N . ARG A 1 393 ? -37.388 43.652 -21.123 1.00 28.92 393 ARG A N 1
ATOM 3087 C CA . ARG A 1 393 ? -38.623 43.157 -21.722 1.00 28.92 393 ARG A CA 1
ATOM 3088 C C . ARG A 1 393 ? -38.786 41.693 -21.263 1.00 28.92 393 ARG A C 1
ATOM 3090 O O . ARG A 1 393 ? -37.771 40.999 -21.210 1.00 28.92 393 ARG A O 1
ATOM 3097 N N . PRO A 1 394 ? -39.993 41.224 -20.910 1.00 29.92 394 PRO A N 1
ATOM 3098 C CA . PRO A 1 394 ? -40.171 39.888 -20.353 1.00 29.92 394 PRO A CA 1
ATOM 3099 C C . PRO A 1 394 ? -40.057 38.828 -21.455 1.00 29.92 394 PRO A C 1
ATOM 3101 O O . PRO A 1 394 ? -40.629 39.003 -22.530 1.00 29.92 394 PRO A O 1
ATOM 3104 N N . SER A 1 395 ? -39.341 37.735 -21.180 1.00 27.95 395 SER A N 1
ATOM 3105 C CA . SER A 1 395 ? -39.551 36.466 -21.879 1.00 27.95 395 SER A CA 1
ATOM 3106 C C . SER A 1 395 ? -40.051 35.455 -20.864 1.00 27.95 395 SER A C 1
ATOM 3108 O O . SER A 1 395 ? -39.327 34.995 -19.985 1.00 27.95 395 SER A O 1
ATOM 3110 N N . GLU A 1 396 ? -41.338 35.204 -21.001 1.00 35.00 396 GLU A N 1
ATOM 3111 C CA . GLU A 1 396 ? -42.094 34.065 -20.524 1.00 35.00 396 GLU A CA 1
ATOM 3112 C C . GLU A 1 396 ? -41.623 32.822 -21.297 1.00 35.00 396 GLU A C 1
ATOM 3114 O O . GLU A 1 396 ? -41.462 32.891 -22.512 1.00 35.00 396 GLU A O 1
ATOM 3119 N N . ASP A 1 397 ? -41.310 31.741 -20.584 1.00 29.56 397 ASP A N 1
ATOM 3120 C CA . ASP A 1 397 ? -41.607 30.364 -21.000 1.00 29.56 397 ASP A CA 1
ATOM 3121 C C . ASP A 1 397 ? -41.291 29.425 -19.827 1.00 29.56 397 ASP A C 1
ATOM 3123 O O . ASP A 1 397 ? -40.184 28.917 -19.641 1.00 29.56 397 ASP A O 1
ATOM 3127 N N . GLN A 1 398 ? -42.306 29.236 -18.984 1.00 35.53 398 GLN A N 1
ATOM 3128 C CA . GLN A 1 398 ? -42.416 28.066 -18.126 1.00 35.53 398 GLN A CA 1
ATOM 3129 C C . GLN A 1 398 ? -43.063 26.947 -18.945 1.00 35.53 398 GLN A C 1
ATOM 3131 O O . GLN A 1 398 ? -44.183 27.095 -19.428 1.00 35.53 398 GLN A O 1
ATOM 3136 N N . ALA A 1 399 ? -42.383 25.808 -19.040 1.00 29.73 399 ALA A N 1
ATOM 3137 C CA . ALA A 1 399 ? -42.962 24.550 -19.493 1.00 29.73 399 ALA A CA 1
ATOM 3138 C C . ALA A 1 399 ? -42.712 23.454 -18.436 1.00 29.73 399 ALA A C 1
ATOM 3140 O O . ALA A 1 399 ? -41.765 23.557 -17.654 1.00 29.73 399 ALA A O 1
ATOM 3141 N N . PRO A 1 400 ? -43.604 22.453 -18.344 1.00 36.28 400 PRO A N 1
ATOM 3142 C CA . PRO A 1 400 ? -44.171 22.056 -17.064 1.00 36.28 400 PRO A CA 1
ATOM 3143 C C . PRO A 1 400 ? -43.515 20.835 -16.415 1.00 36.28 400 PRO A C 1
ATOM 3145 O O . PRO A 1 400 ? -42.863 20.008 -17.048 1.00 36.28 400 PRO A O 1
ATOM 3148 N N . ILE A 1 401 ? -43.778 20.748 -15.111 1.00 41.41 401 ILE A N 1
ATOM 3149 C CA . ILE A 1 401 ? -43.511 19.639 -14.197 1.00 41.41 401 ILE A CA 1
ATOM 3150 C C . ILE A 1 401 ? -43.997 18.326 -14.825 1.00 41.41 401 ILE A C 1
ATOM 3152 O O . ILE A 1 401 ? -45.197 18.090 -14.953 1.00 41.41 401 ILE A O 1
ATOM 3156 N N . GLY A 1 402 ? -43.044 17.480 -15.218 1.00 31.66 402 GLY A N 1
ATOM 3157 C CA . GLY A 1 402 ? -43.297 16.113 -15.654 1.00 31.66 402 GLY A CA 1
ATOM 3158 C C . GLY A 1 402 ? -43.599 15.208 -14.462 1.00 31.66 402 GLY A C 1
ATOM 3159 O O . GLY A 1 402 ? -42.850 15.174 -13.485 1.00 31.66 402 GLY A O 1
ATOM 3160 N N . GLU A 1 403 ? -44.713 14.490 -14.562 1.00 33.78 403 GLU A N 1
ATOM 3161 C CA . GLU A 1 403 ? -45.195 13.494 -13.608 1.00 33.78 403 GLU A CA 1
ATOM 3162 C C . GLU A 1 403 ? -44.135 12.428 -13.278 1.00 33.78 403 GLU A C 1
ATOM 3164 O O . GLU A 1 403 ? -43.409 11.932 -14.143 1.00 33.78 403 GLU A O 1
ATOM 3169 N N . LYS A 1 404 ? -44.078 12.051 -11.995 1.00 35.31 404 LYS A N 1
ATOM 3170 C CA . LYS A 1 404 ? -43.245 10.961 -11.472 1.00 35.31 404 LYS A CA 1
ATOM 3171 C C . LYS A 1 404 ? -43.604 9.644 -12.184 1.00 35.31 404 LYS A C 1
ATOM 3173 O O . LYS A 1 404 ? -44.770 9.246 -12.131 1.00 35.31 404 LYS A O 1
ATOM 3178 N N . PRO A 1 405 ? -42.642 8.921 -12.784 1.00 36.69 405 PRO A N 1
ATOM 3179 C CA . PRO A 1 405 ? -42.916 7.596 -13.312 1.00 36.69 405 PRO A CA 1
ATOM 3180 C C . PRO A 1 405 ? -43.213 6.644 -12.150 1.00 36.69 405 PRO A C 1
ATOM 3182 O O . PRO A 1 405 ? -42.434 6.528 -11.205 1.00 36.69 405 PRO A O 1
ATOM 3185 N N . ILE A 1 406 ? -44.371 5.991 -12.234 1.00 42.81 406 ILE A N 1
ATOM 3186 C CA . ILE A 1 406 ? -44.822 4.923 -11.339 1.00 42.81 406 ILE A CA 1
ATOM 3187 C C . ILE A 1 406 ? -43.739 3.840 -11.265 1.00 42.81 406 ILE A C 1
ATOM 3189 O O . ILE A 1 406 ? -43.188 3.430 -12.290 1.00 42.81 406 ILE A O 1
ATOM 3193 N N . ASP A 1 407 ? -43.454 3.398 -10.043 1.00 50.09 407 ASP A N 1
ATOM 3194 C CA . ASP A 1 407 ? -42.368 2.500 -9.666 1.00 50.09 407 ASP A CA 1
ATOM 3195 C C . ASP A 1 407 ? -42.505 1.108 -10.319 1.00 50.09 407 ASP A C 1
ATOM 3197 O O . ASP A 1 407 ? -43.080 0.164 -9.779 1.00 50.09 407 ASP A O 1
ATOM 3201 N N . GLN A 1 408 ? -42.003 0.979 -11.550 1.00 53.34 408 GLN A N 1
ATOM 3202 C CA . GLN A 1 408 ? -41.944 -0.286 -12.293 1.00 53.34 408 GLN A CA 1
ATOM 3203 C C . GLN A 1 408 ? -40.911 -1.266 -11.710 1.00 53.34 408 GLN A C 1
ATOM 3205 O O . GLN A 1 408 ? -40.861 -2.419 -12.144 1.00 53.34 408 GLN A O 1
ATOM 3210 N N . SER A 1 409 ? -40.087 -0.835 -10.748 1.00 57.91 409 SER A N 1
ATOM 3211 C CA . SER A 1 409 ? -39.014 -1.652 -10.180 1.00 57.91 409 SER A CA 1
ATOM 3212 C C . SER A 1 409 ? -39.531 -2.657 -9.143 1.00 57.91 409 SER A C 1
ATOM 3214 O O . SER A 1 409 ? -39.124 -3.821 -9.167 1.00 57.91 409 SER A O 1
ATOM 3216 N N . GLU A 1 410 ? -40.514 -2.268 -8.324 1.00 52.62 410 GLU A N 1
ATOM 3217 C CA . GLU A 1 410 ? -41.116 -3.149 -7.315 1.00 52.62 410 GLU A CA 1
ATOM 3218 C C . GLU A 1 410 ? -41.963 -4.257 -7.949 1.00 52.62 410 GLU A C 1
ATOM 3220 O O . GLU A 1 410 ? -41.816 -5.431 -7.608 1.00 52.62 410 GLU A O 1
ATOM 3225 N N . ALA A 1 411 ? -42.791 -3.919 -8.945 1.00 54.59 411 ALA A N 1
ATOM 3226 C CA . ALA A 1 411 ? -43.584 -4.909 -9.674 1.00 54.59 411 ALA A CA 1
ATOM 3227 C C . ALA A 1 411 ? -42.693 -5.920 -10.420 1.00 54.59 411 ALA A C 1
ATOM 3229 O O . ALA A 1 411 ? -43.016 -7.108 -10.482 1.00 54.59 411 ALA A O 1
ATOM 3230 N N . PHE A 1 412 ? -41.548 -5.471 -10.946 1.00 66.56 412 PHE A N 1
ATOM 3231 C CA . PHE A 1 412 ? -40.569 -6.345 -11.589 1.00 66.56 412 PHE A CA 1
ATOM 3232 C C . PHE A 1 412 ? -39.864 -7.261 -10.578 1.00 66.56 412 PHE A C 1
ATOM 3234 O O . PHE A 1 412 ? -39.757 -8.462 -10.820 1.00 66.56 412 PHE A O 1
ATOM 3241 N N . MET A 1 413 ? -39.451 -6.740 -9.419 1.00 65.94 413 MET A N 1
ATOM 3242 C CA . MET A 1 413 ? -38.834 -7.537 -8.350 1.00 65.94 413 MET A CA 1
ATOM 3243 C C . MET A 1 413 ? -39.786 -8.597 -7.786 1.00 65.94 413 MET A C 1
ATOM 3245 O O . MET A 1 413 ? -39.406 -9.763 -7.668 1.00 65.94 413 MET A O 1
ATOM 3249 N N . ILE A 1 414 ? -41.045 -8.235 -7.519 1.00 68.44 414 ILE A N 1
ATOM 3250 C CA . ILE A 1 414 ? -42.075 -9.184 -7.066 1.00 68.44 414 ILE A CA 1
ATOM 3251 C C . ILE A 1 414 ? -42.292 -10.281 -8.119 1.00 68.44 414 ILE A C 1
ATOM 3253 O O . ILE A 1 414 ? -42.396 -11.462 -7.779 1.00 68.44 414 ILE A O 1
ATOM 3257 N N . PHE A 1 415 ? -42.290 -9.918 -9.405 1.00 66.56 415 PHE A N 1
ATOM 3258 C CA . PHE A 1 415 ? -42.436 -10.871 -10.504 1.00 66.56 415 PHE A CA 1
ATOM 3259 C C . PHE A 1 415 ? -41.243 -11.836 -10.617 1.00 66.56 415 PHE A C 1
ATOM 3261 O O . PHE A 1 415 ? -41.440 -13.039 -10.804 1.00 66.56 415 PHE A O 1
ATOM 3268 N N . VAL A 1 416 ? -40.009 -11.348 -10.446 1.00 72.62 416 VAL A N 1
ATOM 3269 C CA . VAL A 1 416 ? -38.793 -12.182 -10.456 1.00 72.62 416 VAL A CA 1
ATOM 3270 C C . VAL A 1 416 ? -38.782 -13.152 -9.271 1.00 72.62 416 VAL A C 1
ATOM 3272 O O . VAL A 1 416 ? -38.521 -14.341 -9.453 1.00 72.62 416 VAL A O 1
ATOM 3275 N N . ILE A 1 417 ? -39.136 -12.692 -8.069 1.00 72.75 417 ILE A N 1
ATOM 3276 C CA . ILE A 1 417 ? -39.200 -13.550 -6.876 1.00 72.75 417 ILE A CA 1
ATOM 3277 C C . ILE A 1 417 ? -40.261 -14.648 -7.052 1.00 72.75 417 ILE A C 1
ATOM 3279 O O . ILE A 1 417 ? -39.982 -15.823 -6.797 1.00 72.75 417 ILE A O 1
ATOM 3283 N N . ALA A 1 418 ? -41.450 -14.302 -7.558 1.00 70.56 418 ALA A N 1
ATOM 3284 C CA . ALA A 1 418 ? -42.507 -15.273 -7.845 1.00 70.56 418 ALA A CA 1
ATOM 3285 C C . ALA A 1 418 ? -42.081 -16.307 -8.906 1.00 70.56 418 ALA A C 1
ATOM 3287 O O . ALA A 1 418 ? -42.402 -17.495 -8.785 1.00 70.56 418 ALA A O 1
ATOM 3288 N N . PHE A 1 419 ? -41.309 -15.882 -9.913 1.00 76.25 419 PHE A N 1
ATOM 3289 C CA . PHE A 1 419 ? -40.740 -16.767 -10.928 1.00 76.25 419 PHE A CA 1
ATOM 3290 C C . PHE A 1 419 ? -39.789 -17.798 -10.309 1.00 76.25 419 PHE A C 1
ATOM 3292 O O . PHE A 1 419 ? -39.996 -18.998 -1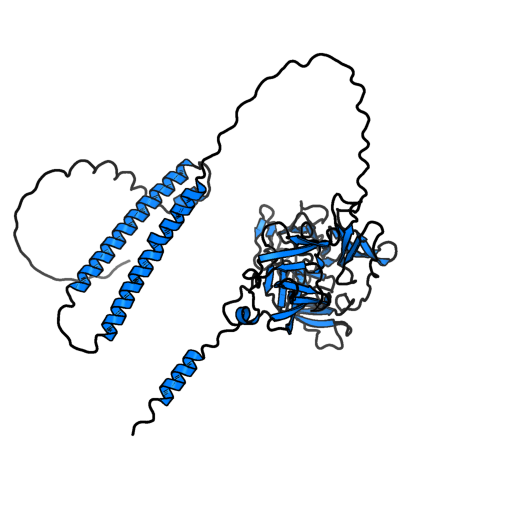0.503 1.00 76.25 419 PHE A O 1
ATOM 3299 N N . PHE A 1 420 ? -38.809 -17.361 -9.509 1.00 70.25 420 PHE A N 1
ATOM 3300 C CA . PHE A 1 420 ? -37.851 -18.258 -8.851 1.00 70.25 420 PHE A CA 1
ATOM 3301 C C . PHE A 1 420 ? -38.531 -19.231 -7.879 1.00 70.25 420 PHE A C 1
ATOM 3303 O O . PHE A 1 420 ? -38.226 -20.430 -7.887 1.00 70.25 420 PHE A O 1
ATOM 3310 N N . ALA A 1 421 ? -39.505 -18.751 -7.101 1.00 69.44 421 ALA A N 1
ATOM 3311 C CA . ALA A 1 421 ? -40.270 -19.588 -6.183 1.00 69.44 421 ALA A CA 1
ATOM 3312 C C . ALA A 1 421 ? -41.040 -20.701 -6.919 1.00 69.44 421 ALA A C 1
ATOM 3314 O O . ALA A 1 421 ? -40.959 -21.872 -6.545 1.00 69.44 421 ALA A O 1
ATOM 3315 N N . CYS A 1 422 ? -41.727 -20.370 -8.015 1.00 71.19 422 CYS A N 1
ATOM 3316 C CA . CYS A 1 422 ? -42.541 -21.352 -8.734 1.00 71.19 422 CYS A CA 1
ATOM 3317 C C . CYS A 1 422 ? -41.726 -22.286 -9.642 1.00 71.19 422 CYS A C 1
ATOM 3319 O O . CYS A 1 422 ? -42.111 -23.441 -9.816 1.00 71.19 422 CYS A O 1
ATOM 3321 N N . HIS A 1 423 ? -40.620 -21.816 -10.229 1.00 67.88 423 HIS A N 1
ATOM 3322 C CA . HIS A 1 423 ? -39.914 -22.551 -11.289 1.00 67.88 423 HIS A CA 1
ATOM 3323 C C . HIS A 1 423 ? -38.677 -23.302 -10.803 1.00 67.88 423 HIS A C 1
ATOM 3325 O O . HIS A 1 423 ? -38.264 -24.256 -11.458 1.00 67.88 423 HIS A O 1
ATOM 3331 N N . ILE A 1 424 ? -38.098 -22.913 -9.665 1.00 71.88 424 ILE A N 1
ATOM 3332 C CA . ILE A 1 424 ? -36.923 -23.591 -9.102 1.00 71.88 424 ILE A CA 1
ATOM 3333 C C . ILE A 1 424 ? -37.280 -24.249 -7.775 1.00 71.88 424 ILE A C 1
ATOM 3335 O O . ILE A 1 424 ? -37.070 -25.449 -7.600 1.00 71.88 424 ILE A O 1
ATOM 3339 N N . ILE A 1 425 ? -37.889 -23.496 -6.860 1.00 71.12 425 ILE A N 1
ATOM 3340 C CA . ILE A 1 425 ? -38.117 -23.971 -5.494 1.00 71.12 425 ILE A CA 1
ATOM 3341 C C . ILE A 1 425 ? -39.208 -25.057 -5.456 1.00 71.12 425 ILE A C 1
ATOM 3343 O O . ILE A 1 425 ? -38.975 -26.140 -4.914 1.00 71.12 425 ILE A O 1
ATOM 3347 N N . CYS A 1 426 ? -40.367 -24.842 -6.090 1.00 70.00 426 CYS A N 1
ATOM 3348 C CA . CYS A 1 426 ? -41.444 -25.842 -6.110 1.00 70.00 426 CYS A CA 1
ATOM 3349 C C . CYS A 1 426 ? -41.036 -27.197 -6.737 1.00 70.00 426 CYS A C 1
ATOM 3351 O O . CYS A 1 426 ? -41.314 -28.228 -6.116 1.00 70.00 426 CYS A O 1
ATOM 3353 N N . PRO A 1 427 ? -40.351 -27.263 -7.899 1.00 74.50 427 PRO A N 1
ATOM 3354 C CA . PRO A 1 427 ? -39.894 -28.537 -8.460 1.00 74.50 427 PRO A CA 1
ATOM 3355 C C . PRO A 1 427 ? -38.895 -29.277 -7.568 1.00 74.50 427 PRO A C 1
ATOM 3357 O O . PRO A 1 427 ? -38.973 -30.502 -7.465 1.00 74.50 427 PRO A O 1
ATOM 3360 N N . ILE A 1 428 ? -38.003 -28.553 -6.880 1.00 72.50 428 ILE A N 1
ATOM 3361 C CA . ILE A 1 42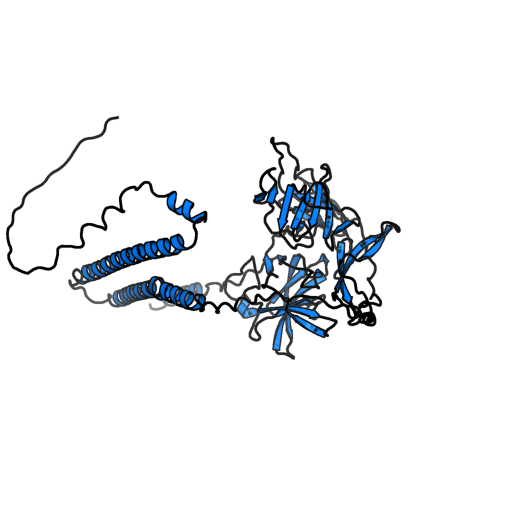8 ? -37.052 -29.146 -5.931 1.00 72.50 428 ILE A CA 1
ATOM 3362 C C . ILE A 1 428 ? -37.799 -29.789 -4.759 1.00 72.50 428 ILE A C 1
ATOM 3364 O O . ILE A 1 428 ? -37.519 -30.939 -4.422 1.00 72.50 428 ILE A O 1
ATOM 3368 N N . PHE A 1 429 ? -38.795 -29.110 -4.181 1.00 70.88 429 PHE A N 1
ATOM 3369 C CA . PHE A 1 429 ? -39.595 -29.674 -3.088 1.00 70.88 429 PHE A CA 1
ATOM 3370 C C . PHE A 1 429 ? -40.446 -30.870 -3.524 1.00 70.88 429 PHE A C 1
ATOM 3372 O O . PHE A 1 429 ? -40.533 -31.858 -2.793 1.00 70.88 429 PHE A O 1
ATOM 3379 N N . ILE A 1 430 ? -41.027 -30.833 -4.728 1.00 75.56 430 ILE A N 1
ATOM 3380 C CA . ILE A 1 430 ? -41.754 -31.982 -5.287 1.00 75.56 430 ILE A CA 1
ATOM 3381 C C . ILE A 1 430 ? -40.796 -33.164 -5.488 1.00 75.56 430 ILE A C 1
ATOM 3383 O O . ILE A 1 430 ? -41.121 -34.292 -5.114 1.00 75.56 430 ILE A O 1
ATOM 3387 N N . TYR A 1 431 ? -39.597 -32.918 -6.021 1.00 74.88 431 TYR A N 1
ATOM 3388 C CA . TYR A 1 431 ? -38.575 -33.947 -6.198 1.00 74.88 431 TYR A CA 1
ATOM 3389 C C . TYR A 1 431 ? -38.131 -34.550 -4.858 1.00 74.88 431 TYR A C 1
ATOM 3391 O O . TYR A 1 431 ? -38.130 -35.773 -4.708 1.00 74.88 431 TYR A O 1
ATOM 3399 N N . LEU A 1 432 ? -37.850 -33.717 -3.853 1.00 68.75 432 LEU A N 1
ATOM 3400 C CA . LEU A 1 432 ? -37.529 -34.156 -2.491 1.00 68.75 432 LEU A CA 1
ATOM 3401 C C . LEU A 1 432 ? -38.664 -34.975 -1.868 1.00 68.75 432 LEU A C 1
ATOM 3403 O O . LEU A 1 432 ? -38.401 -36.022 -1.281 1.00 68.75 432 LEU A O 1
ATOM 3407 N N . GLY A 1 433 ? -39.924 -34.572 -2.056 1.00 74.12 433 GLY A N 1
ATOM 3408 C CA . GLY A 1 433 ? -41.092 -35.337 -1.611 1.00 74.12 433 GLY A CA 1
ATOM 3409 C C . GLY A 1 433 ? -41.198 -36.716 -2.276 1.00 74.12 433 GLY A C 1
ATOM 3410 O O . GLY A 1 433 ? -41.511 -37.710 -1.612 1.00 74.12 433 GLY A O 1
ATOM 3411 N N . ILE A 1 434 ? -40.873 -36.815 -3.571 1.00 74.25 434 ILE A N 1
ATOM 3412 C CA . ILE A 1 434 ? -40.818 -38.090 -4.308 1.00 74.25 434 ILE A CA 1
ATOM 3413 C C . ILE A 1 434 ? -39.669 -38.973 -3.795 1.00 74.25 434 ILE A C 1
ATOM 3415 O O . ILE A 1 434 ? -39.842 -40.183 -3.631 1.00 74.25 434 ILE A O 1
ATOM 3419 N N . VAL A 1 435 ? -38.501 -38.393 -3.510 1.00 70.81 435 VAL A N 1
ATOM 3420 C CA . VAL A 1 435 ? -37.350 -39.122 -2.955 1.00 70.81 435 VAL A CA 1
ATOM 3421 C C . VAL A 1 435 ? -37.656 -39.625 -1.542 1.00 70.81 435 VAL A C 1
ATOM 3423 O O . VAL A 1 435 ? -37.475 -40.810 -1.267 1.00 70.81 435 VAL A O 1
ATOM 3426 N N . LEU A 1 436 ? -38.216 -38.779 -0.676 1.00 66.88 436 LEU A N 1
ATOM 3427 C CA . LEU A 1 436 ? -38.622 -39.144 0.684 1.00 66.88 436 LEU A CA 1
ATOM 3428 C C . LEU A 1 436 ? -39.676 -40.254 0.686 1.00 66.88 436 LEU A C 1
ATOM 3430 O O . LEU A 1 436 ? -39.541 -41.228 1.423 1.00 66.88 436 LEU A O 1
ATOM 3434 N N . THR A 1 437 ? -40.685 -40.192 -0.188 1.00 69.44 437 THR A N 1
ATOM 3435 C CA . THR A 1 437 ? -41.667 -41.285 -0.306 1.00 69.44 437 THR A CA 1
ATOM 3436 C C . THR A 1 437 ? -41.055 -42.584 -0.832 1.00 69.44 437 THR A C 1
ATOM 3438 O O . THR A 1 437 ? -41.512 -43.662 -0.444 1.00 69.44 437 THR A O 1
ATOM 3441 N N . ARG A 1 438 ? -40.012 -42.526 -1.672 1.00 66.56 438 ARG A N 1
ATOM 3442 C CA . ARG A 1 438 ? -39.251 -43.719 -2.083 1.00 66.56 438 ARG A CA 1
ATOM 3443 C C . ARG A 1 438 ? -38.429 -44.303 -0.938 1.00 66.56 438 ARG A C 1
ATOM 3445 O O . ARG A 1 438 ? -38.449 -45.519 -0.779 1.00 66.56 438 ARG A O 1
ATOM 3452 N N . ILE A 1 439 ? -37.781 -43.469 -0.128 1.00 62.50 439 ILE A N 1
ATOM 3453 C CA . ILE A 1 439 ? -37.002 -43.904 1.041 1.00 62.50 439 ILE A CA 1
ATOM 3454 C C . ILE A 1 439 ? -37.928 -44.522 2.096 1.00 62.50 439 ILE A C 1
ATOM 3456 O O . ILE A 1 439 ? -37.701 -45.650 2.521 1.00 62.50 439 ILE A O 1
ATOM 3460 N N . VAL A 1 440 ? -39.041 -43.863 2.431 1.00 62.34 440 VAL A N 1
ATOM 3461 C CA . VAL A 1 440 ? -40.036 -44.385 3.386 1.00 62.34 440 VAL A CA 1
ATOM 3462 C C . VAL A 1 440 ? -40.649 -45.703 2.896 1.00 62.34 440 VAL A C 1
ATOM 3464 O O . VAL A 1 440 ? -40.844 -46.625 3.685 1.00 62.34 440 VAL A O 1
ATOM 3467 N N . ARG A 1 441 ? -40.908 -45.848 1.587 1.00 54.88 441 ARG A N 1
ATOM 3468 C CA . ARG A 1 441 ? -41.374 -47.124 1.012 1.00 54.88 441 ARG A CA 1
ATOM 3469 C C . ARG A 1 441 ? -40.293 -48.200 0.964 1.00 54.88 441 ARG A C 1
ATOM 3471 O O . ARG A 1 441 ? -40.648 -49.365 1.089 1.00 54.88 441 ARG A O 1
ATOM 3478 N N . ALA A 1 442 ? -39.020 -47.843 0.797 1.00 54.06 442 ALA A N 1
ATOM 3479 C CA . ALA A 1 442 ? -37.903 -48.783 0.870 1.00 54.06 442 ALA A CA 1
ATOM 3480 C C . ALA A 1 442 ? -37.700 -49.293 2.306 1.00 54.06 442 ALA A C 1
ATOM 3482 O O . ALA A 1 442 ? -37.533 -50.493 2.498 1.00 54.06 442 ALA A O 1
ATOM 3483 N N . CYS A 1 443 ? -37.846 -48.425 3.313 1.00 46.97 443 CYS A N 1
ATOM 3484 C CA . CYS A 1 443 ? -37.846 -48.815 4.725 1.00 46.97 443 CYS A CA 1
ATOM 3485 C C . CYS A 1 443 ? -39.058 -49.680 5.113 1.00 46.97 443 CYS A C 1
ATOM 3487 O O . CYS A 1 443 ? -38.948 -50.506 6.009 1.00 46.97 443 CYS A O 1
ATOM 3489 N N . ARG A 1 444 ? -40.203 -49.537 4.427 1.00 49.75 444 ARG A N 1
ATOM 3490 C CA . ARG A 1 444 ? -41.384 -50.407 4.610 1.00 49.75 444 ARG A CA 1
ATOM 3491 C C . ARG A 1 444 ? -41.301 -51.743 3.861 1.00 49.75 444 ARG A C 1
ATOM 3493 O O . ARG A 1 444 ? -42.188 -52.573 4.020 1.00 49.75 444 ARG A O 1
ATOM 3500 N N . ARG A 1 445 ? -40.272 -51.953 3.034 1.00 45.31 445 ARG A N 1
ATOM 3501 C CA . ARG A 1 445 ? -40.111 -53.127 2.160 1.00 45.31 445 ARG A CA 1
ATOM 3502 C C . ARG A 1 445 ? -39.282 -54.247 2.793 1.00 45.31 445 ARG A C 1
ATOM 3504 O O . ARG A 1 445 ? -38.582 -54.967 2.089 1.00 45.31 445 ARG A O 1
ATOM 3511 N N . THR A 1 446 ? -39.386 -54.400 4.108 1.00 50.88 446 THR A N 1
ATOM 3512 C CA . THR A 1 446 ? -38.983 -55.611 4.832 1.00 50.88 446 THR A CA 1
ATOM 3513 C C . THR A 1 446 ? -40.130 -56.607 5.030 1.00 50.88 446 THR A C 1
ATOM 3515 O O . THR A 1 446 ? -39.868 -57.699 5.514 1.00 50.88 446 THR A O 1
ATOM 3518 N N . GLU A 1 447 ? -41.357 -56.328 4.563 1.00 47.31 447 GLU A N 1
ATOM 3519 C CA . GLU A 1 447 ? -42.441 -57.325 4.519 1.00 47.31 447 GLU A CA 1
ATOM 3520 C C . GLU A 1 447 ? -43.258 -57.284 3.210 1.00 47.31 447 GLU A C 1
ATOM 3522 O O . GLU A 1 447 ? -43.793 -56.254 2.807 1.00 47.31 447 GLU A O 1
ATOM 3527 N N . LEU A 1 448 ? -43.342 -58.471 2.595 1.00 41.97 448 LEU A N 1
ATOM 3528 C CA . LEU A 1 448 ? -44.237 -58.978 1.543 1.00 41.97 448 LEU A CA 1
ATOM 3529 C C . LEU A 1 448 ? -44.282 -58.346 0.128 1.00 41.97 448 LEU A C 1
ATOM 3531 O O . LEU A 1 448 ? -44.497 -57.158 -0.100 1.00 41.97 448 LEU A O 1
ATOM 3535 N N . ILE A 1 449 ? -44.172 -59.249 -0.853 1.00 48.03 449 ILE A N 1
ATOM 3536 C CA . ILE A 1 449 ? -44.254 -59.060 -2.310 1.00 48.03 449 ILE A CA 1
ATOM 3537 C C . ILE A 1 449 ? -45.719 -59.169 -2.773 1.00 48.03 449 ILE A C 1
ATOM 3539 O O . ILE A 1 449 ? -46.390 -60.126 -2.398 1.00 48.03 449 ILE A O 1
ATOM 3543 N N . SER A 1 450 ? -46.198 -58.260 -3.641 1.00 42.16 450 SER A N 1
ATOM 3544 C CA . SER A 1 450 ? -47.310 -58.544 -4.575 1.00 42.16 450 SER A CA 1
ATOM 3545 C C . SER A 1 450 ? -47.446 -57.517 -5.724 1.00 42.16 450 SER A C 1
ATOM 3547 O O . SER A 1 450 ? -47.144 -56.326 -5.594 1.00 42.16 450 SER A O 1
ATOM 3549 N N . ASP A 1 451 ? -47.925 -58.019 -6.862 1.00 43.47 451 ASP A N 1
ATOM 3550 C CA . ASP A 1 451 ? -47.855 -57.541 -8.249 1.00 43.47 451 ASP A CA 1
ATOM 3551 C C . ASP A 1 451 ? -48.744 -56.338 -8.649 1.00 43.47 451 ASP A C 1
ATOM 3553 O O . ASP A 1 451 ? -49.476 -56.380 -9.638 1.00 43.47 451 ASP A O 1
ATOM 3557 N N . ARG A 1 452 ? -48.648 -55.188 -7.967 1.00 44.28 452 ARG A N 1
ATOM 3558 C CA . ARG A 1 452 ? -49.331 -53.937 -8.406 1.00 44.28 452 ARG A CA 1
ATOM 3559 C C . ARG A 1 452 ? -48.417 -52.804 -8.890 1.00 44.28 452 ARG A C 1
ATOM 3561 O O . ARG A 1 452 ? -48.811 -51.639 -8.920 1.00 44.28 452 ARG A O 1
ATOM 3568 N N . LEU A 1 453 ? -47.202 -53.124 -9.334 1.00 47.38 453 LEU A N 1
ATOM 3569 C CA . LEU A 1 453 ? -46.169 -52.122 -9.653 1.00 47.38 453 LEU A CA 1
ATOM 3570 C C . LEU A 1 453 ? -46.105 -51.623 -11.105 1.00 47.38 453 LEU A C 1
ATOM 3572 O O . LEU A 1 453 ? -45.390 -50.657 -11.361 1.00 47.38 453 LEU A O 1
ATOM 3576 N N . LYS A 1 454 ? -46.881 -52.173 -12.046 1.00 41.28 454 LYS A N 1
ATOM 3577 C CA . LYS A 1 454 ? -46.897 -51.665 -13.437 1.00 41.28 454 LYS A CA 1
ATOM 3578 C C . LYS A 1 454 ? -47.855 -50.492 -13.687 1.00 41.28 454 LYS A C 1
ATOM 3580 O O . LYS A 1 454 ? -47.664 -49.767 -14.655 1.00 41.28 454 LYS A O 1
ATOM 3585 N N . ALA A 1 455 ? -48.833 -50.247 -12.811 1.00 43.62 455 ALA A N 1
ATOM 3586 C CA . ALA A 1 455 ? -49.816 -49.178 -13.022 1.00 43.62 455 ALA A CA 1
ATOM 3587 C C . ALA A 1 455 ? -49.356 -47.800 -12.504 1.00 43.62 455 ALA A C 1
ATOM 3589 O O . ALA A 1 455 ? -49.694 -46.789 -13.102 1.00 43.62 455 ALA A O 1
ATOM 3590 N N . VAL A 1 456 ? -48.545 -47.737 -11.440 1.00 48.66 456 VAL A N 1
ATOM 3591 C CA . VAL A 1 456 ? -48.141 -46.460 -10.805 1.00 48.66 456 VAL A CA 1
ATOM 3592 C C . VAL A 1 456 ? -46.899 -45.835 -11.462 1.00 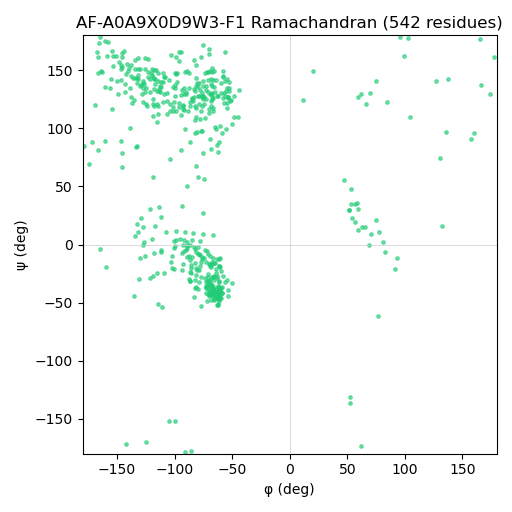48.66 456 VAL A C 1
ATOM 3594 O O . VAL A 1 456 ? -46.722 -44.618 -11.422 1.00 48.66 456 VAL A O 1
ATOM 3597 N N . GLY A 1 457 ? -46.061 -46.641 -12.127 1.00 44.09 457 GLY A N 1
ATOM 3598 C CA . GLY A 1 457 ? -44.917 -46.145 -12.903 1.00 44.09 457 GLY A CA 1
ATOM 3599 C C . GLY A 1 457 ? -45.341 -45.330 -14.128 1.00 44.09 457 GLY A C 1
ATOM 3600 O O . GLY A 1 457 ? -44.793 -44.257 -14.370 1.00 44.09 457 GLY A O 1
ATOM 3601 N N . ASN A 1 458 ? -46.380 -45.781 -14.837 1.00 45.16 458 ASN A N 1
ATOM 3602 C CA . ASN A 1 458 ? -46.846 -45.135 -16.066 1.00 45.16 458 ASN A CA 1
ATOM 3603 C C . ASN A 1 458 ? -47.564 -43.800 -15.799 1.00 45.16 458 ASN A C 1
ATOM 3605 O O . ASN A 1 458 ? -47.418 -42.864 -16.583 1.00 45.16 458 ASN A O 1
ATOM 3609 N N . THR A 1 459 ? -48.268 -43.659 -14.670 1.00 48.84 459 THR A N 1
ATOM 3610 C CA . THR A 1 459 ? -48.947 -42.402 -14.302 1.00 48.84 459 THR A CA 1
ATOM 3611 C C . THR A 1 459 ? -47.958 -41.315 -13.878 1.00 48.84 459 THR A C 1
ATOM 3613 O O . THR A 1 459 ? -48.131 -40.154 -14.240 1.00 48.84 459 THR A O 1
ATOM 3616 N N . ALA A 1 460 ? -46.882 -41.677 -13.169 1.00 48.91 460 ALA A N 1
ATOM 3617 C CA . ALA A 1 460 ? -45.838 -40.730 -12.769 1.00 48.91 460 ALA A CA 1
ATOM 3618 C C . ALA A 1 460 ? -44.983 -40.271 -13.964 1.00 48.91 460 ALA A C 1
ATOM 3620 O O . ALA A 1 460 ? -44.652 -39.092 -14.071 1.00 48.91 460 ALA A O 1
ATOM 3621 N N . GLN A 1 461 ? -44.672 -41.174 -14.900 1.00 50.16 461 GLN A N 1
ATOM 3622 C CA . GLN A 1 461 ? -43.948 -40.826 -16.128 1.00 50.16 461 GLN A CA 1
ATOM 3623 C C . GLN A 1 461 ? -44.795 -39.960 -17.074 1.00 50.16 461 GLN A C 1
ATOM 3625 O O . GLN A 1 461 ? -44.263 -39.046 -17.704 1.00 50.16 461 GLN A O 1
ATOM 3630 N N . GLY A 1 462 ? -46.111 -40.202 -17.122 1.00 48.31 462 GLY A N 1
ATOM 3631 C CA . GLY A 1 462 ? -47.074 -39.343 -17.812 1.00 48.31 462 GLY A CA 1
ATOM 3632 C C . GLY A 1 462 ? -47.101 -37.932 -17.227 1.00 48.31 462 GLY A C 1
ATOM 3633 O O . GLY A 1 462 ? -46.934 -36.970 -17.970 1.00 48.31 462 GLY A O 1
ATOM 3634 N N . LEU A 1 463 ? -47.195 -37.806 -15.898 1.00 52.00 463 LEU A N 1
ATOM 3635 C CA . LEU A 1 463 ? -47.220 -36.505 -15.223 1.00 52.00 463 LEU A CA 1
ATOM 3636 C C . LEU A 1 463 ? -45.931 -35.701 -15.464 1.00 52.00 463 LEU A C 1
ATOM 3638 O O . LEU A 1 463 ? -46.003 -34.512 -15.757 1.00 52.00 463 LEU A O 1
ATOM 3642 N N . VAL A 1 464 ? -44.762 -36.353 -15.416 1.00 55.03 464 VAL A N 1
ATOM 3643 C CA . VAL A 1 464 ? -43.456 -35.714 -15.675 1.00 55.03 464 VAL A CA 1
ATOM 3644 C C . VAL A 1 464 ? -43.321 -35.266 -17.134 1.00 55.03 464 VAL A C 1
ATOM 3646 O O . VAL A 1 464 ? -42.804 -34.179 -17.389 1.00 55.03 464 VAL A O 1
ATOM 3649 N N . ARG A 1 465 ? -43.823 -36.045 -18.103 1.00 53.50 465 ARG A N 1
ATOM 3650 C CA . ARG A 1 465 ? -43.835 -35.633 -19.519 1.00 53.50 465 ARG A CA 1
ATOM 3651 C C . ARG A 1 465 ? -44.790 -34.472 -19.775 1.00 53.50 465 ARG A C 1
ATOM 3653 O O . ARG A 1 465 ? -44.414 -33.538 -20.483 1.00 53.50 465 ARG A O 1
ATOM 3660 N N . THR A 1 466 ? -45.988 -34.495 -19.194 1.00 55.72 466 THR A N 1
ATOM 3661 C CA . THR A 1 466 ? -46.956 -33.399 -19.334 1.00 55.72 466 THR A CA 1
ATOM 3662 C C . THR A 1 466 ? -46.423 -32.119 -18.693 1.00 55.72 466 THR A C 1
ATOM 3664 O O . THR A 1 466 ? -46.491 -31.063 -19.318 1.00 55.72 466 THR A O 1
ATOM 3667 N N . PHE A 1 467 ? -45.789 -32.219 -17.519 1.00 56.41 467 PHE A N 1
ATOM 3668 C CA . PHE A 1 467 ? -45.104 -31.094 -16.882 1.00 56.41 467 PHE A CA 1
ATOM 3669 C C . PHE A 1 467 ? -43.949 -30.572 -17.745 1.00 56.41 467 PHE A C 1
ATOM 3671 O O . PHE A 1 467 ? -43.927 -29.394 -18.073 1.00 56.41 467 PHE A O 1
ATOM 3678 N N . SER A 1 468 ? -43.034 -31.426 -18.207 1.00 57.81 468 SER A N 1
ATOM 3679 C CA . SER A 1 468 ? -41.901 -30.994 -19.041 1.00 57.81 468 SER A CA 1
ATOM 3680 C C . SER A 1 468 ? -42.340 -30.305 -20.342 1.00 57.81 468 SER A C 1
ATOM 3682 O O . SER A 1 468 ? -41.730 -29.322 -20.760 1.00 57.81 468 SER A O 1
ATOM 3684 N N . THR A 1 469 ? -43.431 -30.773 -20.954 1.00 60.81 469 THR A N 1
ATOM 3685 C CA . THR A 1 469 ? -43.971 -30.180 -22.187 1.00 60.81 469 THR A CA 1
ATOM 3686 C C . THR A 1 469 ? -44.639 -28.831 -21.913 1.00 60.81 469 THR A C 1
ATOM 3688 O O . THR A 1 469 ? -44.420 -27.879 -22.660 1.00 60.81 469 THR A O 1
ATOM 3691 N N . PHE A 1 470 ? -45.395 -28.720 -20.814 1.00 64.19 470 PHE A N 1
ATOM 3692 C CA . PHE A 1 470 ? -46.002 -27.460 -20.380 1.00 64.19 470 PHE A CA 1
ATOM 3693 C C . PHE A 1 470 ? -44.938 -26.407 -20.036 1.00 64.19 470 PHE A C 1
ATOM 3695 O O . PHE A 1 470 ? -45.039 -25.276 -20.496 1.00 64.19 470 PHE A O 1
ATOM 3702 N N . PHE A 1 471 ? -43.879 -26.798 -19.319 1.00 59.38 471 PHE A N 1
ATOM 3703 C CA . PHE A 1 471 ? -42.769 -25.914 -18.949 1.00 59.38 471 PHE A CA 1
ATOM 3704 C C . PHE A 1 471 ? -41.937 -25.454 -20.152 1.00 59.38 471 PHE A C 1
ATOM 3706 O O . PHE A 1 471 ? -41.547 -24.292 -20.216 1.00 59.38 471 PHE A O 1
ATOM 3713 N N . ASN A 1 472 ? -41.695 -26.328 -21.136 1.00 63.62 472 ASN A N 1
ATOM 3714 C CA . ASN A 1 472 ? -41.049 -25.907 -22.381 1.00 63.62 472 ASN A CA 1
ATOM 3715 C C . ASN A 1 472 ? -41.921 -24.899 -23.138 1.00 63.62 472 ASN A C 1
ATOM 3717 O O . ASN A 1 472 ? -41.423 -23.877 -23.600 1.00 63.62 472 ASN A O 1
ATOM 3721 N N . PHE A 1 473 ? -43.227 -25.150 -23.239 1.00 64.38 473 PHE A N 1
ATOM 3722 C CA . PHE A 1 473 ? -44.140 -24.241 -23.928 1.00 64.38 473 PHE A CA 1
ATOM 3723 C C . PHE A 1 473 ? -44.203 -22.861 -23.256 1.00 64.38 473 PHE A C 1
ATOM 3725 O O . PHE A 1 473 ? -44.075 -21.845 -23.940 1.00 64.38 473 PHE A O 1
ATOM 3732 N N . THR A 1 474 ? -44.331 -22.800 -21.926 1.00 64.00 474 THR A N 1
ATOM 3733 C CA . THR A 1 474 ? -44.365 -21.522 -21.197 1.00 64.00 474 THR A CA 1
ATOM 3734 C C . THR A 1 474 ? -43.032 -20.780 -21.266 1.00 64.00 474 THR A C 1
ATOM 3736 O O . THR A 1 474 ? -43.038 -19.560 -21.423 1.00 64.00 474 THR A O 1
ATOM 3739 N N . PHE A 1 475 ? -41.902 -21.494 -21.249 1.00 66.69 475 PHE A N 1
ATOM 3740 C CA . PHE A 1 475 ? -40.576 -20.904 -21.438 1.00 66.69 475 PHE A CA 1
ATOM 3741 C C . PHE A 1 475 ? -40.424 -20.239 -22.814 1.00 66.69 475 PHE A C 1
ATOM 3743 O O . PHE A 1 475 ? -39.991 -19.090 -22.896 1.00 66.69 475 PHE A O 1
ATOM 3750 N N . TRP A 1 476 ? -40.832 -20.912 -23.896 1.00 64.94 476 TRP A N 1
ATOM 3751 C CA . TRP A 1 476 ? -40.715 -20.361 -25.252 1.00 64.94 476 TRP A CA 1
ATOM 3752 C C . TRP A 1 476 ? -41.656 -19.178 -25.498 1.00 64.94 476 TRP A C 1
ATOM 3754 O O . TRP A 1 476 ? -41.238 -18.177 -26.078 1.00 64.94 476 TRP A O 1
ATOM 3764 N N . VAL A 1 477 ? -42.897 -19.241 -25.002 1.00 66.38 477 VAL A N 1
ATOM 3765 C CA . VAL A 1 477 ? -43.837 -18.107 -25.072 1.00 66.38 477 VAL A CA 1
ATOM 3766 C C . VAL A 1 477 ? -43.289 -16.897 -24.303 1.00 66.38 477 VAL A C 1
ATOM 3768 O O . VAL A 1 477 ? -43.400 -15.762 -24.772 1.00 66.38 477 VAL A O 1
ATOM 3771 N N . TRP A 1 478 ? -42.637 -17.131 -23.161 1.00 65.44 478 TRP A N 1
ATOM 3772 C CA . TRP A 1 478 ? -42.024 -16.081 -22.351 1.00 65.44 478 TRP A CA 1
ATOM 3773 C C . TRP A 1 478 ? -40.772 -15.479 -23.005 1.00 65.44 478 TRP A C 1
ATOM 3775 O O . TRP A 1 478 ? -40.643 -14.256 -23.053 1.00 65.44 478 TRP A O 1
ATOM 3785 N N . LEU A 1 479 ? -39.899 -16.303 -23.596 1.00 65.56 479 LEU A N 1
ATOM 3786 C CA . LEU A 1 479 ? -38.728 -15.833 -24.343 1.00 65.56 479 LEU A CA 1
ATOM 3787 C C . LEU A 1 479 ? -39.148 -14.930 -25.513 1.00 65.56 479 LEU A C 1
ATOM 3789 O O . LEU A 1 479 ? -38.573 -13.861 -25.710 1.00 65.56 479 LEU A O 1
ATOM 3793 N N . CYS A 1 480 ? -40.214 -15.300 -26.229 1.00 60.44 480 CYS A N 1
ATOM 3794 C CA . CYS A 1 480 ? -40.785 -14.457 -27.276 1.00 60.44 480 CYS A CA 1
ATOM 3795 C C . CYS A 1 480 ? -41.313 -13.120 -26.728 1.00 60.44 480 CYS A C 1
ATOM 3797 O O . CYS A 1 480 ? -41.063 -12.080 -27.337 1.00 60.44 480 CYS A O 1
ATOM 3799 N N . ALA A 1 481 ? -41.993 -13.111 -25.577 1.00 61.50 481 ALA A N 1
ATOM 3800 C CA . ALA A 1 481 ? -42.493 -11.879 -24.961 1.00 61.50 481 ALA A CA 1
ATOM 3801 C C . ALA A 1 481 ? -41.353 -10.939 -24.523 1.00 61.50 481 ALA A C 1
ATOM 3803 O O . ALA A 1 481 ? -41.420 -9.732 -24.764 1.00 61.50 481 ALA A O 1
ATOM 3804 N N . VAL A 1 482 ? -40.273 -11.486 -23.955 1.00 63.44 482 VAL A N 1
ATOM 3805 C CA . VAL A 1 482 ? -39.077 -10.720 -23.567 1.00 63.44 482 VAL A CA 1
ATOM 3806 C C . VAL A 1 482 ? -38.365 -10.153 -24.795 1.00 63.44 482 VAL A C 1
ATOM 3808 O O . VAL A 1 482 ? -38.041 -8.965 -24.812 1.00 63.44 482 VAL A O 1
ATOM 3811 N N . CYS A 1 483 ? -38.192 -10.941 -25.860 1.00 57.53 483 CYS A N 1
ATOM 3812 C CA . CYS A 1 483 ? -37.617 -10.454 -27.115 1.00 57.53 483 CYS A CA 1
ATOM 3813 C C . CYS A 1 483 ? -38.453 -9.318 -27.732 1.00 57.53 483 CYS A C 1
ATOM 3815 O O . CYS A 1 483 ? -37.887 -8.329 -28.200 1.00 57.53 483 CYS A O 1
ATOM 3817 N N . VAL A 1 484 ? -39.788 -9.401 -27.678 1.00 57.69 484 VAL A N 1
ATOM 3818 C CA . VAL A 1 484 ? -40.678 -8.328 -28.157 1.00 57.69 484 VAL A CA 1
ATOM 3819 C C . VAL A 1 484 ? -40.542 -7.066 -27.295 1.00 57.69 484 VAL A C 1
ATOM 3821 O O . VAL A 1 484 ? -40.399 -5.971 -27.845 1.00 57.69 484 VAL A O 1
ATOM 3824 N N . CYS A 1 485 ? -40.506 -7.193 -25.967 1.00 49.38 485 CYS A N 1
ATOM 3825 C CA . CYS A 1 485 ? -40.315 -6.057 -25.058 1.00 49.38 485 CYS A CA 1
ATOM 3826 C C . CYS A 1 485 ? -38.945 -5.381 -25.226 1.00 49.38 485 CYS A C 1
ATOM 3828 O O . CYS A 1 485 ? -38.864 -4.152 -25.208 1.00 49.38 485 CYS A O 1
ATOM 3830 N N . LEU A 1 486 ? -37.882 -6.156 -25.459 1.00 49.16 486 LEU A N 1
ATOM 3831 C CA . LEU A 1 486 ? -36.542 -5.624 -25.715 1.00 49.16 486 LEU A CA 1
ATOM 3832 C C . LEU A 1 486 ? -36.439 -4.967 -27.102 1.00 49.16 486 LEU A C 1
ATOM 3834 O O . LEU A 1 486 ? -35.804 -3.921 -27.232 1.00 49.16 486 LEU A O 1
ATOM 3838 N N . SER A 1 487 ? -37.133 -5.501 -28.116 1.00 46.25 487 SER A N 1
ATOM 3839 C CA . SER A 1 487 ? -37.140 -4.930 -29.475 1.00 46.25 487 SER A CA 1
ATOM 3840 C C . SER A 1 487 ? -37.802 -3.547 -29.561 1.00 46.25 487 SER A C 1
ATOM 3842 O O . SER A 1 487 ? -37.424 -2.730 -30.398 1.00 46.25 487 SER A O 1
ATOM 3844 N N . LYS A 1 488 ? -38.751 -3.238 -28.665 1.00 42.28 488 LYS A N 1
ATOM 3845 C CA . LYS A 1 488 ? -39.399 -1.918 -28.595 1.00 42.28 488 LYS A CA 1
ATOM 3846 C C . LYS A 1 488 ? -38.540 -0.830 -27.940 1.00 42.28 488 LYS A C 1
ATOM 3848 O O . LYS A 1 488 ? -38.885 0.341 -28.079 1.00 42.28 488 LYS A O 1
ATOM 3853 N N . ARG A 1 489 ? -37.452 -1.176 -27.235 1.00 42.66 489 ARG A N 1
ATOM 3854 C CA . ARG A 1 489 ? -36.718 -0.230 -26.368 1.00 42.66 489 ARG A CA 1
ATOM 3855 C C . ARG A 1 489 ? -35.313 0.145 -26.852 1.00 42.66 489 ARG A C 1
ATOM 3857 O O . ARG A 1 489 ? -34.714 1.042 -26.273 1.00 42.66 489 ARG A O 1
ATOM 3864 N N . SER A 1 490 ? -34.780 -0.465 -27.913 1.00 39.75 490 SER A N 1
ATOM 3865 C CA . SER A 1 490 ? -33.474 -0.060 -28.454 1.00 39.75 490 SER A CA 1
ATOM 3866 C C . SER A 1 490 ? -33.323 -0.395 -29.935 1.00 39.75 490 SER A C 1
ATOM 3868 O O . SER A 1 490 ? -33.297 -1.563 -30.313 1.00 39.75 490 SER A O 1
ATOM 3870 N N . ARG A 1 491 ? -33.179 0.635 -30.780 1.00 40.69 491 ARG A N 1
ATOM 3871 C CA . ARG A 1 491 ? -32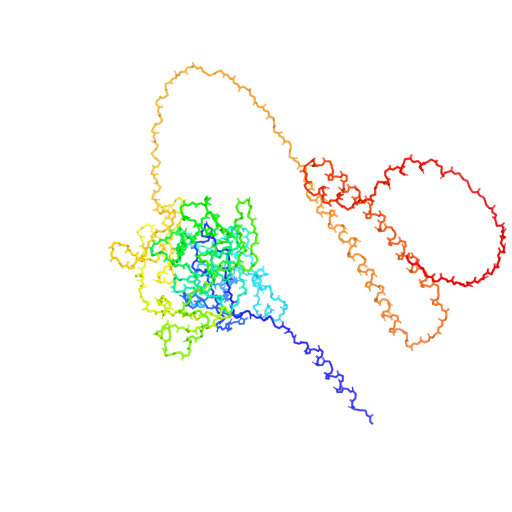.766 0.470 -32.184 1.00 40.69 491 ARG A CA 1
ATOM 3872 C C . ARG A 1 491 ? -31.257 0.267 -32.357 1.00 40.69 491 ARG A C 1
ATOM 3874 O O . ARG A 1 491 ? -30.866 -0.064 -33.462 1.00 40.69 491 ARG A O 1
ATOM 3881 N N . ASN A 1 492 ? -30.434 0.412 -31.312 1.00 45.06 492 ASN A N 1
ATOM 3882 C CA . ASN A 1 492 ? -28.967 0.361 -31.406 1.00 45.06 492 ASN A CA 1
ATOM 3883 C C . ASN A 1 492 ? -28.335 -0.269 -30.145 1.00 45.06 492 ASN A C 1
ATOM 3885 O O . ASN A 1 492 ? -27.653 0.413 -29.384 1.00 45.06 492 ASN A O 1
ATOM 3889 N N . SER A 1 493 ? -28.561 -1.564 -29.893 1.00 40.31 493 SER A N 1
ATOM 3890 C CA . SER A 1 493 ? -27.863 -2.305 -28.827 1.00 40.31 493 SER A CA 1
ATOM 3891 C C . SER A 1 493 ? -27.098 -3.513 -29.390 1.00 40.31 493 SER A C 1
ATOM 3893 O O . SER A 1 493 ? -27.699 -4.320 -30.107 1.00 40.31 493 SER A O 1
ATOM 3895 N N . PRO A 1 494 ? -25.808 -3.698 -29.036 1.00 40.25 494 PRO A N 1
ATOM 3896 C CA . PRO A 1 494 ? -24.955 -4.778 -29.543 1.00 40.25 494 PRO A CA 1
ATOM 3897 C C . PRO A 1 494 ? -25.356 -6.180 -29.041 1.00 40.25 494 PRO A C 1
ATOM 3899 O O . PRO A 1 494 ? -24.891 -7.183 -29.584 1.00 40.25 494 PRO A O 1
ATOM 3902 N N . LEU A 1 495 ? -26.276 -6.274 -28.070 1.00 40.50 495 LEU A N 1
ATOM 3903 C CA . LEU A 1 495 ? -26.883 -7.543 -27.644 1.00 40.50 495 LEU A CA 1
ATOM 3904 C C . LEU A 1 495 ? -27.851 -8.123 -28.693 1.00 40.50 495 LEU A C 1
ATOM 3906 O O . LEU A 1 495 ? -28.045 -9.336 -28.746 1.00 40.50 495 LEU A O 1
ATOM 3910 N N . PHE A 1 496 ? -28.432 -7.279 -29.553 1.00 42.31 496 PHE A N 1
ATOM 3911 C CA . PHE A 1 496 ? -29.357 -7.714 -30.606 1.00 42.31 496 PHE A CA 1
ATOM 3912 C C . PHE A 1 496 ? -28.624 -8.478 -31.723 1.00 42.31 496 PHE A C 1
ATOM 3914 O O . PHE A 1 496 ? -29.126 -9.468 -32.250 1.00 42.31 496 PHE A O 1
ATOM 3921 N N . SER A 1 497 ? -27.387 -8.076 -32.020 1.00 38.78 497 SER A N 1
ATOM 3922 C CA . SER A 1 497 ? -26.493 -8.731 -32.984 1.00 38.78 497 SER A CA 1
ATOM 3923 C C . SER A 1 497 ? -25.970 -10.090 -32.505 1.00 38.78 497 SER A C 1
ATOM 3925 O O . SER A 1 497 ? -25.799 -10.990 -33.324 1.00 38.78 497 SER A O 1
ATOM 3927 N N . LEU A 1 498 ? -25.782 -10.284 -31.193 1.00 38.19 498 LEU A N 1
ATOM 3928 C CA . LEU A 1 498 ? -25.329 -11.569 -30.643 1.00 38.19 498 LEU A CA 1
ATOM 3929 C C . LEU A 1 498 ? -26.428 -12.646 -30.673 1.00 38.19 498 LEU A C 1
ATOM 3931 O O . LEU A 1 498 ? -26.132 -13.825 -30.839 1.00 38.19 498 LEU A O 1
ATOM 3935 N N . LEU A 1 499 ? -27.700 -12.244 -30.587 1.00 37.84 499 LEU A N 1
ATOM 3936 C CA . LEU A 1 499 ? -28.847 -13.156 -30.688 1.00 37.84 499 LEU A CA 1
ATOM 3937 C C . LEU A 1 499 ? -29.216 -13.510 -32.141 1.00 37.84 499 LEU A C 1
ATOM 3939 O O . LEU A 1 499 ? -29.825 -14.549 -32.379 1.00 37.84 499 LEU A O 1
ATOM 3943 N N . LEU A 1 500 ? -28.798 -12.702 -33.122 1.00 37.66 500 LEU A N 1
ATOM 3944 C CA . LEU A 1 500 ? -28.966 -12.977 -34.557 1.00 37.66 500 LEU A CA 1
ATOM 3945 C C . LEU A 1 500 ? -27.827 -13.820 -35.166 1.00 37.66 500 LEU A C 1
ATOM 3947 O O . LEU A 1 500 ? -27.995 -14.362 -36.257 1.00 37.66 500 LEU A O 1
ATOM 3951 N N . GLY A 1 501 ? -26.702 -13.990 -34.461 1.00 32.81 501 GLY A N 1
ATOM 3952 C CA . GLY A 1 501 ? -25.558 -14.802 -34.906 1.00 32.81 501 GLY A CA 1
ATOM 3953 C C . GLY A 1 501 ? -25.764 -16.322 -34.830 1.00 32.81 501 GLY A C 1
ATOM 3954 O O . GLY A 1 501 ? -24.991 -17.075 -35.415 1.00 32.81 501 GLY A O 1
ATOM 3955 N N . CYS A 1 502 ? -26.829 -16.784 -34.168 1.00 31.02 502 CYS A N 1
ATOM 3956 C CA . CYS A 1 502 ? -27.175 -18.200 -34.022 1.00 31.02 502 CYS A CA 1
ATOM 3957 C C . CYS A 1 502 ? -28.537 -18.510 -34.658 1.00 31.02 502 CYS A C 1
ATOM 3959 O O . CYS A 1 502 ? -29.450 -18.952 -33.968 1.00 31.02 502 CYS A O 1
ATOM 3961 N N . SER A 1 503 ? -28.734 -18.253 -35.956 1.00 32.81 503 SER A N 1
ATOM 3962 C CA . SER A 1 503 ? -29.942 -18.710 -36.672 1.00 32.81 503 SER A CA 1
ATOM 3963 C C . SER A 1 503 ? -29.756 -18.728 -38.188 1.00 32.81 503 SER A C 1
ATOM 3965 O O . SER A 1 503 ? -30.135 -17.798 -38.894 1.00 32.81 503 SER A O 1
ATOM 3967 N N . ASN A 1 504 ? -29.279 -19.854 -38.713 1.00 32.38 504 ASN A N 1
ATOM 3968 C CA . ASN A 1 504 ? -29.548 -20.238 -40.096 1.00 32.38 504 ASN A CA 1
ATOM 3969 C C . ASN A 1 504 ? -30.946 -20.892 -40.153 1.00 32.38 504 ASN A C 1
ATOM 3971 O O . ASN A 1 504 ? -31.061 -22.098 -40.323 1.00 32.38 504 ASN A O 1
ATOM 3975 N N . VAL A 1 505 ? -32.021 -20.122 -39.922 1.00 31.23 505 VAL A N 1
ATOM 3976 C CA . VAL A 1 505 ? -33.414 -20.601 -40.060 1.00 31.23 505 VAL A CA 1
ATOM 3977 C C . VAL A 1 505 ? -34.318 -19.469 -40.567 1.00 31.23 505 VAL A C 1
ATOM 3979 O O . VAL A 1 505 ? -35.087 -18.856 -39.832 1.00 31.23 505 VAL A O 1
ATOM 3982 N N . ARG A 1 506 ? -34.274 -19.204 -41.877 1.00 27.95 506 ARG A N 1
ATOM 3983 C CA . ARG A 1 506 ? -35.400 -18.578 -42.591 1.00 27.95 506 ARG A CA 1
ATOM 3984 C C . ARG A 1 506 ? -36.491 -19.631 -42.797 1.00 27.95 506 ARG A C 1
ATOM 3986 O O . ARG A 1 506 ? -36.575 -20.201 -43.874 1.00 27.95 506 ARG A O 1
ATOM 3993 N N . CYS A 1 507 ? -37.289 -19.926 -41.774 1.00 29.78 507 CYS A N 1
ATOM 3994 C CA . CYS A 1 507 ? -38.585 -20.612 -41.906 1.00 29.78 507 CYS A CA 1
ATOM 3995 C C . CYS A 1 507 ? -39.232 -20.758 -40.527 1.00 29.78 507 CYS A C 1
ATOM 3997 O O . CYS A 1 507 ? -39.075 -21.793 -39.898 1.00 29.78 507 CYS A O 1
ATOM 3999 N N . LEU A 1 508 ? -39.947 -19.743 -40.033 1.00 27.95 508 LEU A N 1
ATOM 4000 C CA . LEU A 1 508 ? -40.909 -19.944 -38.929 1.00 27.95 508 LEU A CA 1
ATOM 4001 C C . LEU A 1 508 ? -41.972 -18.838 -38.822 1.00 27.95 508 LEU A C 1
ATOM 4003 O O . LEU A 1 508 ? -43.065 -19.104 -38.335 1.00 27.95 508 LEU A O 1
ATOM 4007 N N . CYS A 1 509 ? -41.757 -17.652 -39.402 1.00 28.12 509 CYS A N 1
ATOM 4008 C CA . CYS A 1 509 ? -42.794 -16.607 -39.434 1.00 28.12 509 CYS A CA 1
ATOM 4009 C C . CYS A 1 509 ? -43.958 -16.863 -40.417 1.00 28.12 509 CYS A C 1
ATOM 4011 O O . CYS A 1 509 ? -44.924 -16.110 -40.407 1.00 28.12 509 CYS A O 1
ATOM 4013 N N . SER A 1 510 ? -43.923 -17.925 -41.234 1.00 27.25 510 SER A N 1
ATOM 4014 C CA . SER A 1 510 ? -44.994 -18.233 -42.204 1.00 27.25 510 SER A CA 1
ATOM 4015 C C . SER A 1 510 ? -46.072 -19.199 -41.683 1.00 27.25 510 SER A C 1
ATOM 4017 O O . SER A 1 510 ? -47.065 -19.420 -42.372 1.00 27.25 510 SER A O 1
ATOM 4019 N N . LEU A 1 511 ? -45.912 -19.793 -40.493 1.00 29.34 511 LEU A N 1
ATOM 4020 C CA . LEU A 1 511 ? -46.795 -20.872 -40.010 1.00 29.34 511 LEU A CA 1
ATOM 4021 C C . LEU A 1 511 ? -47.853 -20.439 -38.978 1.00 29.34 511 LEU A C 1
ATOM 4023 O O . LEU A 1 511 ? -48.789 -21.195 -38.730 1.00 29.34 511 LEU A O 1
ATOM 4027 N N . CYS A 1 512 ? -47.788 -19.214 -38.444 1.00 29.23 512 CYS A N 1
ATOM 4028 C CA . CYS A 1 512 ? -48.765 -18.728 -37.455 1.00 29.23 512 CYS A CA 1
ATOM 4029 C C . CYS A 1 512 ? -50.010 -18.033 -38.041 1.00 29.23 512 CYS A C 1
ATOM 4031 O O . CYS A 1 512 ? -50.912 -17.697 -37.282 1.00 29.23 512 CYS A O 1
ATOM 4033 N N . SER A 1 513 ? -50.114 -17.849 -39.363 1.00 29.55 513 SER A N 1
ATOM 4034 C CA . SER A 1 513 ? -51.247 -17.124 -39.972 1.00 29.55 513 SER A CA 1
ATOM 4035 C C . SER A 1 513 ? -52.354 -18.009 -40.570 1.00 29.55 513 SER A C 1
ATOM 4037 O O . SER A 1 513 ? -53.333 -17.459 -41.066 1.00 29.55 513 SER A O 1
ATOM 4039 N N . HIS A 1 514 ? -52.255 -19.349 -40.546 1.00 28.91 514 HIS A N 1
ATOM 4040 C CA . HIS A 1 514 ? -53.177 -20.187 -41.342 1.00 28.91 514 HIS A CA 1
ATOM 4041 C C . HIS A 1 514 ? -53.863 -21.381 -40.654 1.00 28.91 514 HIS A C 1
ATOM 4043 O O . HIS A 1 514 ? -54.510 -22.168 -41.342 1.00 28.91 514 HIS A O 1
ATOM 4049 N N . ARG A 1 515 ? -53.813 -21.531 -39.321 1.00 28.11 515 ARG A N 1
ATOM 4050 C CA . ARG A 1 515 ? -54.474 -22.670 -38.633 1.00 28.11 515 ARG A CA 1
ATOM 4051 C C . ARG A 1 515 ? -55.398 -22.331 -37.455 1.00 28.11 515 ARG A C 1
ATOM 4053 O O . ARG A 1 515 ? -55.708 -23.211 -36.662 1.00 28.11 515 ARG A O 1
ATOM 4060 N N . SER A 1 516 ? -55.922 -21.107 -37.389 1.00 26.53 516 SER A N 1
ATOM 4061 C CA . SER A 1 516 ? -56.895 -20.705 -36.349 1.00 26.53 516 SER A CA 1
ATOM 4062 C C . SER A 1 516 ? -58.366 -20.729 -36.794 1.00 26.53 516 SER A C 1
ATOM 4064 O O . SER A 1 516 ? -59.228 -20.242 -36.073 1.00 26.53 516 SER A O 1
ATOM 4066 N N . PHE A 1 517 ? -58.693 -21.315 -37.949 1.00 28.48 517 PHE A N 1
ATOM 4067 C CA . PHE A 1 517 ? -60.075 -21.442 -38.425 1.00 28.48 517 PHE A CA 1
ATOM 4068 C C . PHE A 1 517 ? -60.337 -22.863 -38.915 1.00 28.48 517 PHE A C 1
ATOM 4070 O O . PHE A 1 517 ? -60.174 -23.135 -40.095 1.00 28.48 517 PHE A O 1
ATOM 4077 N N . LEU A 1 518 ? -60.670 -23.767 -37.988 1.00 27.64 518 LEU A N 1
ATOM 4078 C CA . LEU A 1 518 ? -61.440 -25.014 -38.166 1.00 27.64 518 LEU A CA 1
ATOM 4079 C C . LEU A 1 518 ? -61.078 -25.957 -37.017 1.00 27.64 518 LEU A C 1
ATOM 4081 O O . LEU A 1 518 ? -60.118 -26.696 -37.138 1.00 27.64 518 LEU A O 1
ATOM 4085 N N . PHE A 1 519 ? -61.811 -25.910 -35.902 1.00 24.69 519 PHE A N 1
ATOM 4086 C CA . PHE A 1 519 ? -62.179 -27.093 -35.102 1.00 24.69 519 PHE A CA 1
ATOM 4087 C C . PHE A 1 519 ? -63.134 -26.677 -33.968 1.00 24.69 519 PHE A C 1
ATOM 4089 O O . PHE A 1 519 ? -62.817 -26.693 -32.786 1.00 24.69 519 PHE A O 1
ATOM 4096 N N . LEU A 1 520 ? -64.353 -26.304 -34.360 1.00 25.98 520 LEU A N 1
ATOM 4097 C CA . LEU A 1 520 ? -65.552 -26.419 -33.530 1.00 25.98 520 LEU A CA 1
ATOM 4098 C C . LEU A 1 520 ? -66.640 -27.048 -34.406 1.00 25.98 520 LEU A C 1
ATOM 4100 O O . LEU A 1 520 ? -67.429 -26.338 -35.022 1.00 25.98 520 LEU A O 1
ATOM 4104 N N . ARG A 1 521 ? -66.666 -28.385 -34.504 1.00 24.53 521 ARG A N 1
ATOM 4105 C CA . ARG A 1 521 ? -67.909 -29.142 -34.739 1.00 24.53 521 ARG A CA 1
ATOM 4106 C C . ARG A 1 521 ? -67.740 -30.657 -34.560 1.00 24.53 521 ARG A C 1
ATOM 4108 O O . ARG A 1 521 ? -67.055 -31.306 -35.332 1.00 24.53 521 ARG A O 1
ATOM 4115 N N . LYS A 1 522 ? -68.530 -31.149 -33.601 1.00 25.14 522 LYS A N 1
ATOM 4116 C CA . LYS A 1 522 ? -69.266 -32.423 -33.531 1.00 25.14 522 LYS A CA 1
ATOM 4117 C C . LYS A 1 522 ? -68.536 -33.769 -33.365 1.00 25.14 522 LYS A C 1
ATOM 4119 O O . LYS A 1 522 ? -67.665 -34.177 -34.114 1.00 25.14 522 LYS A O 1
ATOM 4124 N N . SER A 1 523 ? -69.086 -34.467 -32.377 1.00 25.00 523 SER A N 1
ATOM 4125 C CA . SER A 1 523 ? -69.074 -35.880 -32.016 1.00 25.00 523 SER A CA 1
ATOM 4126 C C . SER A 1 523 ? -69.612 -36.829 -33.101 1.00 25.00 523 SER A C 1
ATOM 4128 O O . SER A 1 523 ? -70.606 -36.513 -33.751 1.00 25.00 523 SER A O 1
ATOM 4130 N N . SER A 1 524 ? -69.029 -38.032 -33.224 1.00 24.34 524 SER A N 1
ATOM 4131 C CA . SER A 1 524 ? -69.731 -39.340 -33.177 1.00 24.34 524 SER A CA 1
ATOM 4132 C C . SER A 1 524 ? -68.815 -40.544 -33.496 1.00 24.34 524 SER A C 1
ATOM 4134 O O . SER A 1 524 ? -68.056 -40.545 -34.454 1.00 24.34 524 SER A O 1
ATOM 4136 N N . VAL A 1 525 ? -68.895 -41.531 -32.596 1.00 26.78 525 VAL A N 1
ATOM 4137 C CA . VAL A 1 525 ? -68.835 -43.008 -32.698 1.00 26.78 525 VAL A CA 1
ATOM 4138 C C . VAL A 1 525 ? -68.385 -43.665 -34.018 1.00 26.78 525 VAL A C 1
ATOM 4140 O O . VAL A 1 525 ? -69.068 -43.525 -35.024 1.00 26.78 525 VAL A O 1
ATOM 4143 N N . THR A 1 526 ? -67.344 -44.517 -33.964 1.00 25.45 526 THR A N 1
ATOM 4144 C CA . THR A 1 526 ? -67.327 -45.978 -34.294 1.00 25.45 526 THR A CA 1
ATOM 4145 C C . THR A 1 526 ? -65.879 -46.513 -34.430 1.00 25.45 526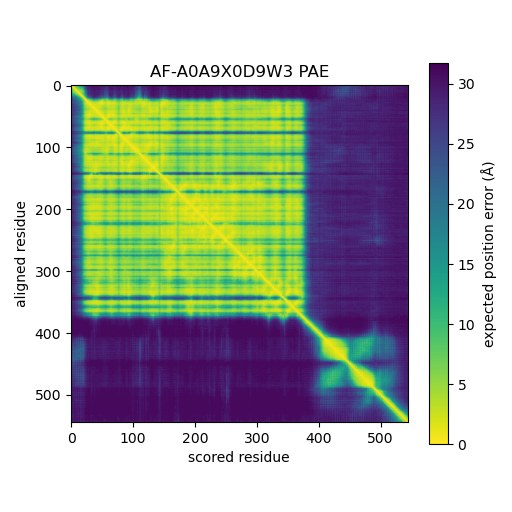 THR A C 1
ATOM 4147 O O . THR A 1 526 ? -65.011 -45.868 -35.004 1.00 25.45 526 THR A O 1
ATOM 4150 N N . SER A 1 527 ? -65.617 -47.699 -33.865 1.00 24.12 527 SER A N 1
ATOM 4151 C CA . SER A 1 527 ? -64.519 -48.638 -34.216 1.00 24.12 527 SER A CA 1
ATOM 4152 C C . SER A 1 527 ? -65.053 -49.617 -35.302 1.00 24.12 527 SER A C 1
ATOM 4154 O O . SER A 1 527 ? -66.251 -49.494 -35.573 1.00 24.12 527 SER A O 1
ATOM 4156 N N . PRO A 1 528 ? -64.343 -50.638 -35.861 1.00 42.72 528 PRO A N 1
ATOM 4157 C CA . PRO A 1 528 ? -62.977 -51.157 -35.619 1.00 42.72 528 PRO A CA 1
ATOM 4158 C C . PRO A 1 528 ? -62.209 -51.633 -36.898 1.00 42.72 528 PRO A C 1
ATOM 4160 O O . PRO A 1 528 ? -62.699 -51.499 -38.013 1.00 42.72 528 PRO A O 1
ATOM 4163 N N . GLY A 1 529 ? -61.036 -52.273 -36.730 1.00 25.56 529 GLY A N 1
ATOM 4164 C CA . GLY A 1 529 ? -60.457 -53.237 -37.700 1.00 25.56 529 GLY A CA 1
ATOM 4165 C C . GLY A 1 529 ? -58.948 -53.047 -37.970 1.00 25.56 529 GLY A C 1
ATOM 4166 O O . GLY A 1 529 ? -58.592 -52.063 -38.599 1.00 25.56 529 GLY A O 1
ATOM 4167 N N . LEU A 1 530 ? -57.996 -53.755 -37.339 1.00 25.03 530 LEU A N 1
ATOM 4168 C CA . LEU A 1 530 ? -57.480 -55.138 -37.520 1.00 25.03 530 LEU A CA 1
ATOM 4169 C C . LEU A 1 530 ? -56.561 -55.368 -38.746 1.00 25.03 530 LEU A C 1
ATOM 4171 O O . LEU A 1 530 ? -56.866 -54.929 -39.846 1.00 25.03 530 LEU A O 1
ATOM 4175 N N . VAL A 1 531 ? -55.517 -56.186 -38.505 1.00 28.62 531 VAL A N 1
ATOM 4176 C CA . VAL A 1 531 ? -54.496 -56.775 -39.414 1.00 28.62 531 VAL A CA 1
ATOM 4177 C C . VAL A 1 531 ? -53.292 -55.852 -39.699 1.00 28.62 531 VAL A C 1
ATOM 4179 O O . VAL A 1 531 ? -53.469 -54.737 -40.154 1.00 28.62 531 VAL A O 1
ATOM 4182 N N . GLY A 1 532 ? -52.019 -56.182 -39.451 1.00 26.69 532 GLY A N 1
ATOM 4183 C CA . GLY A 1 532 ? -51.336 -57.441 -39.141 1.00 26.69 532 GLY A CA 1
ATOM 4184 C C . GLY A 1 532 ? -50.163 -57.649 -40.120 1.00 26.69 532 GLY A C 1
ATOM 4185 O O . GLY A 1 532 ? -50.346 -57.410 -41.305 1.00 26.69 532 GLY A O 1
ATOM 4186 N N . ILE A 1 533 ? -49.031 -58.172 -39.607 1.00 29.17 533 ILE A N 1
ATOM 4187 C CA . ILE A 1 533 ? -48.026 -59.038 -40.288 1.00 29.17 533 ILE A CA 1
ATOM 4188 C C . ILE A 1 533 ? -46.657 -58.430 -40.726 1.00 29.17 533 ILE A C 1
ATOM 4190 O O . ILE A 1 533 ? -46.558 -57.702 -41.703 1.00 29.17 533 ILE A O 1
ATOM 4194 N N . HIS A 1 534 ? -45.623 -58.885 -39.977 1.00 29.34 534 HIS A N 1
ATOM 4195 C CA . HIS A 1 534 ? -44.230 -59.317 -40.298 1.00 29.34 534 HIS A CA 1
ATOM 4196 C C . HIS A 1 534 ? -43.163 -58.325 -40.841 1.00 29.34 534 HIS A C 1
ATOM 4198 O O . HIS A 1 534 ? -43.398 -57.609 -41.801 1.00 29.34 534 HIS A O 1
ATOM 4204 N N . GLN A 1 535 ? -42.012 -58.126 -40.152 1.00 27.70 535 GLN A N 1
ATOM 4205 C CA . GLN A 1 535 ? -40.732 -58.912 -40.157 1.00 27.70 535 GLN A CA 1
ATOM 4206 C C . GLN A 1 535 ? -40.095 -58.980 -41.567 1.00 27.70 535 GLN A C 1
ATOM 4208 O O . GLN A 1 535 ? -40.784 -59.381 -42.487 1.00 27.70 535 GLN A O 1
ATOM 4213 N N . MET A 1 536 ? -38.828 -58.649 -41.869 1.00 29.41 536 MET A N 1
ATOM 4214 C CA . MET A 1 536 ? -37.516 -58.756 -41.193 1.00 29.41 536 MET A CA 1
ATOM 4215 C C . MET A 1 536 ? -36.455 -57.862 -41.929 1.00 29.41 536 MET A C 1
ATOM 4217 O O . MET A 1 536 ? -36.770 -57.323 -42.987 1.00 29.41 536 MET A O 1
ATOM 4221 N N . PRO A 1 537 ? -35.216 -57.700 -41.401 1.00 39.31 537 PRO A N 1
ATOM 4222 C CA . PRO A 1 537 ? -34.110 -56.852 -41.918 1.00 39.31 537 PRO A CA 1
ATOM 4223 C C . PRO A 1 537 ? -33.075 -57.713 -42.708 1.00 39.31 537 PRO A C 1
ATOM 4225 O O . PRO A 1 537 ? -33.455 -58.815 -43.100 1.00 39.31 537 PRO A O 1
ATOM 4228 N N . PRO A 1 538 ? -31.754 -57.408 -42.831 1.00 51.91 538 PRO A N 1
ATOM 4229 C CA . PRO A 1 538 ? -30.943 -56.171 -42.908 1.00 51.91 538 PRO A CA 1
ATOM 4230 C C . PRO A 1 538 ? -30.055 -56.149 -44.195 1.00 51.91 538 PRO A C 1
ATOM 4232 O O . PRO A 1 538 ? -30.172 -57.035 -45.032 1.00 51.91 538 PRO A O 1
ATOM 4235 N N . THR A 1 539 ? -29.118 -55.191 -44.313 1.00 32.38 539 THR A N 1
ATOM 4236 C CA . THR A 1 539 ? -27.706 -55.311 -44.802 1.00 32.38 539 THR A CA 1
ATOM 4237 C C . THR A 1 539 ? -27.261 -54.177 -45.736 1.00 32.38 539 THR A C 1
ATOM 4239 O O . THR A 1 539 ? -28.016 -53.733 -46.591 1.00 32.38 539 THR A O 1
ATOM 4242 N N . GLY A 1 540 ? -25.990 -53.762 -45.599 1.00 31.73 540 GLY A N 1
ATOM 4243 C CA . GLY A 1 540 ? -25.218 -53.234 -46.733 1.00 31.73 540 GLY A CA 1
ATOM 4244 C C . GLY A 1 540 ? -24.489 -51.900 -46.547 1.00 31.73 540 GLY A C 1
ATOM 4245 O O . GLY A 1 540 ? -24.934 -50.898 -47.078 1.00 31.73 540 GLY A O 1
ATOM 4246 N N . SER A 1 541 ? -23.376 -51.935 -45.804 1.00 31.38 541 SER A N 1
ATOM 4247 C CA . SER A 1 541 ? -22.038 -51.331 -46.039 1.00 31.38 541 SER A CA 1
ATOM 4248 C C . SER A 1 541 ? -21.820 -50.143 -47.023 1.00 31.38 541 SER A C 1
ATOM 4250 O O . SER A 1 541 ? -22.447 -50.086 -48.077 1.00 31.38 541 SER A O 1
ATOM 4252 N N . PRO A 1 542 ? -20.825 -49.261 -46.761 1.00 53.06 542 PRO A N 1
ATOM 4253 C CA . PRO A 1 542 ? -20.610 -47.983 -47.445 1.00 53.06 542 PRO A CA 1
ATOM 4254 C C . PRO A 1 542 ? -19.611 -48.070 -48.613 1.00 53.06 542 PRO A C 1
ATOM 4256 O O . PRO A 1 542 ? -18.806 -49.001 -48.681 1.00 53.06 542 PRO A O 1
ATOM 4259 N N . ARG A 1 543 ? -19.584 -47.042 -49.473 1.00 39.72 543 ARG A N 1
ATOM 4260 C CA . ARG A 1 543 ? -18.421 -46.684 -50.304 1.00 39.72 543 ARG A CA 1
ATOM 4261 C C . ARG A 1 543 ? -18.361 -45.175 -50.561 1.00 39.72 543 ARG A C 1
ATOM 4263 O O . ARG A 1 543 ? -19.342 -44.623 -51.044 1.00 39.72 543 ARG A O 1
ATOM 4270 N N . ASN A 1 544 ? -17.160 -44.653 -50.291 1.00 41.09 544 ASN A N 1
ATOM 4271 C CA . ASN A 1 544 ? -16.453 -43.479 -50.824 1.00 41.09 544 ASN A CA 1
ATOM 4272 C C . ASN A 1 544 ? -17.084 -42.093 -50.728 1.00 41.09 544 ASN A C 1
ATOM 4274 O O . ASN A 1 544 ? -18.100 -41.840 -51.405 1.00 41.09 544 ASN A O 1
#

Secondary structure (DSSP, 8-state):
---SHHHHHHHHHHHHHT---------SEEEEE---TTT-S-GGG-SEEEEEEEETTEEEEEEGGGTEEEEEEEETTTTEEEEEEESSTTS--SEEEEPPTT--HHHHHHSS---TTSTTTTT--EEEEEETTTTEEEEPPSS---EEEE--TT----TTSEEEESS-EE-TTS-EEE-TTT--EEEEEEEEETTEEEEEESSSS-EEEEETTEEEEES-SS-STTEEEEEE---SSGGG--SPPEEE-SSSEEEPSS--EEE--SEESS--TTSSSTTTTSEEEEE-TTSEEEEEE-TT-BSTTS-B---PPP----TTEEEEEES--STT-EEEEEE-GGG-SS-EEEEEEEE-TTT--EEEEE--S---PPPPP---PPPPP----------------PPPPP-HHHHHHHHHHHHHIIIIIHHHHHHHHHHHHHHHHHHTTTS---S--HHHHHHHHHHHHHHHHHHHHHHHHHHHHHHHHHHTT-SS-HHHHHHHSS-----STTSSSSSSS---------------------------

Mean predicted aligned error: 18.3 Å

Foldseek 3Di:
DPDDPPVVVVVVVVVVVPPQLPFAPDFQKKFKFDDDCQQAVLSQNGFMWGFDDQDLLATWTAPQALCKIFDWDQPPVVLWIWRAIDNDPVDHDFKTFTFPSPDDNNVVRSHDYAPQFARCPVTRPFMWTQDPQVRDIDTRDDPPGTGMHRDDPQLHDQLQQKKFKLDFDAADPRHGPGDRAPKIWGFDAPDAQQLATKTAIPPDCWIFHDDDQKTFIANDRVDCPGTQKIDRTPDSYQQPDDTWIWGDNVPDTDTDPPTGMGHAADHAQDQPQPPDLQLVVQFHWDQDPSRHTATHGGAQFGHRSSPDNAFADDQPAPPQFDDKDWSHTHASTKIKTAGHPQQDPPGIWMWGFGQDPVPRHTYTHTRDPDDRHRDDPPPPPPPDPDDDDDDDDDDDDDDDDDDDPDPPPVVVVVVVVVCCCVPPVVVVVVVVVVVVVVVVVVVVPPDDDDDPPPPVVVVVVVVVVVVVVVVVVVVVVVVVVVVVVVVVPDPDDVVVVVVVVPDPDPDDPVPPPPPPPDDPDDDDDDDDDDDDDDDDDDDDDDDD

Solvent-accessible surface area (backbone atoms only — not comparable to full-atom values): 32328 Å² total; per-residue (Å²): 144,86,79,73,73,66,58,59,53,51,53,53,50,53,55,62,64,54,53,70,65,54,52,45,84,74,63,65,24,35,33,50,40,60,62,45,67,92,64,40,71,65,55,71,70,56,49,52,24,36,61,70,48,77,52,94,60,31,76,24,26,33,19,74,75,44,50,34,32,39,34,75,45,78,44,74,94,72,55,46,31,31,43,32,28,10,79,40,98,86,45,78,53,48,43,33,31,35,39,52,69,84,67,50,52,54,66,62,40,47,48,66,80,74,44,54,78,33,62,47,68,90,53,43,78,46,52,30,35,55,35,81,81,78,72,43,73,43,71,51,75,73,79,92,55,71,28,43,23,55,49,61,94,82,63,62,82,57,44,30,47,26,32,23,48,74,48,73,42,64,46,99,80,76,45,76,74,36,46,50,81,82,45,37,28,37,56,41,87,71,42,58,50,51,88,25,66,29,23,38,37,79,81,53,77,35,25,42,30,62,59,94,67,21,39,35,30,17,65,48,82,89,56,72,91,58,47,44,33,42,25,71,41,58,52,69,44,68,60,61,51,80,56,68,30,27,35,52,75,88,83,52,79,43,80,40,86,84,53,40,44,39,64,40,42,73,35,66,80,45,75,52,67,86,48,88,56,65,8,66,78,30,31,50,62,44,69,44,97,85,36,30,18,32,28,46,40,42,80,52,29,24,36,38,36,18,78,41,64,65,48,26,68,85,80,64,65,56,94,57,36,74,44,60,48,64,43,56,38,24,72,73,27,49,33,33,32,34,31,33,86,78,14,56,93,46,57,53,33,38,26,34,19,28,51,36,89,87,78,68,44,51,33,72,40,83,35,43,92,45,58,59,40,61,68,75,76,80,74,75,69,74,76,76,83,84,73,90,75,94,84,82,81,88,81,89,82,89,80,80,90,75,79,81,80,77,73,64,62,60,62,49,50,55,50,52,52,53,48,48,48,62,70,50,49,47,55,50,53,52,50,51,52,52,50,52,53,49,52,57,50,56,73,57,61,83,63,88,88,78,96,67,68,76,67,61,54,54,55,52,54,48,51,52,51,53,48,53,51,52,52,51,52,53,49,53,57,47,53,51,52,51,53,53,60,52,60,76,74,50,98,83,52,78,68,61,58,65,66,60,72,75,63,100,66,97,78,67,89,79,69,82,82,79,77,92,85,84,89,88,80,86,91,83,92,84,86,89,84,88,89,86,86,81,90,84,88,90,88,81,86,89,82,134

Organism: NCBI:txid174260

InterPro domains:
  IPR000742 EGF-like domain [PS00022] (295-306)
  IPR000742 EGF-like domain [PS50026] (269-307)

pLDDT: mean 73.87, std 23.3, range [24.12, 98.19]

Sequence (544 aa):
MKSHNSCCLAFLILTVIGLSLAQKEICSKIFFQNINENVMPWVQVEGVYDFFSDNDGFPTFLNKPSSLFFYYKDVQTRGTKFLAFGRKVTEIFGLVGRLPDDFDPKTWLSSGSLNKKDLFGDVIRDWMYYSPLDKTFQTVPGPLDIKAVCVDDEYFRCDSGQVYLNDTVTGSGAEVLNDPRADYFAAIPSVYLSIRPVFKHNRQNWYLYYLDGHWRVGSSYSGSAADILSVQDLALRPEYITNQWKSWTGTAWTTESGLRIKCRGIANGESKCNGNAPCNNLGTCVYTTGNETVCLCQDSAHGPYCENRDECSDPGIPPSSLSVFNTGKRPGDIATSFCLASYSSLPEEFYVCKQNRQSGSMNWMLESEATCRVPVPTTIDPPPPVTPNPRQRPSEDQAPIGEKPIDQSEAFMIFVIAFFACHIICPIFIYLGIVLTRIVRACRRTELISDRLKAVGNTAQGLVRTFSTFFNFTFWVWLCAVCVCLSKRSRNSPLFSLLLGCSNVRCLCSLCSHRSFLFLRKSSVTSPGLVGIHQMPPTGSPRN